Protein AF-0000000073402029 (afdb_homodimer)

Structure (mmCIF, N/CA/C/O backbone):
data_AF-0000000073402029-model_v1
#
loop_
_entity.id
_entity.type
_entity.pdbx_description
1 polymer 'Transcriptional regulator, TetR family'
#
loop_
_atom_site.group_PDB
_atom_site.id
_atom_site.type_symbol
_atom_site.label_atom_id
_atom_site.label_alt_id
_atom_site.label_comp_id
_atom_site.label_asym_id
_atom_site.label_entity_id
_atom_site.label_seq_id
_atom_site.pdbx_PDB_ins_code
_atom_site.Cartn_x
_atom_site.Cartn_y
_atom_site.Cartn_z
_atom_site.occupancy
_atom_site.B_iso_or_equiv
_atom_site.auth_seq_id
_atom_site.auth_comp_id
_atom_site.auth_asym_id
_atom_site.auth_atom_id
_atom_site.pdbx_PDB_model_num
ATOM 1 N N . MET A 1 1 ? 41.969 8.07 29.938 1 44.22 1 MET A N 1
ATOM 2 C CA . MET A 1 1 ? 42.219 8.125 28.5 1 44.22 1 MET A CA 1
ATOM 3 C C . MET A 1 1 ? 41.531 9.352 27.875 1 44.22 1 MET A C 1
ATOM 5 O O . MET A 1 1 ? 40.375 9.609 28.125 1 44.22 1 MET A O 1
ATOM 9 N N . LYS A 1 2 ? 42.25 10.234 27.406 1 53.41 2 LYS A N 1
ATOM 10 C CA . LYS A 1 2 ? 41.75 11.492 26.859 1 53.41 2 LYS A CA 1
ATOM 11 C C . LYS A 1 2 ? 40.781 11.227 25.703 1 53.41 2 LYS A C 1
ATOM 13 O O . LYS A 1 2 ? 41.062 10.367 24.859 1 53.41 2 LYS A O 1
ATOM 18 N N . PRO A 1 3 ? 39.469 11.594 25.812 1 59.75 3 PRO A N 1
ATOM 19 C CA . PRO A 1 3 ? 38.531 11.25 24.719 1 59.75 3 PRO A CA 1
ATOM 20 C C . PRO A 1 3 ? 39.125 11.531 23.344 1 59.75 3 PRO A C 1
ATOM 22 O O . PRO A 1 3 ? 39.844 12.523 23.156 1 59.75 3 PRO A O 1
ATOM 25 N N . THR A 1 4 ? 39.531 10.625 22.703 1 63.5 4 THR A N 1
ATOM 26 C CA . THR A 1 4 ? 40.031 10.781 21.344 1 63.5 4 THR A CA 1
ATOM 27 C C . THR A 1 4 ? 39.188 11.758 20.562 1 63.5 4 THR A C 1
ATOM 29 O O . THR A 1 4 ? 37.969 11.562 20.438 1 63.5 4 THR A O 1
ATOM 32 N N . ARG A 1 5 ? 39.656 12.992 20.359 1 74 5 ARG A N 1
ATOM 33 C CA . ARG A 1 5 ? 39 14.078 19.625 1 74 5 ARG A CA 1
ATOM 34 C C . ARG A 1 5 ? 38.594 13.633 18.234 1 74 5 ARG A C 1
ATOM 36 O O . ARG A 1 5 ? 39.406 13.086 17.484 1 74 5 ARG A O 1
ATOM 43 N N . LEU A 1 6 ? 37.344 13.531 17.922 1 72.75 6 LEU A N 1
ATOM 44 C CA . LEU A 1 6 ? 36.844 13.164 16.594 1 72.75 6 LEU A CA 1
ATOM 45 C C . LEU A 1 6 ? 37.375 14.125 15.531 1 72.75 6 LEU A C 1
ATOM 47 O O . LEU A 1 6 ? 37.531 15.32 15.789 1 72.75 6 LEU A O 1
ATOM 51 N N . THR A 1 7 ? 37.875 13.586 14.414 1 81.25 7 THR A N 1
ATOM 52 C CA . THR A 1 7 ? 38.188 14.43 13.273 1 81.25 7 THR A CA 1
ATOM 53 C C . THR A 1 7 ? 36.938 15.18 12.789 1 81.25 7 THR A C 1
ATOM 55 O O . THR A 1 7 ? 35.844 14.859 13.188 1 81.25 7 THR A O 1
ATOM 58 N N . ARG A 1 8 ? 37.125 16.312 12.008 1 79.44 8 ARG A N 1
ATOM 59 C CA . ARG A 1 8 ? 36.031 17.094 11.461 1 79.44 8 ARG A CA 1
ATOM 60 C C . ARG A 1 8 ? 35.062 16.203 10.664 1 79.44 8 ARG A C 1
ATOM 62 O O . ARG A 1 8 ? 33.844 16.375 10.758 1 79.44 8 ARG A O 1
ATOM 69 N N . GLU A 1 9 ? 35.719 15.344 9.906 1 80.81 9 GLU A N 1
ATOM 70 C CA . GLU A 1 9 ? 34.906 14.438 9.102 1 80.81 9 GLU A CA 1
ATOM 71 C C . GLU A 1 9 ? 34.094 13.477 9.977 1 80.81 9 GLU A C 1
ATOM 73 O O . GLU A 1 9 ? 32.906 13.211 9.711 1 80.81 9 GLU A O 1
ATOM 78 N N . GLN A 1 10 ? 34.656 12.969 10.969 1 82.12 10 GLN A N 1
ATOM 79 C CA . GLN A 1 10 ? 34 12.047 11.898 1 82.12 10 GLN A CA 1
ATOM 80 C C . GLN A 1 10 ? 32.875 12.758 12.656 1 82.12 10 GLN A C 1
ATOM 82 O O . GLN A 1 10 ? 31.828 12.172 12.898 1 82.12 10 GLN A O 1
ATOM 87 N N . SER A 1 11 ? 33.188 13.992 13.016 1 80.88 11 SER A N 1
ATOM 88 C CA . SER A 1 11 ? 32.188 14.781 13.719 1 80.88 11 SER A CA 1
ATOM 89 C C . SER A 1 11 ? 30.969 15.047 12.836 1 80.88 11 SER A C 1
ATOM 91 O O . SER A 1 11 ? 29.828 14.945 13.289 1 80.88 11 SER A O 1
ATOM 93 N N . LYS A 1 12 ? 31.234 15.344 11.602 1 85.12 12 LYS A N 1
ATOM 94 C CA . LYS A 1 12 ? 30.141 15.586 10.656 1 85.12 12 LYS A CA 1
ATOM 95 C C . LYS A 1 12 ? 29.312 14.328 10.453 1 85.12 12 LYS A C 1
ATOM 97 O O . LYS A 1 12 ? 28.078 14.398 10.375 1 85.12 12 LYS A O 1
ATOM 102 N N . ASP A 1 13 ? 30.031 13.273 10.391 1 88.75 13 ASP A N 1
ATOM 103 C CA . ASP A 1 13 ? 29.328 12.008 10.219 1 88.75 13 ASP A CA 1
ATOM 104 C C . ASP A 1 13 ? 28.438 11.695 11.422 1 88.75 13 ASP A C 1
ATOM 106 O O . ASP A 1 13 ? 27.328 11.195 11.266 1 88.75 13 ASP A O 1
ATOM 110 N N . LEU A 1 14 ? 28.969 11.961 12.516 1 89.88 14 LEU A N 1
ATOM 111 C CA . LEU A 1 14 ? 28.203 11.734 13.734 1 89.88 14 LEU A CA 1
ATOM 112 C C . LEU A 1 14 ? 26.969 12.641 13.766 1 89.88 14 LEU A C 1
ATOM 114 O O . LEU A 1 14 ? 25.875 12.195 14.148 1 89.88 14 LEU A O 1
ATOM 118 N N . THR A 1 15 ? 27.203 13.867 13.422 1 91.44 15 THR A N 1
ATOM 119 C CA . THR A 1 15 ? 26.094 14.812 13.359 1 91.44 15 THR A CA 1
ATOM 120 C C . THR A 1 15 ? 25.047 14.344 12.359 1 91.44 15 THR A C 1
ATOM 122 O O . THR A 1 15 ? 23.844 14.367 12.648 1 91.44 15 THR A O 1
ATOM 125 N N . ARG A 1 16 ? 25.516 13.969 11.25 1 94.19 16 ARG A N 1
ATOM 126 C CA . ARG A 1 16 ? 24.641 13.508 10.188 1 94.19 16 ARG A CA 1
ATOM 127 C C . ARG A 1 16 ? 23.797 12.32 10.656 1 94.19 16 ARG A C 1
ATOM 129 O O . ARG A 1 16 ? 22.594 12.273 10.43 1 94.19 16 ARG A O 1
ATOM 136 N N . GLU A 1 17 ? 24.406 11.375 11.352 1 95.06 17 GLU A N 1
ATOM 137 C CA . GLU A 1 17 ? 23.703 10.188 11.852 1 95.06 17 GLU A CA 1
ATOM 138 C C . GLU A 1 17 ? 22.672 10.555 12.914 1 95.06 17 GLU A C 1
ATOM 140 O O . GLU A 1 17 ? 21.594 9.984 12.945 1 95.06 17 GLU A O 1
ATOM 145 N N . ARG A 1 18 ? 23.031 11.445 13.711 1 95.38 18 ARG A N 1
ATOM 146 C CA . ARG A 1 18 ? 22.109 11.875 14.758 1 95.38 18 ARG A CA 1
ATOM 147 C C . ARG A 1 18 ? 20.906 12.586 14.164 1 95.38 18 ARG A C 1
ATOM 149 O O . ARG A 1 18 ? 19.781 12.422 14.641 1 95.38 18 ARG A O 1
ATOM 156 N N . LEU A 1 19 ? 21.156 13.352 13.156 1 96 19 LEU A N 1
ATOM 157 C CA . LEU A 1 19 ? 20.078 14.039 12.469 1 96 19 LEU A CA 1
ATOM 158 C C . LEU A 1 19 ? 19.141 13.031 11.789 1 96 19 LEU A C 1
ATOM 160 O O . LEU A 1 19 ? 17.922 13.18 11.852 1 96 19 LEU A O 1
ATOM 164 N N . LEU A 1 20 ? 19.734 12.055 11.188 1 95.56 20 LEU A N 1
ATOM 165 C CA . LEU A 1 20 ? 18.953 11.023 10.531 1 95.56 20 LEU A CA 1
ATOM 166 C C . LEU A 1 20 ? 18.094 10.258 11.539 1 95.56 20 LEU A C 1
ATOM 168 O O . LEU A 1 20 ? 16.906 10.031 11.312 1 95.56 20 LEU A O 1
ATOM 172 N N . SER A 1 21 ? 18.703 9.898 12.641 1 95.06 21 SER A N 1
ATOM 173 C CA . SER A 1 21 ? 17.984 9.18 13.688 1 95.06 21 SER A CA 1
ATOM 174 C C . SER A 1 21 ? 16.859 10.031 14.266 1 95.06 21 SER A C 1
ATOM 176 O O . SER A 1 21 ? 15.75 9.531 14.484 1 95.06 21 SER A O 1
ATOM 178 N N . ALA A 1 22 ? 17.141 11.266 14.477 1 96.06 22 ALA A N 1
ATOM 179 C CA . ALA A 1 22 ? 16.141 12.195 15 1 96.06 22 ALA A CA 1
ATOM 180 C C . ALA A 1 22 ? 15 12.375 14.008 1 96.06 22 ALA A C 1
ATOM 182 O O . ALA A 1 22 ? 13.836 12.43 14.398 1 96.06 22 ALA A O 1
ATOM 183 N N . ALA A 1 23 ? 15.359 12.523 12.773 1 95.12 23 ALA A N 1
ATOM 184 C CA . ALA A 1 23 ? 14.352 12.68 11.727 1 95.12 23 ALA A CA 1
ATOM 185 C C . ALA A 1 23 ? 13.453 11.453 11.648 1 95.12 23 ALA A C 1
ATOM 187 O O . ALA A 1 23 ? 12.227 11.578 11.562 1 95.12 23 ALA A O 1
ATOM 188 N N . HIS A 1 24 ? 14.086 10.305 11.688 1 93.69 24 HIS A N 1
ATOM 189 C CA . HIS A 1 24 ? 13.305 9.07 11.656 1 93.69 24 HIS A CA 1
ATOM 190 C C . HIS A 1 24 ? 12.289 9.023 12.789 1 93.69 24 HIS A C 1
ATOM 192 O O . HIS A 1 24 ? 11.109 8.758 12.562 1 93.69 24 HIS A O 1
ATOM 198 N N . ALA A 1 25 ? 12.75 9.289 13.93 1 93.12 25 ALA A N 1
ATOM 199 C CA . ALA A 1 25 ? 11.891 9.25 15.117 1 93.12 25 ALA A CA 1
ATOM 200 C C . ALA A 1 25 ? 10.789 10.305 15.023 1 93.12 25 ALA A C 1
ATOM 202 O O . ALA A 1 25 ? 9.633 10.023 15.328 1 93.12 25 ALA A O 1
ATOM 203 N N . THR A 1 26 ? 11.125 11.508 14.609 1 93.81 26 THR A N 1
ATOM 204 C CA . THR A 1 26 ? 10.18 12.617 14.57 1 93.81 26 THR A CA 1
ATOM 205 C C . THR A 1 26 ? 9.141 12.406 13.477 1 93.81 26 THR A C 1
ATOM 207 O O . THR A 1 26 ? 7.945 12.617 13.695 1 93.81 26 THR A O 1
ATOM 210 N N . PHE A 1 27 ? 9.617 11.961 12.281 1 91.44 27 PHE A N 1
ATOM 211 C CA . PHE A 1 27 ? 8.688 11.656 11.195 1 91.44 27 PHE A CA 1
ATOM 212 C C . PHE A 1 27 ? 7.719 10.555 11.609 1 91.44 27 PHE A C 1
ATOM 214 O O . PHE A 1 27 ? 6.535 10.602 11.258 1 91.44 27 PHE A O 1
ATOM 221 N N . THR A 1 28 ? 8.227 9.586 12.297 1 87.62 28 THR A N 1
ATOM 222 C CA . THR A 1 28 ? 7.414 8.453 12.719 1 87.62 28 THR A CA 1
ATOM 223 C C . THR A 1 28 ? 6.359 8.891 13.727 1 87.62 28 THR A C 1
ATOM 225 O O . THR A 1 28 ? 5.211 8.438 13.672 1 87.62 28 THR A O 1
ATOM 228 N N . LYS A 1 29 ? 6.695 9.766 14.547 1 86.81 29 LYS A N 1
ATOM 229 C CA . LYS A 1 29 ? 5.82 10.188 15.641 1 86.81 29 LYS A CA 1
ATOM 230 C C . LYS A 1 29 ? 4.777 11.188 15.156 1 86.81 29 LYS A C 1
ATOM 232 O O . LYS A 1 29 ? 3.588 11.039 15.445 1 86.81 29 LYS A O 1
ATOM 237 N N . LYS A 1 30 ? 5.129 12.148 14.352 1 86.31 30 LYS A N 1
ATOM 238 C CA . LYS A 1 30 ? 4.176 13.227 14.094 1 86.31 30 LYS A CA 1
ATOM 239 C C . LYS A 1 30 ? 3.898 13.359 12.602 1 86.31 30 LYS A C 1
ATOM 241 O O . LYS A 1 30 ? 2.965 14.062 12.195 1 86.31 30 LYS A O 1
ATOM 246 N N . GLY A 1 31 ? 4.727 12.68 11.812 1 87.06 31 GLY A N 1
ATOM 247 C CA . GLY A 1 31 ? 4.535 12.773 10.375 1 87.06 31 GLY A CA 1
ATOM 248 C C . GLY A 1 31 ? 5.492 13.75 9.711 1 87.06 31 GLY A C 1
ATOM 249 O O . GLY A 1 31 ? 6.051 14.625 10.367 1 87.06 31 GLY A O 1
ATOM 250 N N . TYR A 1 32 ? 5.582 13.625 8.43 1 89.88 32 TYR A N 1
ATOM 251 C CA . TYR A 1 32 ? 6.516 14.414 7.637 1 89.88 32 TYR A CA 1
ATOM 252 C C . TYR A 1 32 ? 6.062 15.867 7.551 1 89.88 32 TYR A C 1
ATOM 254 O O . TYR A 1 32 ? 6.855 16.781 7.766 1 89.88 32 TYR A O 1
ATOM 262 N N . VAL A 1 33 ? 4.844 16 7.246 1 83.38 33 VAL A N 1
ATOM 263 C CA . VAL A 1 33 ? 4.328 17.344 7 1 83.38 33 VAL A CA 1
ATOM 264 C C . VAL A 1 33 ? 4.359 18.156 8.297 1 83.38 33 VAL A C 1
ATOM 266 O O . VAL A 1 33 ? 4.766 19.328 8.289 1 83.38 33 VAL A O 1
ATOM 269 N N . ALA A 1 34 ? 4.094 17.578 9.375 1 86.44 34 ALA A N 1
ATOM 270 C CA . ALA A 1 34 ? 3.98 18.266 10.648 1 86.44 34 ALA A CA 1
ATOM 271 C C . ALA A 1 34 ? 5.355 18.5 11.273 1 86.44 34 ALA A C 1
ATOM 273 O O . ALA A 1 34 ? 5.477 19.203 12.281 1 86.44 34 ALA A O 1
ATOM 274 N N . THR A 1 35 ? 6.34 17.859 10.734 1 92.69 35 THR A N 1
ATOM 275 C CA . THR A 1 35 ? 7.688 17.969 11.289 1 92.69 35 THR A CA 1
ATOM 276 C C . THR A 1 35 ? 8.453 19.125 10.625 1 92.69 35 THR A C 1
ATOM 278 O O . THR A 1 35 ? 8.438 19.25 9.398 1 92.69 35 THR A O 1
ATOM 281 N N . SER A 1 36 ? 9.094 19.953 11.422 1 94.31 36 SER A N 1
ATOM 282 C CA . SER A 1 36 ? 9.93 21.031 10.898 1 94.31 36 SER A CA 1
ATOM 283 C C . SER A 1 36 ? 11.406 20.672 11.016 1 94.31 36 SER A C 1
ATOM 285 O O . SER A 1 36 ? 11.781 19.734 11.711 1 94.31 36 SER A O 1
ATOM 287 N N . VAL A 1 37 ? 12.203 21.453 10.266 1 95.62 37 VAL A N 1
ATOM 288 C CA . VAL A 1 37 ? 13.648 21.312 10.383 1 95.62 37 VAL A CA 1
ATOM 289 C C . VAL A 1 37 ? 14.086 21.609 11.812 1 95.62 37 VAL A C 1
ATOM 291 O O . VAL A 1 37 ? 14.977 20.953 12.352 1 95.62 37 VAL A O 1
ATOM 294 N N . GLU A 1 38 ? 13.406 22.516 12.414 1 95.94 38 GLU A N 1
ATOM 295 C CA . GLU A 1 38 ? 13.703 22.859 13.805 1 95.94 38 GLU A CA 1
ATOM 296 C C . GLU A 1 38 ? 13.398 21.703 14.742 1 95.94 38 GLU A C 1
ATOM 298 O O . GLU A 1 38 ? 14.156 21.438 15.68 1 95.94 38 GLU A O 1
ATOM 303 N N . ASP A 1 39 ? 12.352 21.047 14.539 1 96.5 39 ASP A N 1
ATOM 304 C CA . ASP A 1 39 ? 12 19.875 15.336 1 96.5 39 ASP A CA 1
ATOM 305 C C . ASP A 1 39 ? 13.094 18.812 15.281 1 96.5 39 ASP A C 1
ATOM 307 O O . ASP A 1 39 ? 13.477 18.266 16.312 1 96.5 39 ASP A O 1
ATOM 311 N N . ILE A 1 40 ? 13.594 18.562 14.07 1 97.19 40 ILE A N 1
ATOM 312 C CA . ILE A 1 40 ? 14.602 17.531 13.852 1 97.19 40 ILE A CA 1
ATOM 313 C C . ILE A 1 40 ? 15.922 17.953 14.5 1 97.19 40 ILE A C 1
ATOM 315 O O . ILE A 1 40 ? 16.531 17.172 15.227 1 97.19 40 ILE A O 1
ATOM 319 N N . ALA A 1 41 ? 16.312 19.188 14.203 1 97 41 ALA A N 1
ATOM 320 C CA . ALA A 1 41 ? 17.562 19.688 14.75 1 97 41 ALA A CA 1
ATOM 321 C C . ALA A 1 41 ? 17.547 19.672 16.281 1 97 41 ALA A C 1
ATOM 323 O O . ALA A 1 41 ? 18.5 19.188 16.906 1 97 41 ALA A O 1
ATOM 324 N N . SER A 1 42 ? 16.484 20.125 16.844 1 97.19 42 SER A N 1
ATOM 325 C CA . SER A 1 42 ? 16.359 20.172 18.297 1 97.19 42 SER A CA 1
ATOM 326 C C . SER A 1 42 ? 16.375 18.766 18.891 1 97.19 42 SER A C 1
ATOM 328 O O . SER A 1 42 ? 17.047 18.531 19.891 1 97.19 42 SER A O 1
ATOM 330 N N . ALA A 1 43 ? 15.711 17.891 18.344 1 96.5 43 ALA A N 1
ATOM 331 C CA . ALA A 1 43 ? 15.672 16.5 18.812 1 96.5 43 ALA A CA 1
ATOM 332 C C . ALA A 1 43 ? 17.047 15.859 18.75 1 96.5 43 ALA A C 1
ATOM 334 O O . ALA A 1 43 ? 17.391 15 19.562 1 96.5 43 ALA A O 1
ATOM 335 N N . ALA A 1 44 ? 17.812 16.266 17.781 1 96.38 44 ALA A N 1
ATOM 336 C CA . ALA A 1 44 ? 19.156 15.719 17.609 1 96.38 44 ALA A CA 1
ATOM 337 C C . ALA A 1 44 ? 20.156 16.422 18.5 1 96.38 44 ALA A C 1
ATOM 339 O O . ALA A 1 44 ? 21.312 15.984 18.625 1 96.38 44 ALA A O 1
ATOM 340 N N . GLY A 1 45 ? 19.719 17.516 19.094 1 96.25 45 GLY A N 1
ATOM 341 C CA . GLY A 1 45 ? 20.594 18.281 19.984 1 96.25 45 GLY A CA 1
ATOM 342 C C . GLY A 1 45 ? 21.469 19.266 19.25 1 96.25 45 GLY A C 1
ATOM 343 O O . GLY A 1 45 ? 22.578 19.594 19.703 1 96.25 45 GLY A O 1
ATOM 344 N N . TYR A 1 46 ? 21.016 19.641 18.109 1 95.88 46 TYR A N 1
ATOM 345 C CA . TYR A 1 46 ? 21.812 20.562 17.297 1 95.88 46 TYR A CA 1
ATOM 346 C C . TYR A 1 46 ? 21 21.797 16.906 1 95.88 46 TYR A C 1
ATOM 348 O O . TYR A 1 46 ? 19.812 21.891 17.219 1 95.88 46 TYR A O 1
ATOM 356 N N . THR A 1 47 ? 21.719 22.703 16.281 1 92.75 47 THR A N 1
ATOM 357 C CA . THR A 1 47 ? 21.062 23.922 15.789 1 92.75 47 THR A CA 1
ATOM 358 C C . THR A 1 47 ? 20.531 23.719 14.375 1 92.75 47 THR A C 1
ATOM 360 O O . THR A 1 47 ? 20.891 22.734 13.703 1 92.75 47 THR A O 1
ATOM 363 N N . ARG A 1 48 ? 19.672 24.625 13.969 1 94.25 48 ARG A N 1
ATOM 364 C CA . ARG A 1 48 ? 19.188 24.641 12.594 1 94.25 48 ARG A CA 1
ATOM 365 C C . ARG A 1 48 ? 20.344 24.766 11.602 1 94.25 48 ARG A C 1
ATOM 367 O O . ARG A 1 48 ? 20.297 24.172 10.523 1 94.25 48 ARG A O 1
ATOM 374 N N . GLY A 1 49 ? 21.344 25.484 12 1 93.12 49 GLY A N 1
ATOM 375 C CA . GLY A 1 49 ? 22.531 25.641 11.164 1 93.12 49 GLY A CA 1
ATOM 376 C C . GLY A 1 49 ? 23.25 24.328 10.914 1 93.12 49 GLY A C 1
ATOM 377 O O . GLY A 1 49 ? 23.672 24.047 9.789 1 93.12 49 GLY A O 1
ATOM 378 N N . ALA A 1 50 ? 23.391 23.641 11.969 1 92.94 50 ALA A N 1
ATOM 379 C CA . ALA A 1 50 ? 24.016 22.312 11.844 1 92.94 50 ALA A CA 1
ATOM 380 C C . ALA A 1 50 ? 23.219 21.438 10.883 1 92.94 50 ALA A C 1
ATOM 382 O O . ALA A 1 50 ? 23.812 20.625 10.148 1 92.94 50 ALA A O 1
ATOM 383 N N . PHE A 1 51 ? 21.891 21.5 10.922 1 96 51 PHE A N 1
ATOM 384 C CA . PHE A 1 51 ? 21.062 20.766 9.977 1 96 51 PHE A CA 1
ATOM 385 C C . PHE A 1 51 ? 21.453 21.094 8.539 1 96 51 PHE A C 1
ATOM 387 O O . PHE A 1 51 ? 21.719 20.203 7.738 1 96 51 PHE A O 1
ATOM 394 N N . TYR A 1 52 ? 21.562 22.344 8.25 1 94.94 52 TYR A N 1
ATOM 395 C CA . TYR A 1 52 ? 21.766 22.781 6.875 1 94.94 52 TYR A CA 1
ATOM 396 C C . TYR A 1 52 ? 23.219 22.594 6.445 1 94.94 52 TYR A C 1
ATOM 398 O O . TYR A 1 52 ? 23.531 22.641 5.254 1 94.94 52 TYR A O 1
ATOM 406 N N . SER A 1 53 ? 24.094 22.391 7.391 1 94.5 53 SER A N 1
ATOM 407 C CA . SER A 1 53 ? 25.453 22 7.055 1 94.5 53 SER A CA 1
ATOM 408 C C . SER A 1 53 ? 25.516 20.562 6.559 1 94.5 53 SER A C 1
ATOM 410 O O . SER A 1 53 ? 26.484 20.172 5.91 1 94.5 53 SER A O 1
ATOM 412 N N . ASN A 1 54 ? 24.453 19.844 6.844 1 95 54 ASN A N 1
ATOM 413 C CA . ASN A 1 54 ? 24.453 18.422 6.523 1 95 54 ASN A CA 1
ATOM 414 C C . ASN A 1 54 ? 23.422 18.078 5.457 1 95 54 ASN A C 1
ATOM 416 O O . ASN A 1 54 ? 23.641 17.172 4.648 1 95 54 ASN A O 1
ATOM 420 N N . PHE A 1 55 ? 22.297 18.766 5.504 1 96.06 55 PHE A N 1
ATOM 421 C CA . PHE A 1 55 ? 21.203 18.5 4.566 1 96.06 55 PHE A CA 1
ATOM 422 C C . PHE A 1 55 ? 20.656 19.797 3.988 1 96.06 55 PHE A C 1
ATOM 424 O O . PHE A 1 55 ? 20.516 20.797 4.703 1 96.06 55 PHE A O 1
ATOM 431 N N . ARG A 1 56 ? 20.281 19.734 2.723 1 93.56 56 ARG A N 1
ATOM 432 C CA . ARG A 1 56 ? 19.781 20.938 2.045 1 93.56 56 ARG A CA 1
ATOM 433 C C . ARG A 1 56 ? 18.312 21.172 2.381 1 93.56 56 ARG A C 1
ATOM 435 O O . ARG A 1 56 ? 17.828 22.312 2.277 1 93.56 56 ARG A O 1
ATOM 442 N N . SER A 1 57 ? 17.641 20.016 2.76 1 94.19 57 SER A N 1
ATOM 443 C CA . SER A 1 57 ? 16.219 20.156 3.021 1 94.19 57 SER A CA 1
ATOM 444 C C . SER A 1 57 ? 15.688 18.938 3.787 1 94.19 57 SER A C 1
ATOM 446 O O . SER A 1 57 ? 16.344 17.906 3.842 1 94.19 57 SER A O 1
ATOM 448 N N . LYS A 1 58 ? 14.57 19.109 4.285 1 94.06 58 LYS A N 1
ATOM 449 C CA . LYS A 1 58 ? 13.836 18.016 4.938 1 94.06 58 LYS A CA 1
ATOM 450 C C . LYS A 1 58 ? 13.547 16.891 3.959 1 94.06 58 LYS A C 1
ATOM 452 O O . LYS A 1 58 ? 13.602 15.711 4.324 1 94.06 58 LYS A O 1
ATOM 457 N N . ALA A 1 59 ? 13.336 17.281 2.748 1 93.44 59 ALA A N 1
ATOM 458 C CA . ALA A 1 59 ? 13.062 16.312 1.689 1 93.44 59 ALA A CA 1
ATOM 459 C C . ALA A 1 59 ? 14.289 15.438 1.412 1 93.44 59 ALA A C 1
ATOM 461 O O . ALA A 1 59 ? 14.172 14.219 1.27 1 93.44 59 ALA A O 1
ATOM 462 N N . GLU A 1 60 ? 15.336 16.078 1.334 1 93.88 60 GLU A N 1
ATOM 463 C CA . GLU A 1 60 ? 16.578 15.344 1.115 1 93.88 60 GLU A CA 1
ATOM 464 C C . GLU A 1 60 ? 16.844 14.367 2.256 1 93.88 60 GLU A C 1
ATOM 466 O O . GLU A 1 60 ? 17.312 13.242 2.023 1 93.88 60 GLU A O 1
ATOM 471 N N . LEU A 1 61 ? 16.594 14.852 3.412 1 95.56 61 LEU A N 1
ATOM 472 C CA . LEU A 1 61 ? 16.797 14.008 4.586 1 95.56 61 LEU A CA 1
ATOM 473 C C . LEU A 1 61 ? 15.883 12.789 4.547 1 95.56 61 LEU A C 1
ATOM 475 O O . LEU A 1 61 ? 16.312 11.672 4.84 1 95.56 61 LEU A O 1
ATOM 479 N N . LEU A 1 62 ? 14.648 12.945 4.207 1 94.94 62 LEU A N 1
ATOM 480 C CA . LEU A 1 62 ? 13.711 11.836 4.082 1 94.94 62 LEU A CA 1
ATOM 481 C C . LEU A 1 62 ? 14.188 10.836 3.037 1 94.94 62 LEU A C 1
ATOM 483 O O . LEU A 1 62 ? 14.188 9.625 3.285 1 94.94 62 LEU A O 1
ATOM 487 N N . LEU A 1 63 ? 14.617 11.312 1.9 1 94.06 63 LEU A N 1
ATOM 488 C CA . LEU A 1 63 ? 15.078 10.43 0.833 1 94.06 63 LEU A CA 1
ATOM 489 C C . LEU A 1 63 ? 16.297 9.641 1.271 1 94.06 63 LEU A C 1
ATOM 491 O O . LEU A 1 63 ? 16.469 8.477 0.897 1 94.06 63 LEU A O 1
ATOM 495 N N . GLU A 1 64 ? 17.125 10.281 2.051 1 93.94 64 GLU A N 1
ATOM 496 C CA . GLU A 1 64 ? 18.297 9.586 2.562 1 93.94 64 GLU A CA 1
ATOM 497 C C . GLU A 1 64 ? 17.891 8.453 3.508 1 93.94 64 GLU A C 1
ATOM 499 O O . GLU A 1 64 ? 18.5 7.379 3.49 1 93.94 64 GLU A O 1
ATOM 504 N N . LEU A 1 65 ? 16.938 8.664 4.336 1 93.31 65 LEU A N 1
ATOM 505 C CA . LEU A 1 65 ? 16.438 7.621 5.223 1 93.31 65 LEU A CA 1
ATOM 506 C C . LEU A 1 65 ? 15.883 6.445 4.422 1 93.31 65 LEU A C 1
ATOM 508 O O . LEU A 1 65 ? 16.141 5.285 4.758 1 93.31 65 LEU A O 1
ATOM 512 N N . LEU A 1 66 ? 15.203 6.719 3.354 1 91.94 66 LEU A N 1
ATOM 513 C CA . LEU A 1 66 ? 14.625 5.68 2.51 1 91.94 66 LEU A CA 1
ATOM 514 C C . LEU A 1 66 ? 15.711 4.922 1.754 1 91.94 66 LEU A C 1
ATOM 516 O O . LEU A 1 66 ? 15.609 3.707 1.568 1 91.94 66 LEU A O 1
ATOM 520 N N . ARG A 1 67 ? 16.688 5.648 1.316 1 91.06 67 ARG A N 1
ATOM 521 C CA . ARG A 1 67 ? 17.797 5.023 0.619 1 91.06 67 ARG A CA 1
ATOM 522 C C . ARG A 1 67 ? 18.5 4.008 1.512 1 91.06 67 ARG A C 1
ATOM 524 O O . ARG A 1 67 ? 18.844 2.908 1.067 1 91.06 67 ARG A O 1
ATOM 531 N N . ARG A 1 68 ? 18.688 4.352 2.713 1 87.88 68 ARG A N 1
ATOM 532 C CA . ARG A 1 68 ? 19.344 3.449 3.656 1 87.88 68 ARG A CA 1
ATOM 533 C C . ARG A 1 68 ? 18.5 2.199 3.893 1 87.88 68 ARG A C 1
ATOM 535 O O . ARG A 1 68 ? 19.031 1.096 4.008 1 87.88 68 ARG A O 1
ATOM 542 N N . ASP A 1 69 ? 17.266 2.402 4.004 1 83.69 69 ASP A N 1
ATOM 543 C CA . ASP A 1 69 ? 16.344 1.277 4.145 1 83.69 69 ASP A CA 1
ATOM 544 C C . ASP A 1 69 ? 16.438 0.336 2.945 1 83.69 69 ASP A C 1
ATOM 546 O O . ASP A 1 69 ? 16.422 -0.886 3.105 1 83.69 69 ASP A O 1
ATOM 550 N N . HIS A 1 70 ? 16.594 0.859 1.79 1 80.56 70 HIS A N 1
ATOM 551 C CA . HIS A 1 70 ? 16.719 0.107 0.546 1 80.56 70 HIS A CA 1
ATOM 552 C C . HIS A 1 70 ? 18.031 -0.648 0.489 1 80.56 70 HIS A C 1
ATOM 554 O O . HIS A 1 70 ? 18.078 -1.794 0.035 1 80.56 70 HIS A O 1
ATOM 560 N N . GLU A 1 71 ? 19.062 -0.025 0.881 1 83.5 71 GLU A N 1
ATOM 561 C CA . GLU A 1 71 ? 20.391 -0.634 0.842 1 83.5 71 GLU A CA 1
ATOM 562 C C . GLU A 1 71 ? 20.469 -1.861 1.747 1 83.5 71 GLU A C 1
ATOM 564 O O . GLU A 1 71 ? 21.125 -2.848 1.412 1 83.5 71 GLU A O 1
ATOM 569 N N . GLU A 1 72 ? 19.781 -1.811 2.773 1 81.44 72 GLU A N 1
ATOM 570 C CA . GLU A 1 72 ? 19.734 -2.959 3.674 1 81.44 72 GLU A CA 1
ATOM 571 C C . GLU A 1 72 ? 19.016 -4.141 3.018 1 81.44 72 GLU A C 1
ATOM 573 O O . GLU A 1 72 ? 19.453 -5.285 3.152 1 81.44 72 GLU A O 1
ATOM 578 N N . ALA A 1 73 ? 18.016 -3.879 2.301 1 79.75 73 ALA A N 1
ATOM 579 C CA . ALA A 1 73 ? 17.266 -4.926 1.601 1 79.75 73 ALA A CA 1
ATOM 580 C C . ALA A 1 73 ? 18.109 -5.547 0.493 1 79.75 73 ALA A C 1
ATOM 582 O O . ALA A 1 73 ? 18.078 -6.766 0.289 1 79.75 73 ALA A O 1
ATOM 583 N N . GLU A 1 74 ? 18.828 -4.762 -0.18 1 81.56 74 GLU A N 1
ATOM 584 C CA . GLU A 1 74 ? 19.703 -5.234 -1.252 1 81.56 74 GLU A CA 1
ATOM 585 C C . GLU A 1 74 ? 20.797 -6.148 -0.711 1 81.56 74 GLU A C 1
ATOM 587 O O . GLU A 1 74 ? 21.141 -7.16 -1.333 1 81.56 74 GLU A O 1
ATOM 592 N N . ALA A 1 75 ? 21.344 -5.727 0.398 1 83.06 75 ALA A N 1
ATOM 593 C CA . ALA A 1 75 ? 22.391 -6.539 1.016 1 83.06 75 ALA A CA 1
ATOM 594 C C . ALA A 1 75 ? 21.875 -7.922 1.391 1 83.06 75 ALA A C 1
ATOM 596 O O . ALA A 1 75 ? 22.562 -8.922 1.22 1 83.06 75 ALA A O 1
ATOM 597 N N . ASP A 1 76 ? 20.719 -7.984 1.825 1 80.62 76 ASP A N 1
ATOM 598 C CA . ASP A 1 76 ? 20.094 -9.25 2.209 1 80.62 76 ASP A CA 1
ATOM 599 C C . ASP A 1 76 ? 19.828 -10.125 0.986 1 80.62 76 ASP A C 1
ATOM 601 O O . ASP A 1 76 ? 20.016 -11.344 1.038 1 80.62 76 ASP A O 1
ATOM 605 N N . MET A 1 77 ? 19.422 -9.516 -0.09 1 81.94 77 MET A N 1
ATOM 606 C CA . MET A 1 77 ? 19.172 -10.25 -1.324 1 81.94 77 MET A CA 1
ATOM 607 C C . MET A 1 77 ? 20.469 -10.844 -1.875 1 81.94 77 MET A C 1
ATOM 609 O O . MET A 1 77 ? 20.469 -11.961 -2.391 1 81.94 77 MET A O 1
ATOM 613 N N . GLN A 1 78 ? 21.469 -10.055 -1.759 1 83.25 78 GLN A N 1
ATOM 614 C CA . GLN A 1 78 ? 22.781 -10.531 -2.229 1 83.25 78 GLN A CA 1
ATOM 615 C C . GLN A 1 78 ? 23.219 -11.758 -1.446 1 83.25 78 GLN A C 1
ATOM 617 O O . GLN A 1 78 ? 23.859 -12.656 -2.004 1 83.25 78 GLN A O 1
ATOM 622 N N . LYS A 1 79 ? 22.859 -11.812 -0.192 1 85.62 79 LYS A N 1
ATOM 623 C CA . LYS A 1 79 ? 23.219 -12.938 0.659 1 85.62 79 LYS A CA 1
ATOM 624 C C . LYS A 1 79 ? 22.562 -14.227 0.171 1 85.62 79 LYS A C 1
ATOM 626 O O . LYS A 1 79 ? 23.125 -15.312 0.342 1 85.62 79 LYS A O 1
ATOM 631 N N . ILE A 1 80 ? 21.453 -14.148 -0.401 1 83.5 80 ILE A N 1
ATOM 632 C CA . ILE A 1 80 ? 20.766 -15.312 -0.936 1 83.5 80 ILE A CA 1
ATOM 633 C C . ILE A 1 80 ? 21.609 -15.969 -2.02 1 83.5 80 ILE A C 1
ATOM 635 O O . ILE A 1 80 ? 21.734 -17.203 -2.059 1 83.5 80 ILE A O 1
ATOM 639 N N . PHE A 1 81 ? 22.234 -15.172 -2.842 1 83.88 81 PHE A N 1
ATOM 640 C CA . PHE A 1 81 ? 23.062 -15.68 -3.922 1 83.88 81 PHE A CA 1
ATOM 641 C C . PHE A 1 81 ? 24.359 -16.266 -3.373 1 83.88 81 PHE A C 1
ATOM 643 O O . PHE A 1 81 ? 24.859 -17.266 -3.891 1 83.88 81 PHE A O 1
ATOM 650 N N . GLU A 1 82 ? 24.844 -15.656 -2.383 1 85.44 82 GLU A N 1
ATOM 651 C CA . GLU A 1 82 ? 26.125 -16.062 -1.827 1 85.44 82 GLU A CA 1
ATOM 652 C C . GLU A 1 82 ? 26.031 -17.406 -1.116 1 85.44 82 GLU A C 1
ATOM 654 O O . GLU A 1 82 ? 27 -18.156 -1.023 1 85.44 82 GLU A O 1
ATOM 659 N N . SER A 1 83 ? 24.891 -17.688 -0.591 1 83.06 83 SER A N 1
ATOM 660 C CA . SER A 1 83 ? 24.703 -18.953 0.129 1 83.06 83 SER A CA 1
ATOM 661 C C . SER A 1 83 ? 24.828 -20.141 -0.805 1 83.06 83 SER A C 1
ATOM 663 O O . SER A 1 83 ? 25.25 -21.219 -0.387 1 83.06 83 SER A O 1
ATOM 665 N N . GLY A 1 84 ? 24.453 -19.953 -2.104 1 83 84 GLY A N 1
ATOM 666 C CA . GLY A 1 84 ? 24.484 -21.047 -3.066 1 83 84 GLY A CA 1
ATOM 667 C C . GLY A 1 84 ? 23.531 -22.172 -2.729 1 83 84 GLY A C 1
ATOM 668 O O . GLY A 1 84 ? 22.547 -21.969 -2.008 1 83 84 GLY A O 1
ATOM 669 N N . GLY A 1 85 ? 23.688 -23.391 -3.344 1 90.5 85 GLY A N 1
ATOM 670 C CA . GLY A 1 85 ? 22.844 -24.547 -3.105 1 90.5 85 GLY A CA 1
ATOM 671 C C . GLY A 1 85 ? 22.078 -25 -4.336 1 90.5 85 GLY A C 1
ATOM 672 O O . GLY A 1 85 ? 22.281 -24.469 -5.43 1 90.5 85 GLY A O 1
ATOM 673 N N . THR A 1 86 ? 21.328 -26.062 -4.07 1 94.06 86 THR A N 1
ATOM 674 C CA . THR A 1 86 ? 20.453 -26.547 -5.137 1 94.06 86 THR A CA 1
ATOM 675 C C . THR A 1 86 ? 19.359 -25.531 -5.457 1 94.06 86 THR A C 1
ATOM 677 O O . THR A 1 86 ? 19.172 -24.578 -4.707 1 94.06 86 THR A O 1
ATOM 680 N N . ARG A 1 87 ? 18.781 -25.719 -6.555 1 93.81 87 ARG A N 1
ATOM 681 C CA . ARG A 1 87 ? 17.656 -24.859 -6.922 1 93.81 87 ARG A CA 1
ATOM 682 C C . ARG A 1 87 ? 16.609 -24.812 -5.809 1 93.81 87 ARG A C 1
ATOM 684 O O . ARG A 1 87 ? 16.141 -23.734 -5.434 1 93.81 87 ARG A O 1
ATOM 691 N N . GLU A 1 88 ? 16.266 -26.031 -5.293 1 93.5 88 GLU A N 1
ATOM 692 C CA . GLU A 1 88 ? 15.273 -26.125 -4.238 1 93.5 88 GLU A CA 1
ATOM 693 C C . GLU A 1 88 ? 15.68 -25.328 -3.006 1 93.5 88 GLU A C 1
ATOM 695 O O . GLU A 1 88 ? 14.852 -24.656 -2.389 1 93.5 88 GLU A O 1
ATOM 700 N N . GLN A 1 89 ? 16.922 -25.391 -2.678 1 93.38 89 GLN A N 1
ATOM 701 C CA . GLN A 1 89 ? 17.438 -24.672 -1.512 1 93.38 89 GLN A CA 1
ATOM 702 C C . GLN A 1 89 ? 17.406 -23.172 -1.736 1 93.38 89 GLN A C 1
ATOM 704 O O . GLN A 1 89 ? 17 -22.406 -0.852 1 93.38 89 GLN A O 1
ATOM 709 N N . MET A 1 90 ? 17.828 -22.734 -2.926 1 92.94 90 MET A N 1
ATOM 710 C CA . MET A 1 90 ? 17.859 -21.312 -3.238 1 92.94 90 MET A CA 1
ATOM 711 C C . MET A 1 90 ? 16.453 -20.734 -3.326 1 92.94 90 MET A C 1
ATOM 713 O O . MET A 1 90 ? 16.203 -19.625 -2.863 1 92.94 90 MET A O 1
ATOM 717 N N . GLU A 1 91 ? 15.578 -21.5 -3.895 1 94.12 91 GLU A N 1
ATOM 718 C CA . GLU A 1 91 ? 14.18 -21.094 -3.943 1 94.12 91 GLU A CA 1
ATOM 719 C C . GLU A 1 91 ? 13.586 -20.984 -2.543 1 94.12 91 GLU A C 1
ATOM 721 O O . GLU A 1 91 ? 12.82 -20.062 -2.254 1 94.12 91 GLU A O 1
ATOM 726 N N . ALA A 1 92 ? 13.914 -21.922 -1.65 1 93.44 92 ALA A N 1
ATOM 727 C CA . ALA A 1 92 ? 13.445 -21.891 -0.268 1 93.44 92 ALA A CA 1
ATOM 728 C C . ALA A 1 92 ? 13.984 -20.672 0.475 1 93.44 92 ALA A C 1
ATOM 730 O O . ALA A 1 92 ? 13.273 -20.078 1.282 1 93.44 92 ALA A O 1
ATOM 731 N N . HIS A 1 93 ? 15.227 -20.297 0.205 1 92.31 93 HIS A N 1
ATOM 732 C CA . HIS A 1 93 ? 15.828 -19.125 0.824 1 92.31 93 HIS A CA 1
ATOM 733 C C . HIS A 1 93 ? 15.141 -17.844 0.355 1 92.31 93 HIS A C 1
ATOM 735 O O . HIS A 1 93 ? 14.898 -16.938 1.153 1 92.31 93 HIS A O 1
ATOM 741 N N . ALA A 1 94 ? 14.898 -17.781 -0.932 1 92.75 94 ALA A N 1
ATOM 742 C CA . ALA A 1 94 ? 14.227 -16.609 -1.483 1 92.75 94 ALA A CA 1
ATOM 743 C C . ALA A 1 94 ? 12.828 -16.453 -0.893 1 92.75 94 ALA A C 1
ATOM 745 O O . ALA A 1 94 ? 12.414 -15.344 -0.535 1 92.75 94 ALA A O 1
ATOM 746 N N . LEU A 1 95 ? 12.141 -17.562 -0.798 1 94.06 95 LEU A N 1
ATOM 747 C CA . LEU A 1 95 ? 10.805 -17.578 -0.21 1 94.06 95 LEU A CA 1
ATOM 748 C C . LEU A 1 95 ? 10.844 -17.125 1.246 1 94.06 95 LEU A C 1
ATOM 750 O O . LEU A 1 95 ? 10.031 -16.297 1.668 1 94.06 95 LEU A O 1
ATOM 754 N N . GLU A 1 96 ? 11.727 -17.641 1.983 1 92.38 96 GLU A N 1
ATOM 755 C CA . GLU A 1 96 ? 11.875 -17.281 3.395 1 92.38 96 GLU A CA 1
ATOM 756 C C . GLU A 1 96 ? 12.195 -15.805 3.57 1 92.38 96 GLU A C 1
ATOM 758 O O . GLU A 1 96 ? 11.617 -15.141 4.43 1 92.38 96 GLU A O 1
ATOM 763 N N . TYR A 1 97 ? 13.078 -15.352 2.775 1 90.62 97 TYR A N 1
ATOM 764 C CA . TYR A 1 97 ? 13.469 -13.945 2.846 1 90.62 97 TYR A CA 1
ATOM 765 C C . TYR A 1 97 ? 12.281 -13.039 2.527 1 90.62 97 TYR A C 1
ATOM 767 O O . TYR A 1 97 ? 11.969 -12.125 3.291 1 90.62 97 TYR A O 1
ATOM 775 N N . TYR A 1 98 ? 11.648 -13.273 1.441 1 92.81 98 TYR A N 1
ATOM 776 C CA . TYR A 1 98 ? 10.547 -12.422 0.999 1 92.81 98 TYR A CA 1
ATOM 777 C C . TYR A 1 98 ? 9.406 -12.445 2.002 1 92.81 98 TYR A C 1
ATOM 779 O O . TYR A 1 98 ? 8.805 -11.406 2.293 1 92.81 98 TYR A O 1
ATOM 787 N N . SER A 1 99 ? 9.109 -13.648 2.57 1 93.44 99 SER A N 1
ATOM 788 C CA . SER A 1 99 ? 7.953 -13.805 3.449 1 93.44 99 SER A CA 1
ATOM 789 C C . SER A 1 99 ? 8.164 -13.078 4.77 1 93.44 99 SER A C 1
ATOM 791 O O . SER A 1 99 ? 7.199 -12.773 5.48 1 93.44 99 SER A O 1
ATOM 793 N N . GLN A 1 100 ? 9.43 -12.688 5.082 1 89.06 100 GLN A N 1
ATOM 794 C CA . GLN A 1 100 ? 9.734 -12.031 6.348 1 89.06 100 GLN A CA 1
ATOM 795 C C . GLN A 1 100 ? 10.203 -10.594 6.125 1 89.06 100 GLN A C 1
ATOM 797 O O . GLN A 1 100 ? 10.578 -9.906 7.074 1 89.06 100 GLN A O 1
ATOM 802 N N . PHE A 1 101 ? 10.156 -10.195 4.926 1 83 101 PHE A N 1
ATOM 803 C CA . PHE A 1 101 ? 10.719 -8.914 4.539 1 83 101 PHE A CA 1
ATOM 804 C C . PHE A 1 101 ? 10.031 -7.773 5.281 1 83 101 PHE A C 1
ATOM 806 O O . PHE A 1 101 ? 10.672 -6.785 5.641 1 83 101 PHE A O 1
ATOM 813 N N . PHE A 1 102 ? 8.781 -7.887 5.59 1 78.62 102 PHE A N 1
ATOM 814 C CA . PHE A 1 102 ? 7.996 -6.832 6.211 1 78.62 102 PHE A CA 1
ATOM 815 C C . PHE A 1 102 ? 8.453 -6.586 7.641 1 78.62 102 PHE A C 1
ATOM 817 O O . PHE A 1 102 ? 8.203 -5.516 8.203 1 78.62 102 PHE A O 1
ATOM 824 N N . ARG A 1 103 ? 9.117 -7.477 8.242 1 77 103 ARG A N 1
ATOM 825 C CA . ARG A 1 103 ? 9.57 -7.355 9.625 1 77 103 ARG A CA 1
ATOM 826 C C . ARG A 1 103 ? 10.781 -6.434 9.727 1 77 103 ARG A C 1
ATOM 828 O O . ARG A 1 103 ? 11.062 -5.891 10.797 1 77 103 ARG A O 1
ATOM 835 N N . ASN A 1 104 ? 11.391 -6.184 8.68 1 65.69 104 ASN A N 1
ATOM 836 C CA . ASN A 1 104 ? 12.664 -5.48 8.688 1 65.69 104 ASN A CA 1
ATOM 837 C C . ASN A 1 104 ? 12.547 -4.09 8.07 1 65.69 104 ASN A C 1
ATOM 839 O O . ASN A 1 104 ? 13.469 -3.617 7.402 1 65.69 104 ASN A O 1
ATOM 843 N N . SER A 1 105 ? 11.414 -3.529 8.289 1 71.25 105 SER A N 1
ATOM 844 C CA . SER A 1 105 ? 11.305 -2.23 7.633 1 71.25 105 SER A CA 1
ATOM 845 C C . SER A 1 105 ? 10.891 -1.146 8.625 1 71.25 105 SER A C 1
ATOM 847 O O . SER A 1 105 ? 9.75 -0.69 8.617 1 71.25 105 SER A O 1
ATOM 849 N N . PRO A 1 106 ? 11.898 -0.635 9.273 1 67.88 106 PRO A N 1
ATOM 850 C CA . PRO A 1 106 ? 11.578 0.422 10.234 1 67.88 106 PRO A CA 1
ATOM 851 C C . PRO A 1 106 ? 11.062 1.693 9.562 1 67.88 106 PRO A C 1
ATOM 853 O O . PRO A 1 106 ? 10.391 2.508 10.203 1 67.88 106 PRO A O 1
ATOM 856 N N . ALA A 1 107 ? 11.406 1.753 8.312 1 78.94 107 ALA A N 1
ATOM 857 C CA . ALA A 1 107 ? 11.055 3 7.637 1 78.94 107 ALA A CA 1
ATOM 858 C C . ALA A 1 107 ? 9.742 2.855 6.871 1 78.94 107 ALA A C 1
ATOM 860 O O . ALA A 1 107 ? 9.453 3.648 5.973 1 78.94 107 ALA A O 1
ATOM 861 N N . PHE A 1 108 ? 8.977 1.914 7.215 1 82.69 108 PHE A N 1
ATOM 862 C CA . PHE A 1 108 ? 7.754 1.662 6.457 1 82.69 108 PHE A CA 1
ATOM 863 C C . PHE A 1 108 ? 6.844 2.885 6.477 1 82.69 108 PHE A C 1
ATOM 865 O O . PHE A 1 108 ? 6.348 3.309 5.43 1 82.69 108 PHE A O 1
ATOM 872 N N . LEU A 1 109 ? 6.688 3.479 7.621 1 83.44 109 LEU A N 1
ATOM 873 C CA . LEU A 1 109 ? 5.812 4.637 7.754 1 83.44 109 LEU A CA 1
ATOM 874 C C . LEU A 1 109 ? 6.34 5.812 6.934 1 83.44 109 LEU A C 1
ATOM 876 O O . LEU A 1 109 ? 5.559 6.578 6.367 1 83.44 109 LEU A O 1
ATOM 880 N N . LEU A 1 110 ? 7.656 5.816 6.848 1 89.94 110 LEU A N 1
ATOM 881 C CA . LEU A 1 110 ? 8.273 6.902 6.094 1 89.94 110 LEU A CA 1
ATOM 882 C C . LEU A 1 110 ? 8.008 6.75 4.602 1 89.94 110 LEU A C 1
ATOM 884 O O . LEU A 1 110 ? 7.871 7.746 3.885 1 89.94 110 LEU A O 1
ATOM 888 N N . TRP A 1 111 ? 7.898 5.527 4.129 1 88.38 111 TRP A N 1
ATOM 889 C CA . TRP A 1 111 ? 7.539 5.281 2.734 1 88.38 111 TRP A CA 1
ATOM 890 C C . TRP A 1 111 ? 6.129 5.777 2.439 1 88.38 111 TRP A C 1
ATOM 892 O O . TRP A 1 111 ? 5.879 6.371 1.386 1 88.38 111 TRP A O 1
ATOM 902 N N . GLY A 1 112 ? 5.27 5.496 3.391 1 86.06 112 GLY A N 1
ATOM 903 C CA . GLY A 1 112 ? 3.916 6.012 3.246 1 86.06 112 GLY A CA 1
ATOM 904 C C . GLY A 1 112 ? 3.859 7.523 3.166 1 86.06 112 GLY A C 1
ATOM 905 O O . GLY A 1 112 ? 3.158 8.078 2.32 1 86.06 112 GLY A O 1
ATOM 906 N N . GLU A 1 113 ? 4.621 8.164 4.039 1 87.56 113 GLU A N 1
ATOM 907 C CA . GLU A 1 113 ? 4.699 9.617 4.035 1 87.56 113 GLU A CA 1
ATOM 908 C C . GLU A 1 113 ? 5.258 10.141 2.711 1 87.56 113 GLU A C 1
ATOM 910 O O . GLU A 1 113 ? 4.746 11.109 2.152 1 87.56 113 GLU A O 1
ATOM 915 N N . ALA A 1 114 ? 6.281 9.484 2.25 1 91.25 114 ALA A N 1
ATOM 916 C CA . ALA A 1 114 ? 6.945 9.906 1.019 1 91.25 114 ALA A CA 1
ATOM 917 C C . ALA A 1 114 ? 6.016 9.773 -0.182 1 91.25 114 ALA A C 1
ATOM 919 O O . ALA A 1 114 ? 5.973 10.648 -1.047 1 91.25 114 ALA A O 1
ATOM 920 N N . LYS A 1 115 ? 5.266 8.734 -0.23 1 87.06 115 LYS A N 1
ATOM 921 C CA . LYS A 1 115 ? 4.336 8.516 -1.335 1 87.06 115 LYS A CA 1
ATOM 922 C C . LYS A 1 115 ? 3.234 9.57 -1.348 1 87.06 115 LYS A C 1
ATOM 924 O O . LYS A 1 115 ? 2.881 10.094 -2.406 1 87.06 115 LYS A O 1
ATOM 929 N N . LEU A 1 116 ? 2.719 9.844 -0.2 1 83.56 116 LEU A N 1
ATOM 930 C CA . LEU A 1 116 ? 1.694 10.875 -0.107 1 83.56 116 LEU A CA 1
ATOM 931 C C . LEU A 1 116 ? 2.26 12.242 -0.496 1 83.56 116 LEU A C 1
ATOM 933 O O . LEU A 1 116 ? 1.612 13 -1.218 1 83.56 1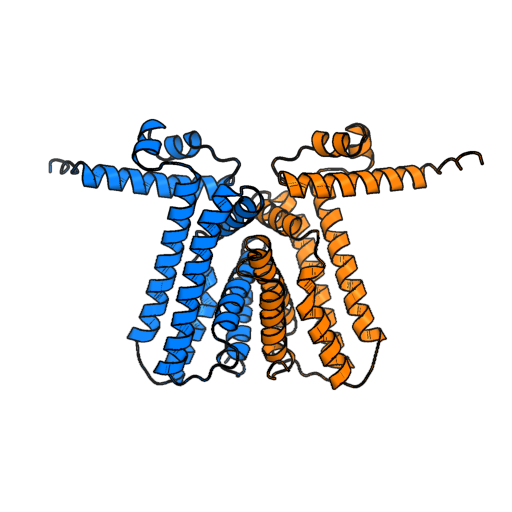16 LEU A O 1
ATOM 937 N N . GLN A 1 117 ? 3.449 12.5 -0.03 1 86.38 117 GLN A N 1
ATOM 938 C CA . GLN A 1 117 ? 4.109 13.758 -0.361 1 86.38 117 GLN A CA 1
ATOM 939 C C . GLN A 1 117 ? 4.352 13.875 -1.863 1 86.38 117 GLN A C 1
ATOM 941 O O . GLN A 1 117 ? 4.262 14.969 -2.428 1 86.38 117 GLN A O 1
ATOM 946 N N . ALA A 1 118 ? 4.68 12.789 -2.488 1 88.81 118 ALA A N 1
ATOM 947 C CA . ALA A 1 118 ? 4.953 12.766 -3.922 1 88.81 118 ALA A CA 1
ATOM 948 C C . ALA A 1 118 ? 3.703 13.117 -4.723 1 88.81 118 ALA A C 1
ATOM 950 O O . ALA A 1 118 ? 3.793 13.68 -5.816 1 88.81 118 ALA A O 1
ATOM 951 N N . THR A 1 119 ? 2.547 12.82 -4.195 1 82.75 119 THR A N 1
ATOM 952 C CA . THR A 1 119 ? 1.306 13.133 -4.895 1 82.75 119 THR A CA 1
ATOM 953 C C . THR A 1 119 ? 1.008 14.625 -4.816 1 82.75 119 THR A C 1
ATOM 955 O O . THR A 1 119 ? 0.228 15.156 -5.613 1 82.75 119 THR A O 1
ATOM 958 N N . ARG A 1 120 ? 1.698 15.367 -3.912 1 82.38 120 ARG A N 1
ATOM 959 C CA . ARG A 1 120 ? 1.312 16.734 -3.611 1 82.38 120 ARG A CA 1
ATOM 960 C C . ARG A 1 120 ? 2.41 17.719 -4.016 1 82.38 120 ARG A C 1
ATOM 962 O O . ARG A 1 120 ? 2.145 18.906 -4.227 1 82.38 120 ARG A O 1
ATOM 969 N N . ASP A 1 121 ? 3.602 17.328 -4.008 1 88.62 121 ASP A N 1
ATOM 970 C CA . ASP A 1 121 ? 4.773 18.156 -4.266 1 88.62 121 ASP A CA 1
ATOM 971 C C . ASP A 1 121 ? 5.535 17.656 -5.492 1 88.62 121 ASP A C 1
ATOM 973 O O . ASP A 1 121 ? 6.273 16.672 -5.418 1 88.62 121 ASP A O 1
ATOM 977 N N . ALA A 1 122 ? 5.441 18.438 -6.512 1 89.69 122 ALA A N 1
ATOM 978 C CA . ALA A 1 122 ? 5.98 18.016 -7.805 1 89.69 122 ALA A CA 1
ATOM 979 C C . ALA A 1 122 ? 7.496 17.859 -7.734 1 89.69 122 ALA A C 1
ATOM 981 O O . ALA A 1 122 ? 8.047 16.938 -8.344 1 89.69 122 ALA A O 1
ATOM 982 N N . LYS A 1 123 ? 8.094 18.781 -7.031 1 91.19 123 LYS A N 1
ATOM 983 C CA . LYS A 1 123 ? 9.547 18.703 -6.918 1 91.19 123 LYS A CA 1
ATOM 984 C C . LYS A 1 123 ? 9.969 17.453 -6.145 1 91.19 123 LYS A C 1
ATOM 986 O O . LYS A 1 123 ? 10.906 16.766 -6.543 1 91.19 123 LYS A O 1
ATOM 991 N N . PHE A 1 124 ? 9.344 17.234 -5.098 1 92.25 124 PHE A N 1
ATOM 992 C CA . PHE A 1 124 ? 9.602 16.016 -4.332 1 92.25 124 PHE A CA 1
ATOM 993 C C . PHE A 1 124 ? 9.281 14.773 -5.152 1 92.25 124 PHE A C 1
ATOM 995 O O . PHE A 1 124 ? 10.047 13.805 -5.145 1 92.25 124 PHE A O 1
ATOM 1002 N N . ARG A 1 125 ? 8.188 14.805 -5.875 1 92.81 125 ARG A N 1
ATOM 1003 C CA . ARG A 1 125 ? 7.723 13.695 -6.699 1 92.81 125 ARG A CA 1
ATOM 1004 C C . ARG A 1 125 ? 8.797 13.266 -7.695 1 92.81 125 ARG A C 1
ATOM 1006 O O . ARG A 1 125 ? 9.039 12.07 -7.871 1 92.81 125 ARG A O 1
ATOM 1013 N N . ALA A 1 126 ? 9.375 14.148 -8.297 1 93.38 126 ALA A N 1
ATOM 1014 C CA . ALA A 1 126 ? 10.375 13.844 -9.312 1 93.38 126 ALA A CA 1
ATOM 1015 C C . ALA A 1 126 ? 11.547 13.07 -8.727 1 93.38 126 ALA A C 1
ATOM 1017 O O . ALA A 1 126 ? 11.953 12.039 -9.266 1 93.38 126 ALA A O 1
ATOM 1018 N N . ARG A 1 127 ? 12.031 13.562 -7.598 1 92.38 127 ARG A N 1
ATOM 1019 C CA . ARG A 1 127 ? 13.172 12.922 -6.957 1 92.38 127 ARG A CA 1
ATOM 1020 C C . ARG A 1 127 ? 12.773 11.57 -6.367 1 92.38 127 ARG A C 1
ATOM 1022 O O . ARG A 1 127 ? 13.508 10.586 -6.496 1 92.38 127 ARG A O 1
ATOM 1029 N N . PHE A 1 128 ? 11.711 11.523 -5.789 1 93.94 128 PHE A N 1
ATOM 1030 C CA . PHE A 1 128 ? 11.211 10.305 -5.164 1 93.94 128 PHE A CA 1
ATOM 1031 C C . PHE A 1 128 ? 10.945 9.227 -6.211 1 93.94 128 PHE A C 1
ATOM 1033 O O . PHE A 1 128 ? 11.336 8.07 -6.031 1 93.94 128 PHE A O 1
ATOM 1040 N N . ASN A 1 129 ? 10.344 9.633 -7.305 1 93.38 129 ASN A N 1
ATOM 1041 C CA . ASN A 1 129 ? 9.992 8.672 -8.344 1 93.38 129 ASN A CA 1
ATOM 1042 C C . ASN A 1 129 ? 11.234 8.125 -9.047 1 93.38 129 ASN A C 1
ATOM 1044 O O . ASN A 1 129 ? 11.25 6.965 -9.461 1 93.38 129 ASN A O 1
ATOM 1048 N N . GLU A 1 130 ? 12.203 8.922 -9.148 1 92.56 130 GLU A N 1
ATOM 1049 C CA . GLU A 1 130 ? 13.469 8.438 -9.688 1 92.56 130 GLU A CA 1
ATOM 1050 C C . GLU A 1 130 ? 14.094 7.395 -8.766 1 92.56 130 GLU A C 1
ATOM 1052 O O . GLU A 1 130 ? 14.617 6.379 -9.234 1 92.56 130 GLU A O 1
ATOM 1057 N N . PHE A 1 131 ? 14.039 7.699 -7.562 1 92.5 131 PHE A N 1
ATOM 1058 C CA . PHE A 1 131 ? 14.562 6.781 -6.559 1 92.5 131 PHE A CA 1
ATOM 1059 C C . PHE A 1 131 ? 13.789 5.469 -6.574 1 92.5 131 PHE A C 1
ATOM 1061 O O . PHE A 1 131 ? 14.383 4.391 -6.559 1 92.5 131 PHE A O 1
ATOM 1068 N N . VAL A 1 132 ? 12.531 5.512 -6.617 1 92.88 132 VAL A N 1
ATOM 1069 C CA . VAL A 1 132 ? 11.68 4.328 -6.613 1 92.88 132 VAL A CA 1
ATOM 1070 C C . VAL A 1 132 ? 11.898 3.525 -7.895 1 92.88 132 VAL A C 1
ATOM 1072 O O . VAL A 1 132 ? 11.93 2.293 -7.863 1 92.88 132 VAL A O 1
ATOM 1075 N N . LYS A 1 133 ? 12.008 4.215 -8.969 1 93.88 133 LYS A N 1
ATOM 1076 C CA . LYS A 1 133 ? 12.281 3.547 -10.234 1 93.88 133 LYS A CA 1
ATOM 1077 C C . LYS A 1 133 ? 13.602 2.781 -10.18 1 93.88 133 LYS A C 1
ATOM 1079 O O . LYS A 1 133 ? 13.688 1.647 -10.656 1 93.88 133 LYS A O 1
ATOM 1084 N N . GLU A 1 134 ? 14.586 3.406 -9.664 1 92.31 134 GLU A N 1
ATOM 1085 C CA . GLU A 1 134 ? 15.875 2.742 -9.508 1 92.31 134 GLU A CA 1
ATOM 1086 C C . GLU A 1 134 ? 15.75 1.484 -8.656 1 92.31 134 GLU A C 1
ATOM 1088 O O . GLU A 1 134 ? 16.359 0.455 -8.969 1 92.31 134 GLU A O 1
ATOM 1093 N N . LYS A 1 135 ? 15.055 1.593 -7.625 1 90.44 135 LYS A N 1
ATOM 1094 C CA . LYS A 1 135 ? 14.82 0.448 -6.746 1 90.44 135 LYS A CA 1
ATOM 1095 C C . LYS A 1 135 ? 14.109 -0.679 -7.492 1 90.44 135 LYS A C 1
ATOM 1097 O O . LYS A 1 135 ? 14.492 -1.846 -7.375 1 90.44 135 LYS A O 1
ATOM 1102 N N . ARG A 1 136 ? 13.172 -0.342 -8.211 1 93.56 136 ARG A N 1
ATOM 1103 C CA . ARG A 1 136 ? 12.422 -1.336 -8.977 1 93.56 136 ARG A CA 1
ATOM 1104 C C . ARG A 1 136 ? 13.297 -1.987 -10.039 1 93.56 136 ARG A C 1
ATOM 1106 O O . ARG A 1 136 ? 13.227 -3.201 -10.25 1 93.56 136 ARG A O 1
ATOM 1113 N N . ASP A 1 137 ? 14.055 -1.166 -10.711 1 94.38 137 ASP A N 1
ATOM 1114 C CA . ASP A 1 137 ? 14.977 -1.694 -11.719 1 94.38 137 ASP A CA 1
ATOM 1115 C C . ASP A 1 137 ? 15.969 -2.676 -11.094 1 94.38 137 ASP A C 1
ATOM 1117 O O . ASP A 1 137 ? 16.281 -3.709 -11.695 1 94.38 137 ASP A O 1
ATOM 1121 N N . ARG A 1 138 ? 16.422 -2.326 -9.977 1 91.94 138 ARG A N 1
ATOM 1122 C CA . ARG A 1 138 ? 17.344 -3.209 -9.273 1 91.94 138 ARG A CA 1
ATOM 1123 C C . ARG A 1 138 ? 16.672 -4.516 -8.883 1 91.94 138 ARG A C 1
ATOM 1125 O O . ARG A 1 138 ? 17.25 -5.594 -9.023 1 91.94 138 ARG A O 1
ATOM 1132 N N . PHE A 1 139 ? 15.5 -4.445 -8.359 1 92.81 139 PHE A N 1
ATOM 1133 C CA . PHE A 1 139 ? 14.742 -5.641 -7.996 1 92.81 139 PHE A CA 1
ATOM 1134 C C . PHE A 1 139 ? 14.477 -6.504 -9.219 1 92.81 139 PHE A C 1
ATOM 1136 O O . PHE A 1 139 ? 14.562 -7.734 -9.148 1 92.81 139 PHE A O 1
ATOM 1143 N N . THR A 1 140 ? 14.133 -5.848 -10.289 1 95.75 140 THR A N 1
ATOM 1144 C CA . THR A 1 140 ? 13.93 -6.551 -11.555 1 95.75 140 THR A CA 1
ATOM 1145 C C . THR A 1 140 ? 15.188 -7.309 -11.961 1 95.75 140 THR A C 1
ATOM 1147 O O . THR A 1 140 ? 15.117 -8.469 -12.367 1 95.75 140 THR A O 1
ATOM 1150 N N . HIS A 1 141 ? 16.281 -6.617 -11.852 1 94.38 141 HIS A N 1
ATOM 1151 C CA . HIS A 1 141 ? 17.547 -7.238 -12.18 1 94.38 141 HIS A CA 1
ATOM 1152 C C . HIS A 1 141 ? 17.828 -8.438 -11.281 1 94.38 141 HIS A C 1
ATOM 1154 O O . HIS A 1 141 ? 18.328 -9.469 -11.75 1 94.38 141 HIS A O 1
ATOM 1160 N N . TYR A 1 142 ? 17.5 -8.359 -10.047 1 92.44 142 TYR A N 1
ATOM 1161 C CA . TYR A 1 142 ? 17.688 -9.469 -9.125 1 92.44 142 TYR A CA 1
ATOM 1162 C C . TYR A 1 142 ? 16.828 -10.664 -9.523 1 92.44 142 TYR A C 1
ATOM 1164 O O . TYR A 1 142 ? 17.281 -11.812 -9.461 1 92.44 142 TYR A O 1
ATOM 1172 N N . ILE A 1 143 ? 15.648 -10.406 -9.867 1 95.12 143 ILE A N 1
ATOM 1173 C C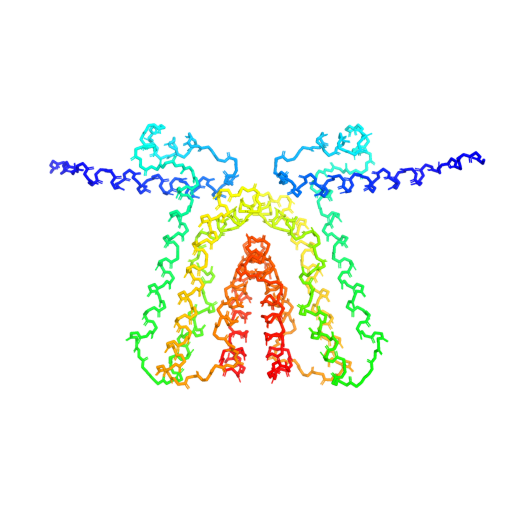A . ILE A 1 143 ? 14.727 -11.461 -10.273 1 95.12 143 ILE A CA 1
ATOM 1174 C C . ILE A 1 143 ? 15.266 -12.18 -11.508 1 95.12 143 ILE A C 1
ATOM 1176 O O . ILE A 1 143 ? 15.297 -13.406 -11.562 1 95.12 143 ILE A O 1
ATOM 1180 N N . LEU A 1 144 ? 15.742 -11.43 -12.484 1 96 144 LEU A N 1
ATOM 1181 C CA . LEU A 1 144 ? 16.312 -11.992 -13.711 1 96 144 LEU A CA 1
ATOM 1182 C C . LEU A 1 144 ? 17.547 -12.82 -13.398 1 96 144 LEU A C 1
ATOM 1184 O O . LEU A 1 144 ? 17.688 -13.938 -13.906 1 96 144 LEU A O 1
ATOM 1188 N N . THR A 1 145 ? 18.391 -12.25 -12.602 1 93.75 145 THR A N 1
ATOM 1189 C CA . THR A 1 145 ? 19.625 -12.938 -12.227 1 93.75 145 THR A CA 1
ATOM 1190 C C . THR A 1 145 ? 19.312 -14.234 -11.477 1 93.75 145 THR A C 1
ATOM 1192 O O . THR A 1 145 ? 19.953 -15.258 -11.719 1 93.75 145 THR A O 1
ATOM 1195 N N . PHE A 1 146 ? 18.359 -14.203 -10.594 1 93.38 146 PHE A N 1
ATOM 1196 C CA . PHE A 1 146 ? 17.953 -15.391 -9.844 1 93.38 146 PHE A CA 1
ATOM 1197 C C . PHE A 1 146 ? 17.422 -16.469 -10.789 1 93.38 146 PHE A C 1
ATOM 1199 O O . PHE A 1 146 ? 17.797 -17.641 -10.68 1 93.38 146 PHE A O 1
ATOM 1206 N N . ALA A 1 147 ? 16.547 -16.047 -11.633 1 94.69 147 ALA A N 1
ATOM 1207 C CA . ALA A 1 147 ? 15.969 -16.984 -12.609 1 94.69 147 ALA A CA 1
ATOM 1208 C C . ALA A 1 147 ? 17.062 -17.656 -13.43 1 94.69 147 ALA A C 1
ATOM 1210 O O . ALA A 1 147 ? 17.031 -18.859 -13.641 1 94.69 147 ALA A O 1
ATOM 1211 N N . GLU A 1 148 ? 17.984 -16.875 -13.867 1 93.44 148 GLU A N 1
ATOM 1212 C CA . GLU A 1 148 ? 19.062 -17.375 -14.719 1 93.44 148 GLU A CA 1
ATOM 1213 C C . GLU A 1 148 ? 20.016 -18.266 -13.945 1 93.44 148 GLU A C 1
ATOM 1215 O O . GLU A 1 148 ? 20.359 -19.359 -14.398 1 93.44 148 GLU A O 1
ATOM 1220 N N . ARG A 1 149 ? 20.422 -17.859 -12.805 1 91.31 149 ARG A N 1
ATOM 1221 C CA . ARG A 1 149 ? 21.438 -18.562 -12.031 1 91.31 149 ARG A CA 1
ATOM 1222 C C . ARG A 1 149 ? 20.875 -19.828 -11.398 1 91.31 149 ARG A C 1
ATOM 1224 O O . ARG A 1 149 ? 21.562 -20.844 -11.297 1 91.31 149 ARG A O 1
ATOM 1231 N N . VAL A 1 150 ? 19.734 -19.766 -10.922 1 91.88 150 VAL A N 1
ATOM 1232 C CA . VAL A 1 150 ? 19.125 -20.859 -10.164 1 91.88 150 VAL A CA 1
ATOM 1233 C C . VAL A 1 150 ? 18.375 -21.797 -11.117 1 91.88 150 VAL A C 1
ATOM 1235 O O . VAL A 1 150 ? 18.25 -23 -10.844 1 91.88 150 VAL A O 1
ATOM 1238 N N . GLY A 1 151 ? 17.906 -21.266 -12.234 1 92.81 151 GLY A N 1
ATOM 1239 C CA . GLY A 1 151 ? 17.156 -22.047 -13.188 1 92.81 151 GLY A CA 1
ATOM 1240 C C . GLY A 1 151 ? 15.664 -22.062 -12.898 1 92.81 151 GLY A C 1
ATOM 1241 O O . GLY A 1 151 ? 14.961 -23 -13.289 1 92.81 151 GLY A O 1
ATOM 1242 N N . THR A 1 152 ? 15.18 -21.156 -12.125 1 92.5 152 THR A N 1
ATOM 1243 C CA . THR A 1 152 ? 13.75 -21.016 -11.852 1 92.5 152 THR A CA 1
ATOM 1244 C C . THR A 1 152 ? 13.055 -20.281 -12.984 1 92.5 152 THR A C 1
ATOM 1246 O O . THR A 1 152 ? 13.367 -19.109 -13.258 1 92.5 152 THR A O 1
ATOM 1249 N N . PRO A 1 153 ? 12.195 -20.906 -13.664 1 93.31 153 PRO A N 1
ATOM 1250 C CA . PRO A 1 153 ? 11.539 -20.219 -14.781 1 93.31 153 PRO A CA 1
ATOM 1251 C C . PRO A 1 153 ? 10.688 -19.047 -14.328 1 93.31 153 PRO A C 1
ATOM 1253 O O . PRO A 1 153 ? 10.047 -19.109 -13.273 1 93.31 153 PRO A O 1
ATOM 1256 N N . LEU A 1 154 ? 10.695 -18.016 -15.07 1 94.62 154 LEU A N 1
ATOM 1257 C CA . LEU A 1 154 ? 9.82 -16.891 -14.805 1 94.62 154 LEU A CA 1
ATOM 1258 C C . LEU A 1 154 ? 8.398 -17.156 -15.297 1 94.62 154 LEU A C 1
ATOM 1260 O O . LEU A 1 154 ? 8.195 -17.406 -16.484 1 94.62 154 LEU A O 1
ATOM 1264 N N . LEU A 1 155 ? 7.484 -17.031 -14.438 1 94.12 155 LEU A N 1
ATOM 1265 C CA . LEU A 1 155 ? 6.094 -17.312 -14.781 1 94.12 155 LEU A CA 1
ATOM 1266 C C . LEU A 1 155 ? 5.383 -16.031 -15.242 1 94.12 155 LEU A C 1
ATOM 1268 O O . LEU A 1 155 ? 4.289 -16.109 -15.805 1 94.12 155 LEU A O 1
ATOM 1272 N N . LEU A 1 156 ? 5.961 -14.898 -14.977 1 95.62 156 LEU A N 1
ATOM 1273 C CA . LEU A 1 156 ? 5.578 -13.562 -15.422 1 95.62 156 LEU A CA 1
ATOM 1274 C C . LEU A 1 156 ? 6.812 -12.742 -15.797 1 95.62 156 LEU A C 1
ATOM 1276 O O . LEU A 1 156 ? 7.922 -13.055 -15.367 1 95.62 156 LEU A O 1
ATOM 1280 N N . PRO A 1 157 ? 6.605 -11.688 -16.641 1 96.31 157 PRO A N 1
ATOM 1281 C CA . PRO A 1 157 ? 7.754 -10.82 -16.906 1 96.31 157 PRO A CA 1
ATOM 1282 C C . PRO A 1 157 ? 8.391 -10.273 -15.625 1 96.31 157 PRO A C 1
ATOM 1284 O O . PRO A 1 157 ? 7.684 -9.961 -14.664 1 96.31 157 PRO A O 1
ATOM 1287 N N . ALA A 1 158 ? 9.727 -10.141 -15.633 1 96.94 158 ALA A N 1
ATOM 1288 C CA . ALA A 1 158 ? 10.484 -9.781 -14.438 1 96.94 158 ALA A CA 1
ATOM 1289 C C . ALA A 1 158 ? 10.031 -8.438 -13.875 1 96.94 158 ALA A C 1
ATOM 1291 O O . ALA A 1 158 ? 10 -8.242 -12.664 1 96.94 158 ALA A O 1
ATOM 1292 N N . ASP A 1 159 ? 9.727 -7.52 -14.734 1 96.56 159 ASP A N 1
ATOM 1293 C CA . ASP A 1 159 ? 9.297 -6.199 -14.281 1 96.56 159 ASP A CA 1
ATOM 1294 C C . ASP A 1 159 ? 7.91 -6.262 -13.641 1 96.56 159 ASP A C 1
ATOM 1296 O O . ASP A 1 159 ? 7.625 -5.52 -12.703 1 96.56 159 ASP A O 1
ATOM 1300 N N . VAL A 1 160 ? 7.059 -7.164 -14.133 1 96.69 160 VAL A N 1
ATOM 1301 C CA . VAL A 1 160 ? 5.742 -7.391 -13.539 1 96.69 160 VAL A CA 1
ATOM 1302 C C . VAL A 1 160 ? 5.898 -8.031 -12.164 1 96.69 160 VAL A C 1
ATOM 1304 O O . VAL A 1 160 ? 5.25 -7.617 -11.203 1 96.69 160 VAL A O 1
ATOM 1307 N N . LEU A 1 161 ? 6.805 -8.984 -12.094 1 97.25 161 LEU A N 1
ATOM 1308 C CA . LEU A 1 161 ? 7.078 -9.633 -10.812 1 97.25 161 LEU A CA 1
ATOM 1309 C C . LEU A 1 161 ? 7.637 -8.633 -9.805 1 97.25 161 LEU A C 1
ATOM 1311 O O . LEU A 1 161 ? 7.223 -8.625 -8.641 1 97.25 161 LEU A O 1
ATOM 1315 N N . ALA A 1 162 ? 8.547 -7.809 -10.211 1 96.69 162 ALA A N 1
ATOM 1316 C CA . ALA A 1 162 ? 9.172 -6.836 -9.32 1 96.69 162 ALA A CA 1
ATOM 1317 C C . ALA A 1 162 ? 8.141 -5.867 -8.75 1 96.69 162 ALA A C 1
ATOM 1319 O O . ALA A 1 162 ? 8.031 -5.711 -7.535 1 96.69 162 ALA A O 1
ATOM 1320 N N . LEU A 1 163 ? 7.363 -5.289 -9.617 1 96.81 163 LEU A N 1
ATOM 1321 C CA . LEU A 1 163 ? 6.34 -4.34 -9.195 1 96.81 163 LEU A CA 1
ATOM 1322 C C . LEU A 1 163 ? 5.293 -5.02 -8.32 1 96.81 163 LEU A C 1
ATOM 1324 O O . LEU A 1 163 ? 4.891 -4.477 -7.293 1 96.81 163 LEU A O 1
ATOM 1328 N N . GLY A 1 164 ? 4.871 -6.199 -8.734 1 97.69 164 GLY A N 1
ATOM 1329 C CA . GLY A 1 164 ? 3.857 -6.922 -7.984 1 97.69 164 GLY A CA 1
ATOM 1330 C C . GLY A 1 164 ? 4.32 -7.34 -6.602 1 97.69 164 GLY A C 1
ATOM 1331 O O . GLY A 1 164 ? 3.598 -7.168 -5.621 1 97.69 164 GLY A O 1
ATOM 1332 N N . LEU A 1 165 ? 5.5 -7.863 -6.52 1 96.81 165 LEU A N 1
ATOM 1333 C CA . LEU A 1 165 ? 6.023 -8.312 -5.234 1 96.81 165 LEU A CA 1
ATOM 1334 C C . LEU A 1 165 ? 6.293 -7.129 -4.312 1 96.81 165 LEU A C 1
ATOM 1336 O O . LEU A 1 165 ? 6.047 -7.207 -3.105 1 96.81 165 LEU A O 1
ATOM 1340 N N . MET A 1 166 ? 6.812 -6.055 -4.82 1 93.81 166 MET A N 1
ATOM 1341 C CA . MET A 1 166 ? 6.996 -4.848 -4.023 1 93.81 166 MET A CA 1
ATOM 1342 C C . MET A 1 166 ? 5.652 -4.312 -3.531 1 93.81 166 MET A C 1
ATOM 1344 O O . MET A 1 166 ? 5.508 -3.965 -2.357 1 93.81 166 MET A O 1
ATOM 1348 N N . SER A 1 167 ? 4.691 -4.273 -4.422 1 95.06 167 SER A N 1
ATOM 1349 C CA . SER A 1 167 ? 3.357 -3.783 -4.086 1 95.06 167 SER A CA 1
ATOM 1350 C C . SER A 1 167 ? 2.711 -4.637 -3.002 1 95.06 167 SER A C 1
ATOM 1352 O O . SER A 1 167 ? 2.115 -4.109 -2.061 1 95.06 167 SER A O 1
ATOM 1354 N N . LEU A 1 168 ? 2.807 -5.902 -3.182 1 96.81 168 LEU A N 1
ATOM 1355 C CA . LEU A 1 168 ? 2.221 -6.832 -2.219 1 96.81 168 LEU A CA 1
ATOM 1356 C C . LEU A 1 168 ? 2.84 -6.645 -0.838 1 96.81 168 LEU A C 1
ATOM 1358 O O . LEU A 1 168 ? 2.125 -6.594 0.166 1 96.81 168 LEU A O 1
ATOM 1362 N N . CYS A 1 169 ? 4.113 -6.547 -0.794 1 93.69 169 CYS A N 1
ATOM 1363 C CA . CYS A 1 169 ? 4.805 -6.352 0.475 1 93.69 169 CYS A CA 1
ATOM 1364 C C . CYS A 1 169 ? 4.375 -5.047 1.136 1 93.69 169 CYS A C 1
ATOM 1366 O O . CYS A 1 169 ? 4.07 -5.023 2.328 1 93.69 169 CYS A O 1
ATOM 1368 N N . ASP A 1 170 ? 4.34 -4 0.382 1 91.19 170 ASP A N 1
ATOM 1369 C CA . ASP A 1 170 ? 3.912 -2.705 0.903 1 91.19 170 ASP A CA 1
ATOM 1370 C C . ASP A 1 170 ? 2.48 -2.77 1.428 1 91.19 170 ASP A C 1
ATOM 1372 O O . ASP A 1 170 ? 2.182 -2.238 2.5 1 91.19 170 ASP A O 1
ATOM 1376 N N . GLY A 1 171 ? 1.647 -3.357 0.638 1 92.62 171 GLY A N 1
ATOM 1377 C CA . GLY A 1 171 ? 0.252 -3.455 1.032 1 92.62 171 GLY A CA 1
ATOM 1378 C C . GLY A 1 171 ? 0.046 -4.258 2.303 1 92.62 171 GLY A C 1
ATOM 1379 O O . GLY A 1 171 ? -0.674 -3.828 3.207 1 92.62 171 GLY A O 1
ATOM 1380 N N . VAL A 1 172 ? 0.662 -5.422 2.406 1 94.44 172 VAL A N 1
ATOM 1381 C CA . VAL A 1 172 ? 0.531 -6.281 3.58 1 94.44 172 VAL A CA 1
ATOM 1382 C C . VAL A 1 172 ? 1.091 -5.566 4.809 1 94.44 172 VAL A C 1
ATOM 1384 O O . VAL A 1 172 ? 0.493 -5.609 5.887 1 94.44 172 VAL A O 1
ATOM 1387 N N . GLN A 1 173 ? 2.18 -4.941 4.641 1 90.31 173 GLN A N 1
ATOM 1388 C CA . GLN A 1 173 ? 2.781 -4.199 5.742 1 90.31 173 GLN A CA 1
ATOM 1389 C C . GLN A 1 173 ? 1.873 -3.061 6.199 1 90.31 173 GLN A C 1
ATOM 1391 O O . GLN A 1 173 ? 1.789 -2.77 7.395 1 90.31 173 GLN A O 1
ATOM 1396 N N . SER A 1 174 ? 1.311 -2.41 5.266 1 89.44 174 SER A N 1
ATOM 1397 C CA . SER A 1 174 ? 0.397 -1.319 5.594 1 89.44 174 SER A CA 1
ATOM 1398 C C . SER A 1 174 ? -0.761 -1.809 6.457 1 89.44 174 SER A C 1
ATOM 1400 O O . SER A 1 174 ? -1.104 -1.18 7.461 1 89.44 174 SER A O 1
ATOM 1402 N N . TYR A 1 175 ? -1.356 -2.904 6.082 1 91.06 175 TYR A N 1
ATOM 1403 C CA . TYR A 1 175 ? -2.449 -3.465 6.867 1 91.06 175 TYR A CA 1
ATOM 1404 C C . TYR A 1 175 ? -1.953 -3.939 8.227 1 91.06 175 TYR A C 1
ATOM 1406 O O . TYR A 1 175 ? -2.621 -3.732 9.25 1 91.06 175 TYR A O 1
ATOM 1414 N N . HIS A 1 176 ? -0.79 -4.547 8.266 1 91.38 176 HIS A N 1
ATOM 1415 C CA . HIS A 1 176 ? -0.234 -5.047 9.523 1 91.38 176 HIS A CA 1
ATOM 1416 C C . HIS A 1 176 ? 0.093 -3.902 10.477 1 91.38 176 HIS A C 1
ATOM 1418 O O . HIS A 1 176 ? -0.198 -3.982 11.672 1 91.38 176 HIS A O 1
ATOM 1424 N N . ALA A 1 177 ? 0.71 -2.848 9.969 1 85.81 177 ALA A N 1
ATOM 1425 C CA . ALA A 1 177 ? 1.1 -1.699 10.781 1 85.81 177 ALA A CA 1
ATOM 1426 C C . ALA A 1 177 ? -0.124 -1.006 11.367 1 85.81 177 ALA A C 1
ATOM 1428 O O . ALA A 1 177 ? -0.102 -0.57 12.523 1 85.81 177 ALA A O 1
ATOM 1429 N N . ALA A 1 178 ? -1.141 -0.927 10.602 1 84.44 178 ALA A N 1
ATOM 1430 C CA . ALA A 1 178 ? -2.357 -0.251 11.039 1 84.44 178 ALA A CA 1
ATOM 1431 C C . ALA A 1 178 ? -3.139 -1.115 12.023 1 84.44 178 ALA A C 1
ATOM 1433 O O . ALA A 1 178 ? -3.779 -0.597 12.945 1 84.44 178 ALA A O 1
ATOM 1434 N N . ASP A 1 179 ? -3.057 -2.441 11.852 1 89 179 ASP A N 1
ATOM 1435 C CA . ASP A 1 179 ? -3.875 -3.342 12.656 1 89 179 ASP A CA 1
ATOM 1436 C C . ASP A 1 179 ? -3.131 -4.645 12.953 1 89 179 ASP A C 1
ATOM 1438 O O . ASP A 1 179 ? -3.527 -5.711 12.477 1 89 179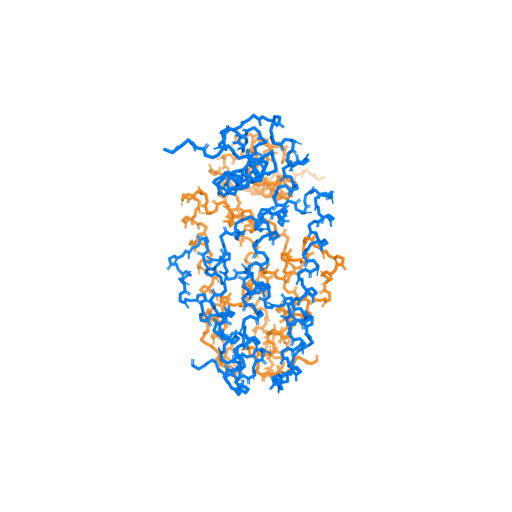 ASP A O 1
ATOM 1442 N N . PRO A 1 180 ? -2.221 -4.602 13.844 1 87.56 180 PRO A N 1
ATOM 1443 C CA . PRO A 1 180 ? -1.425 -5.793 14.133 1 87.56 180 PRO A CA 1
ATOM 1444 C C . PRO A 1 180 ? -2.221 -6.867 14.875 1 87.56 180 PRO A C 1
ATOM 1446 O O . PRO A 1 180 ? -1.784 -8.016 14.953 1 87.56 180 PRO A O 1
ATOM 1449 N N . ARG A 1 181 ? -3.369 -6.516 15.391 1 88.69 181 ARG A N 1
ATOM 1450 C CA . ARG A 1 181 ? -4.188 -7.48 16.109 1 88.69 181 ARG A CA 1
ATOM 1451 C C . ARG A 1 181 ? -4.891 -8.438 15.148 1 88.69 181 ARG A C 1
ATOM 1453 O O . ARG A 1 181 ? -4.906 -9.648 15.367 1 88.69 181 ARG A O 1
ATOM 1460 N N . HIS A 1 182 ? -5.395 -7.871 14.094 1 90.25 182 HIS A N 1
ATOM 1461 C CA . HIS A 1 182 ? -6.145 -8.703 13.164 1 90.25 182 HIS A CA 1
ATOM 1462 C C . HIS A 1 182 ? -5.262 -9.188 12.016 1 90.25 182 HIS A C 1
ATOM 1464 O O . HIS A 1 182 ? -5.516 -10.242 11.438 1 90.25 182 HIS A O 1
ATOM 1470 N N . VAL A 1 183 ? -4.301 -8.336 11.633 1 93.69 183 VAL A N 1
ATOM 1471 C CA . VAL A 1 183 ? -3.293 -8.734 10.656 1 93.69 183 VAL A CA 1
ATOM 1472 C C . VAL A 1 183 ? -1.962 -8.984 11.359 1 93.69 183 VAL A C 1
ATOM 1474 O O . VAL A 1 183 ? -1.063 -8.141 11.328 1 93.69 183 VAL A O 1
ATOM 1477 N N . THR A 1 184 ? -1.88 -10.172 11.883 1 93.94 184 THR A N 1
ATOM 1478 C CA . THR A 1 184 ? -0.714 -10.539 12.68 1 93.94 184 THR A CA 1
ATOM 1479 C C . THR A 1 184 ? 0.508 -10.742 11.781 1 93.94 184 THR A C 1
ATOM 1481 O O . THR A 1 184 ? 0.385 -10.805 10.562 1 93.94 184 THR A O 1
ATOM 1484 N N . GLY A 1 185 ? 1.669 -10.805 12.453 1 93.44 185 GLY A N 1
ATOM 1485 C CA . GLY A 1 185 ? 2.877 -11.141 11.719 1 93.44 185 GLY A CA 1
ATOM 1486 C C . GLY A 1 185 ? 2.775 -12.453 10.977 1 93.44 185 GLY A C 1
ATOM 1487 O O . GLY A 1 185 ? 3.264 -12.578 9.844 1 93.44 185 GLY A O 1
ATOM 1488 N N . ASP A 1 186 ? 2.135 -13.367 11.555 1 94.38 186 ASP A N 1
ATOM 1489 C CA . ASP A 1 186 ? 1.955 -14.68 10.93 1 94.38 186 ASP A CA 1
ATOM 1490 C C . ASP A 1 186 ? 1.057 -14.578 9.703 1 94.38 186 ASP A C 1
ATOM 1492 O O . ASP A 1 186 ? 1.319 -15.227 8.688 1 94.38 186 ASP A O 1
ATOM 1496 N N . ALA A 1 187 ? -0.001 -13.836 9.812 1 94.5 187 ALA A N 1
ATOM 1497 C CA . ALA A 1 187 ? -0.896 -13.648 8.672 1 94.5 187 ALA A CA 1
ATOM 1498 C C . ALA A 1 187 ? -0.169 -12.984 7.508 1 94.5 187 ALA A C 1
ATOM 1500 O O . ALA A 1 187 ? -0.333 -13.391 6.355 1 94.5 187 ALA A O 1
ATOM 1501 N N . ALA A 1 188 ? 0.579 -11.984 7.875 1 95.5 188 ALA A N 1
ATOM 1502 C CA . ALA A 1 188 ? 1.365 -11.289 6.859 1 95.5 188 ALA A CA 1
ATOM 1503 C C . ALA A 1 188 ? 2.336 -12.242 6.168 1 95.5 188 ALA A C 1
ATOM 1505 O O . ALA A 1 188 ? 2.447 -12.242 4.941 1 95.5 188 ALA A O 1
ATOM 1506 N N . GLN A 1 189 ? 2.984 -13.023 6.996 1 95.5 189 GLN A N 1
ATOM 1507 C CA . GLN A 1 189 ? 3.945 -13.984 6.461 1 95.5 189 GLN A CA 1
ATOM 1508 C C . GLN A 1 189 ? 3.258 -15.008 5.562 1 95.5 189 GLN A C 1
ATOM 1510 O O . GLN A 1 189 ? 3.801 -15.398 4.527 1 95.5 189 GLN A O 1
ATOM 1515 N N . GLN A 1 190 ? 2.15 -15.453 5.934 1 95.69 190 GLN A N 1
ATOM 1516 C CA . GLN A 1 190 ? 1.404 -16.438 5.152 1 95.69 190 GLN A CA 1
ATOM 1517 C C . GLN A 1 190 ? 1.012 -15.875 3.789 1 95.69 190 GLN A C 1
ATOM 1519 O O . GLN A 1 190 ? 1.08 -16.578 2.777 1 95.69 190 GLN A O 1
ATOM 1524 N N . VAL A 1 191 ? 0.596 -14.664 3.768 1 97.31 191 VAL A N 1
ATOM 1525 C CA . VAL A 1 191 ? 0.204 -14.023 2.52 1 97.31 191 VAL A CA 1
ATOM 1526 C C . VAL A 1 191 ? 1.415 -13.906 1.596 1 97.31 191 VAL A C 1
ATOM 1528 O O . VAL A 1 191 ? 1.359 -14.312 0.434 1 97.31 191 VAL A O 1
ATOM 1531 N N . LEU A 1 192 ? 2.477 -13.344 2.104 1 97.12 192 LEU A N 1
ATOM 1532 C CA . LEU A 1 192 ? 3.666 -13.133 1.285 1 97.12 192 LEU A CA 1
ATOM 1533 C C . LEU A 1 192 ? 4.227 -14.461 0.782 1 97.12 192 LEU A C 1
ATOM 1535 O O . LEU A 1 192 ? 4.582 -14.578 -0.393 1 97.12 192 LEU A O 1
ATOM 1539 N N . ALA A 1 193 ? 4.238 -15.438 1.661 1 96.5 193 ALA A N 1
ATOM 1540 C CA . ALA A 1 193 ? 4.738 -16.75 1.28 1 96.5 193 ALA A CA 1
ATOM 1541 C C . ALA A 1 193 ? 3.838 -17.391 0.23 1 96.5 193 ALA A C 1
ATOM 1543 O O . ALA A 1 193 ? 4.324 -17.938 -0.764 1 96.5 193 ALA A O 1
ATOM 1544 N N . GLY A 1 194 ? 2.551 -17.391 0.459 1 96.31 194 GLY A N 1
ATOM 1545 C CA . GLY A 1 194 ? 1.604 -18.016 -0.451 1 96.31 194 GLY A CA 1
ATOM 1546 C C . GLY A 1 194 ? 1.627 -17.422 -1.843 1 96.31 194 GLY A C 1
ATOM 1547 O O . GLY A 1 194 ? 1.658 -18.141 -2.84 1 96.31 194 GLY A O 1
ATOM 1548 N N . PHE A 1 195 ? 1.61 -16.125 -1.898 1 97.06 195 PHE A N 1
ATOM 1549 C CA . PHE A 1 195 ? 1.624 -15.445 -3.191 1 97.06 195 PHE A CA 1
ATOM 1550 C C . PHE A 1 195 ? 2.949 -15.672 -3.906 1 97.06 195 PHE A C 1
ATOM 1552 O O . PHE A 1 195 ? 2.975 -15.938 -5.109 1 97.06 195 PHE A O 1
ATOM 1559 N N . PHE A 1 196 ? 4.043 -15.547 -3.164 1 96.38 196 PHE A N 1
ATOM 1560 C CA . PHE A 1 196 ? 5.359 -15.781 -3.75 1 96.38 196 PHE A CA 1
ATOM 1561 C C . PHE A 1 196 ? 5.449 -17.188 -4.34 1 96.38 196 PHE A C 1
ATOM 1563 O O . PHE A 1 196 ? 5.906 -17.359 -5.469 1 96.38 196 PHE A O 1
ATOM 1570 N N . ALA A 1 197 ? 5.039 -18.172 -3.586 1 94.75 197 ALA A N 1
ATOM 1571 C CA . ALA A 1 197 ? 5.102 -19.562 -4.027 1 94.75 197 ALA A CA 1
ATOM 1572 C C . ALA A 1 197 ? 4.293 -19.766 -5.305 1 94.75 197 ALA A C 1
ATOM 1574 O O . ALA A 1 197 ? 4.734 -20.453 -6.219 1 94.75 197 ALA A O 1
ATOM 1575 N N . ARG A 1 198 ? 3.193 -19.094 -5.402 1 93.31 198 ARG A N 1
ATOM 1576 C CA . ARG A 1 198 ? 2.312 -19.281 -6.547 1 93.31 198 ARG A CA 1
ATOM 1577 C C . ARG A 1 198 ? 2.811 -18.5 -7.758 1 93.31 198 ARG A C 1
ATOM 1579 O O . ARG A 1 198 ? 2.818 -19.031 -8.875 1 93.31 198 ARG A O 1
ATOM 1586 N N . VAL A 1 199 ? 3.275 -17.312 -7.547 1 94.5 199 VAL A N 1
ATOM 1587 C CA . VAL A 1 199 ? 3.535 -16.406 -8.664 1 94.5 199 VAL A CA 1
ATOM 1588 C C . VAL A 1 199 ? 4.969 -16.594 -9.156 1 94.5 199 VAL A C 1
ATOM 1590 O O . VAL A 1 199 ? 5.254 -16.422 -10.344 1 94.5 199 VAL A O 1
ATOM 1593 N N . VAL A 1 200 ? 5.863 -16.922 -8.234 1 91.94 200 VAL A N 1
ATOM 1594 C CA . VAL A 1 200 ? 7.277 -17.016 -8.594 1 91.94 200 VAL A CA 1
ATOM 1595 C C . VAL A 1 200 ? 7.656 -18.484 -8.805 1 91.94 200 VAL A C 1
ATOM 1597 O O . VAL A 1 200 ? 8.305 -18.828 -9.789 1 91.94 200 VAL A O 1
ATOM 1600 N N . LEU A 1 201 ? 7.168 -19.328 -7.918 1 90.88 201 LEU A N 1
ATOM 1601 C CA . LEU A 1 201 ? 7.652 -20.703 -7.941 1 90.88 201 LEU A CA 1
ATOM 1602 C C . LEU A 1 201 ? 6.66 -21.609 -8.656 1 90.88 201 LEU A C 1
ATOM 1604 O O . LEU A 1 201 ? 7.02 -22.719 -9.07 1 90.88 201 LEU A O 1
ATOM 1608 N N . GLY A 1 202 ? 5.363 -21.172 -8.789 1 88.25 202 GLY A N 1
ATOM 1609 C CA . GLY A 1 202 ? 4.352 -21.969 -9.477 1 88.25 202 GLY A CA 1
ATOM 1610 C C . GLY A 1 202 ? 3.879 -23.156 -8.672 1 88.25 202 GLY A C 1
ATOM 1611 O O . GLY A 1 202 ? 3.461 -24.172 -9.234 1 88.25 202 GLY A O 1
ATOM 1612 N N . ARG A 1 203 ? 4.059 -23.078 -7.402 1 80.56 203 ARG A N 1
ATOM 1613 C CA . ARG A 1 203 ? 3.635 -24.188 -6.547 1 80.56 203 ARG A CA 1
ATOM 1614 C C . ARG A 1 203 ? 2.98 -23.672 -5.27 1 80.56 203 ARG A C 1
ATOM 1616 O O . ARG A 1 203 ? 2.951 -22.453 -5.027 1 80.56 203 ARG A O 1
ATOM 1623 N N . ALA A 1 204 ? 2.307 -24.609 -4.531 1 73.25 204 ALA A N 1
ATOM 1624 C CA . ALA A 1 204 ? 1.719 -24.266 -3.238 1 73.25 204 ALA A CA 1
ATOM 1625 C C . ALA A 1 204 ? 2.801 -24 -2.195 1 73.25 204 ALA A C 1
ATOM 1627 O O . ALA A 1 204 ? 3.896 -24.562 -2.273 1 73.25 204 ALA A O 1
ATOM 1628 N N . PRO A 1 205 ? 2.49 -23.031 -1.31 1 63.03 205 PRO A N 1
ATOM 1629 C CA . PRO A 1 205 ? 3.463 -22.844 -0.229 1 63.03 205 PRO A CA 1
ATOM 1630 C C . PRO A 1 205 ? 3.645 -24.109 0.616 1 63.03 205 PRO A C 1
ATOM 1632 O O . PRO A 1 205 ? 2.729 -24.922 0.713 1 63.03 205 PRO A O 1
ATOM 1635 N N . ASP A 1 206 ? 4.82 -24.516 0.98 1 60.44 206 ASP A N 1
ATOM 1636 C CA . ASP A 1 206 ? 5.055 -25.688 1.812 1 60.44 206 ASP A CA 1
ATOM 1637 C C . ASP A 1 206 ? 4.312 -25.578 3.143 1 60.44 206 ASP A C 1
ATOM 1639 O O . ASP A 1 206 ? 4.105 -24.484 3.652 1 60.44 206 ASP A O 1
ATOM 1643 N N . MET B 1 1 ? -41.719 27.609 -13.047 1 44.28 1 MET B N 1
ATOM 1644 C CA . MET B 1 1 ? -41.969 26.547 -12.086 1 44.28 1 MET B CA 1
ATOM 1645 C C . MET B 1 1 ? -41.344 26.844 -10.734 1 44.28 1 MET B C 1
ATOM 1647 O O . MET B 1 1 ? -40.188 27.219 -10.664 1 44.28 1 MET B O 1
ATOM 1651 N N . LYS B 1 2 ? -42.094 27.031 -9.773 1 53.22 2 LYS B N 1
ATOM 1652 C CA . LYS B 1 2 ? -41.625 27.422 -8.453 1 53.22 2 LYS B CA 1
ATOM 1653 C C . LYS B 1 2 ? -40.656 26.359 -7.902 1 53.22 2 LYS B C 1
ATOM 1655 O O . LYS B 1 2 ? -40.906 25.172 -8.023 1 53.22 2 LYS B O 1
ATOM 1660 N N . PRO B 1 3 ? -39.344 26.688 -7.668 1 60 3 PRO B N 1
ATOM 1661 C CA . PRO B 1 3 ? -38.406 25.641 -7.223 1 60 3 PRO B CA 1
ATOM 1662 C C . PRO B 1 3 ? -39 24.75 -6.137 1 60 3 PRO B C 1
ATOM 1664 O O . PRO B 1 3 ? -39.719 25.234 -5.258 1 60 3 PRO B O 1
ATOM 1667 N N . THR B 1 4 ? -39.438 23.688 -6.453 1 62.78 4 THR B N 1
ATOM 1668 C CA . THR B 1 4 ? -39.938 22.734 -5.477 1 62.78 4 THR B CA 1
ATOM 1669 C C . THR B 1 4 ? -39.094 22.75 -4.211 1 62.78 4 THR B C 1
ATOM 1671 O O . THR B 1 4 ? -37.875 22.531 -4.273 1 62.78 4 THR B O 1
ATOM 1674 N N . ARG B 1 5 ? -39.594 23.359 -3.133 1 73.69 5 ARG B N 1
ATOM 1675 C CA . ARG B 1 5 ? -38.938 23.484 -1.829 1 73.69 5 ARG B CA 1
ATOM 1676 C C . ARG B 1 5 ? -38.5 22.125 -1.289 1 73.69 5 ARG B C 1
ATOM 1678 O O . ARG B 1 5 ? -39.312 21.188 -1.255 1 73.69 5 ARG B O 1
ATOM 1685 N N . LEU B 1 6 ? -37.25 21.812 -1.16 1 72.56 6 LEU B N 1
ATOM 1686 C CA . LEU B 1 6 ? -36.75 20.562 -0.605 1 72.56 6 LEU B CA 1
ATOM 1687 C C . LEU B 1 6 ? -37.281 20.344 0.805 1 72.56 6 LEU B C 1
ATOM 1689 O O . LEU B 1 6 ? -37.438 21.297 1.569 1 72.56 6 LEU B O 1
ATOM 1693 N N . THR B 1 7 ? -37.75 19.125 1.079 1 80.88 7 THR B N 1
ATOM 1694 C CA . THR B 1 7 ? -38.094 18.781 2.455 1 80.88 7 THR B CA 1
ATOM 1695 C C . THR B 1 7 ? -36.875 18.891 3.352 1 80.88 7 THR B C 1
ATOM 1697 O O . THR B 1 7 ? -35.75 19.016 2.861 1 80.88 7 THR B O 1
ATOM 1700 N N . ARG B 1 8 ? -37.031 19 4.715 1 79.19 8 ARG B N 1
ATOM 1701 C CA . ARG B 1 8 ? -35.938 19.094 5.672 1 79.19 8 ARG B CA 1
ATOM 1702 C C . ARG B 1 8 ? -34.969 17.938 5.496 1 79.19 8 ARG B C 1
ATOM 1704 O O . ARG B 1 8 ? -33.75 18.125 5.574 1 79.19 8 ARG B O 1
ATOM 1711 N N . GLU B 1 9 ? -35.594 16.781 5.301 1 80.56 9 GLU B N 1
ATOM 1712 C CA . GLU B 1 9 ? -34.75 15.602 5.117 1 80.56 9 GLU B CA 1
ATOM 1713 C C . GLU B 1 9 ? -33.938 15.695 3.822 1 80.56 9 GLU B C 1
ATOM 1715 O O . GLU B 1 9 ? -32.75 15.336 3.795 1 80.56 9 GLU B O 1
ATOM 1720 N N . GLN B 1 10 ? -34.531 16.125 2.789 1 82.12 10 GLN B N 1
ATOM 1721 C CA . GLN B 1 10 ? -33.844 16.281 1.501 1 82.12 10 GLN B CA 1
ATOM 1722 C C . GLN B 1 10 ? -32.75 17.328 1.569 1 82.12 10 GLN B C 1
ATOM 1724 O O . GLN B 1 10 ? -31.688 17.172 0.975 1 82.12 10 GLN B O 1
ATOM 1729 N N . SER B 1 11 ? -33.094 18.391 2.305 1 80.75 11 SER B N 1
ATOM 1730 C CA . SER B 1 11 ? -32.094 19.453 2.48 1 80.75 11 SER B CA 1
ATOM 1731 C C . SER B 1 11 ? -30.875 18.953 3.252 1 80.75 11 SER B C 1
ATOM 1733 O O . SER B 1 11 ? -29.75 19.266 2.893 1 80.75 11 SER B O 1
ATOM 1735 N N . LYS B 1 12 ? -31.141 18.188 4.266 1 85 12 LYS B N 1
ATOM 1736 C CA . LYS B 1 12 ? -30.047 17.625 5.055 1 85 12 LYS B CA 1
ATOM 1737 C C . LYS B 1 12 ? -29.188 16.688 4.215 1 85 12 LYS B C 1
ATOM 1739 O O . LYS B 1 12 ? -27.953 16.703 4.328 1 85 12 LYS B O 1
ATOM 1744 N N . ASP B 1 13 ? -29.875 15.961 3.436 1 88.69 13 ASP B N 1
ATOM 1745 C CA . ASP B 1 13 ? -29.156 15.031 2.566 1 88.69 13 ASP B CA 1
ATOM 1746 C C . ASP B 1 13 ? -28.281 15.789 1.571 1 88.69 13 ASP B C 1
ATOM 1748 O O . ASP B 1 13 ? -27.156 15.375 1.297 1 88.69 13 ASP B O 1
ATOM 1752 N N . LEU B 1 14 ? -28.812 16.797 1.081 1 89.75 14 LEU B N 1
ATOM 1753 C CA . LEU B 1 14 ? -28.047 17.609 0.144 1 89.75 14 LEU B CA 1
ATOM 1754 C C . LEU B 1 14 ? -26.844 18.234 0.827 1 89.75 14 LEU B C 1
ATOM 1756 O O . LEU B 1 14 ? -25.75 18.266 0.254 1 89.75 14 LEU B O 1
ATOM 1760 N N . THR B 1 15 ? -27.109 18.734 2.008 1 91.44 15 THR B N 1
ATOM 1761 C CA . THR B 1 15 ? -26.016 19.297 2.783 1 91.44 15 THR B CA 1
ATOM 1762 C C . THR B 1 15 ? -24.938 18.25 3.066 1 91.44 15 THR B C 1
ATOM 1764 O O . THR B 1 15 ? -23.75 18.5 2.91 1 91.44 15 THR B O 1
ATOM 1767 N N . ARG B 1 16 ? -25.391 17.141 3.469 1 94.19 16 ARG B N 1
ATOM 1768 C CA . ARG B 1 16 ? -24.5 16.047 3.783 1 94.19 16 ARG B CA 1
ATOM 1769 C C . ARG B 1 16 ? -23.641 15.672 2.574 1 94.19 16 ARG B C 1
ATOM 1771 O O . ARG B 1 16 ? -22.438 15.492 2.695 1 94.19 16 ARG B O 1
ATOM 1778 N N . GLU B 1 17 ? -24.234 15.602 1.4 1 95.06 17 GLU B N 1
ATOM 1779 C CA . GLU B 1 17 ? -23.531 15.25 0.173 1 95.06 17 GLU B CA 1
ATOM 1780 C C . GLU B 1 17 ? -22.516 16.328 -0.206 1 95.06 17 GLU B C 1
ATOM 1782 O O . GLU B 1 17 ? -21.406 16.016 -0.665 1 95.06 17 GLU B O 1
ATOM 1787 N N . ARG B 1 18 ? -22.891 17.484 -0.025 1 95.31 18 ARG B N 1
ATOM 1788 C CA . ARG B 1 18 ? -21.984 18.594 -0.342 1 95.31 18 ARG B CA 1
ATOM 1789 C C . ARG B 1 18 ? -20.781 18.594 0.598 1 95.31 18 ARG B C 1
ATOM 1791 O O . ARG B 1 18 ? -19.656 18.875 0.176 1 95.31 18 ARG B O 1
ATOM 1798 N N . LEU B 1 19 ? -21.047 18.312 1.821 1 96.06 19 LEU B N 1
ATOM 1799 C CA . LEU B 1 19 ? -19.953 18.234 2.795 1 96.06 19 LEU B CA 1
ATOM 1800 C C . LEU B 1 19 ? -19 17.078 2.455 1 96.06 19 LEU B C 1
ATOM 1802 O O . LEU B 1 19 ? -17.781 17.234 2.537 1 96.06 19 LEU B O 1
ATOM 1806 N N . LEU B 1 20 ? -19.578 15.984 2.072 1 95.62 20 LEU B N 1
ATOM 1807 C CA . LEU B 1 20 ? -18.766 14.836 1.693 1 95.62 20 LEU B CA 1
ATOM 1808 C C . LEU B 1 20 ? -17.906 15.148 0.469 1 95.62 20 LEU B C 1
ATOM 1810 O O . LEU B 1 20 ? -16.719 14.852 0.446 1 95.62 20 LEU B O 1
ATOM 1814 N N . SER B 1 21 ? -18.516 15.773 -0.51 1 95.06 21 SER B N 1
ATOM 1815 C CA . SER B 1 21 ? -17.797 16.141 -1.723 1 95.06 21 SER B CA 1
ATOM 1816 C C . SER B 1 21 ? -16.688 17.141 -1.421 1 95.06 21 SER B C 1
ATOM 1818 O O . SER B 1 21 ? -15.578 17.016 -1.938 1 95.06 21 SER B O 1
ATOM 1820 N N . ALA B 1 22 ? -17 18.094 -0.599 1 96.06 22 ALA B N 1
ATOM 1821 C CA . ALA B 1 22 ? -16.016 19.094 -0.201 1 96.06 22 ALA B CA 1
ATOM 1822 C C . ALA B 1 22 ? -14.867 18.453 0.575 1 96.06 22 ALA B C 1
ATOM 1824 O O . ALA B 1 22 ? -13.703 18.812 0.377 1 96.06 22 ALA B O 1
ATOM 1825 N N . ALA B 1 23 ? -15.219 17.594 1.469 1 95.19 23 ALA B N 1
ATOM 1826 C CA . ALA B 1 23 ? -14.195 16.891 2.256 1 95.19 23 ALA B CA 1
ATOM 1827 C C . ALA B 1 23 ? -13.281 16.078 1.357 1 95.19 23 ALA B C 1
ATOM 1829 O O . ALA B 1 23 ? -12.055 16.109 1.52 1 95.19 23 ALA B O 1
ATOM 1830 N N . HIS B 1 24 ? -13.898 15.367 0.429 1 93.69 24 HIS B N 1
ATOM 1831 C CA . HIS B 1 24 ? -13.109 14.57 -0.503 1 93.69 24 HIS B CA 1
ATOM 1832 C C . HIS B 1 24 ? -12.094 15.445 -1.245 1 93.69 24 HIS B C 1
ATOM 1834 O O . HIS B 1 24 ? -10.906 15.117 -1.301 1 93.69 24 HIS B O 1
ATOM 1840 N N . ALA B 1 25 ? -12.57 16.484 -1.757 1 93.19 25 ALA B N 1
ATOM 1841 C CA . ALA B 1 25 ? -11.719 17.391 -2.523 1 93.19 25 ALA B CA 1
ATOM 1842 C C . ALA B 1 25 ? -10.633 18 -1.642 1 93.19 25 ALA B C 1
ATOM 1844 O O . ALA B 1 25 ? -9.469 18.094 -2.043 1 93.19 25 ALA B O 1
ATOM 1845 N N . THR B 1 26 ? -10.984 18.438 -0.448 1 93.81 26 THR B N 1
ATOM 1846 C CA . THR B 1 26 ? -10.055 19.125 0.442 1 93.81 26 THR B CA 1
ATOM 1847 C C . THR B 1 26 ? -9 18.156 0.979 1 93.81 26 THR B C 1
ATOM 1849 O O . THR B 1 26 ? -7.812 18.484 1.014 1 93.81 26 THR B O 1
ATOM 1852 N N . PHE B 1 27 ? -9.461 16.953 1.386 1 91.44 27 PHE B N 1
ATOM 1853 C CA . PHE B 1 27 ? -8.523 15.922 1.837 1 91.44 27 PHE B CA 1
ATOM 1854 C C .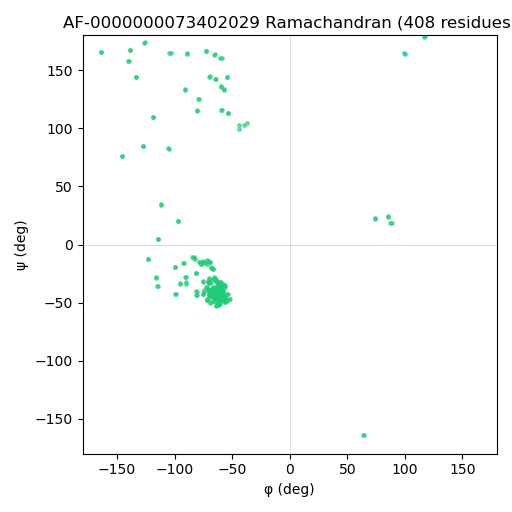 PHE B 1 27 ? -7.535 15.562 0.731 1 91.44 27 PHE B C 1
ATOM 1856 O O . PHE B 1 27 ? -6.352 15.344 0.996 1 91.44 27 PHE B O 1
ATOM 1863 N N . THR B 1 28 ? -8.047 15.477 -0.46 1 87.62 28 THR B N 1
ATOM 1864 C CA . THR B 1 28 ? -7.219 15.109 -1.603 1 87.62 28 THR B CA 1
ATOM 1865 C C . THR B 1 28 ? -6.172 16.188 -1.889 1 87.62 28 THR B C 1
ATOM 1867 O O . THR B 1 28 ? -5.02 15.867 -2.191 1 87.62 28 THR B O 1
ATOM 1870 N N . LYS B 1 29 ? -6.52 17.359 -1.725 1 86.81 29 LYS B N 1
ATOM 1871 C CA . LYS B 1 29 ? -5.66 18.484 -2.078 1 86.81 29 LYS B CA 1
ATOM 1872 C C . LYS B 1 29 ? -4.629 18.75 -0.986 1 86.81 29 LYS B C 1
ATOM 1874 O O . LYS B 1 29 ? -3.439 18.906 -1.272 1 86.81 29 LYS B O 1
ATOM 1879 N N . LYS B 1 30 ? -4.996 18.734 0.257 1 86.31 30 LYS B N 1
ATOM 1880 C CA . LYS B 1 30 ? -4.062 19.234 1.265 1 86.31 30 LYS B CA 1
ATOM 1881 C C . LYS B 1 30 ? -3.775 18.156 2.314 1 86.31 30 LYS B C 1
ATOM 1883 O O . LYS B 1 30 ? -2.854 18.297 3.119 1 86.31 30 LYS B O 1
ATOM 1888 N N . GLY B 1 31 ? -4.59 17.109 2.273 1 87.06 31 GLY B N 1
ATOM 1889 C CA . GLY B 1 31 ? -4.395 16.047 3.254 1 87.06 31 GLY B CA 1
ATOM 1890 C C . GLY B 1 31 ? -5.359 16.141 4.422 1 87.06 31 GLY B C 1
ATOM 1891 O O . GLY B 1 31 ? -5.941 17.203 4.676 1 87.06 31 GLY B O 1
ATOM 1892 N N . TYR B 1 32 ? -5.441 15.07 5.141 1 89.81 32 TYR B N 1
ATOM 1893 C CA . TYR B 1 32 ? -6.379 14.938 6.25 1 89.81 32 TYR B CA 1
ATOM 1894 C C . TYR B 1 32 ? -5.945 15.797 7.434 1 89.81 32 TYR B C 1
ATOM 1896 O O . TYR B 1 32 ? -6.754 16.531 8 1 89.81 32 TYR B O 1
ATOM 1904 N N . VAL B 1 33 ? -4.727 15.672 7.742 1 83.31 33 VAL B N 1
ATOM 1905 C CA . VAL B 1 33 ? -4.23 16.328 8.945 1 83.31 33 VAL B CA 1
ATOM 1906 C C . VAL B 1 33 ? -4.281 17.844 8.758 1 83.31 33 VAL B C 1
ATOM 1908 O O . VAL B 1 33 ? -4.703 18.578 9.664 1 83.31 33 VAL B O 1
ATOM 1911 N N . ALA B 1 34 ? -4.02 18.312 7.625 1 86.44 34 ALA B N 1
ATOM 1912 C CA . ALA B 1 34 ? -3.924 19.75 7.359 1 86.44 34 ALA B CA 1
ATOM 1913 C C . ALA B 1 34 ? -5.305 20.359 7.129 1 86.44 34 ALA B C 1
ATOM 1915 O O . ALA B 1 34 ? -5.445 21.578 7.043 1 86.44 34 ALA B O 1
ATOM 1916 N N . THR B 1 35 ? -6.277 19.516 6.973 1 92.88 35 THR B N 1
ATOM 1917 C CA . THR B 1 35 ? -7.629 20 6.699 1 92.88 35 THR B CA 1
ATOM 1918 C C . THR B 1 35 ? -8.406 20.203 7.996 1 92.88 35 THR B C 1
ATOM 1920 O O . THR B 1 35 ? -8.383 19.344 8.875 1 92.88 35 THR B O 1
ATOM 1923 N N . SER B 1 36 ? -9.078 21.328 8.133 1 94.31 36 SER B N 1
ATOM 1924 C CA . SER B 1 36 ? -9.93 21.578 9.297 1 94.31 36 SER B CA 1
ATOM 1925 C C . SER B 1 36 ? -11.398 21.438 8.938 1 94.31 36 SER B C 1
ATOM 1927 O O . SER B 1 36 ? -11.758 21.375 7.762 1 94.31 36 SER B O 1
ATOM 1929 N N . VAL B 1 37 ? -12.203 21.328 10 1 95.62 37 VAL B N 1
ATOM 1930 C CA . VAL B 1 37 ? -13.656 21.312 9.805 1 95.62 37 VAL B CA 1
ATOM 1931 C C . VAL B 1 37 ? -14.102 22.594 9.133 1 95.62 37 VAL B C 1
ATOM 1933 O O . VAL B 1 37 ? -14.984 22.578 8.266 1 95.62 37 VAL B O 1
ATOM 1936 N N . GLU B 1 38 ? -13.445 23.641 9.445 1 95.94 38 GLU B N 1
ATOM 1937 C CA . GLU B 1 38 ? -13.75 24.938 8.844 1 95.94 38 GLU B CA 1
ATOM 1938 C C . GLU B 1 38 ? -13.438 24.938 7.352 1 95.94 38 GLU B C 1
ATOM 1940 O O . GLU B 1 38 ? -14.203 25.469 6.551 1 95.94 38 GLU B O 1
ATOM 1945 N N . ASP B 1 39 ? -12.383 24.375 6.984 1 96.5 39 ASP B N 1
ATOM 1946 C CA . ASP B 1 39 ? -12.008 24.266 5.574 1 96.5 39 ASP B CA 1
ATOM 1947 C C . ASP B 1 39 ? -13.094 23.531 4.781 1 96.5 39 ASP B C 1
ATOM 1949 O O . ASP B 1 39 ? -13.477 23.969 3.695 1 96.5 39 ASP B O 1
ATOM 1953 N N . ILE B 1 40 ? -13.578 22.438 5.352 1 97.19 40 ILE B N 1
ATOM 1954 C CA . ILE B 1 40 ? -14.562 21.594 4.68 1 97.19 40 ILE B CA 1
ATOM 1955 C C . ILE B 1 40 ? -15.891 22.344 4.582 1 97.19 40 ILE B C 1
ATOM 1957 O O . ILE B 1 40 ? -16.5 22.406 3.51 1 97.19 40 ILE B O 1
ATOM 1961 N N . ALA B 1 41 ? -16.312 22.875 5.715 1 97 41 ALA B N 1
ATOM 1962 C CA . ALA B 1 41 ? -17.578 23.594 5.754 1 97 41 ALA B CA 1
ATOM 1963 C C . ALA B 1 41 ? -17.578 24.766 4.77 1 97 41 ALA B C 1
ATOM 1965 O O . ALA B 1 41 ? -18.516 24.938 3.99 1 97 41 ALA B O 1
ATOM 1966 N N . SER B 1 42 ? -16.516 25.531 4.785 1 97.19 42 SER B N 1
ATOM 1967 C CA . SER B 1 42 ? -16.391 26.688 3.898 1 97.19 42 SER B CA 1
ATOM 1968 C C . SER B 1 42 ? -16.406 26.25 2.434 1 97.19 42 SER B C 1
ATOM 1970 O O . SER B 1 42 ? -17.078 26.875 1.606 1 97.19 42 SER B O 1
ATOM 1972 N N . ALA B 1 43 ? -15.727 25.266 2.102 1 96.44 43 ALA B N 1
ATOM 1973 C CA . ALA B 1 43 ? -15.664 24.766 0.73 1 96.44 43 ALA B CA 1
ATOM 1974 C C . ALA B 1 43 ? -17.031 24.281 0.264 1 96.44 43 ALA B C 1
ATOM 1976 O O . ALA B 1 43 ? -17.359 24.359 -0.923 1 96.44 43 ALA B O 1
ATOM 1977 N N . ALA B 1 44 ? -17.797 23.797 1.186 1 96.38 44 ALA B N 1
ATOM 1978 C CA . ALA B 1 44 ? -19.125 23.281 0.87 1 96.38 44 ALA B CA 1
ATOM 1979 C C . ALA B 1 44 ? -20.156 24.406 0.837 1 96.38 44 ALA B C 1
ATOM 1981 O O . ALA B 1 44 ? -21.297 24.203 0.413 1 96.38 44 ALA B O 1
ATOM 1982 N N . GLY B 1 45 ? -19.734 25.562 1.311 1 96.19 45 GLY B N 1
ATOM 1983 C CA . GLY B 1 45 ? -20.625 26.703 1.33 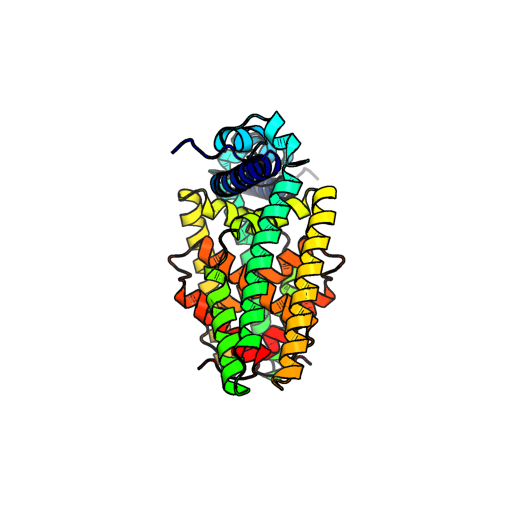1 96.19 45 GLY B CA 1
ATOM 1984 C C . GLY B 1 45 ? -21.516 26.75 2.557 1 96.19 45 GLY B C 1
ATOM 1985 O O . GLY B 1 45 ? -22.625 27.297 2.508 1 96.19 45 GLY B O 1
ATOM 1986 N N . TYR B 1 46 ? -21.047 26.125 3.58 1 95.88 46 TYR B N 1
ATOM 1987 C CA . TYR B 1 46 ? -21.859 26.047 4.793 1 95.88 46 TYR B CA 1
ATOM 1988 C C . TYR B 1 46 ? -21.078 26.547 6 1 95.88 46 TYR B C 1
ATOM 1990 O O . TYR B 1 46 ? -19.891 26.859 5.891 1 95.88 46 TYR B O 1
ATOM 1998 N N . THR B 1 47 ? -21.797 26.625 7.105 1 92.69 47 THR B N 1
ATOM 1999 C CA . THR B 1 47 ? -21.172 27.016 8.359 1 92.69 47 THR B CA 1
ATOM 2000 C C . THR B 1 47 ? -20.625 25.797 9.102 1 92.69 47 THR B C 1
ATOM 2002 O O . THR B 1 47 ? -20.953 24.656 8.758 1 92.69 47 THR B O 1
ATOM 2005 N N . ARG B 1 48 ? -19.766 26.078 10.062 1 94.31 48 ARG B N 1
ATOM 2006 C CA . ARG B 1 48 ? -19.266 25.047 10.953 1 94.31 48 ARG B CA 1
ATOM 2007 C C . ARG B 1 48 ? -20.406 24.328 11.664 1 94.31 48 ARG B C 1
ATOM 2009 O O . ARG B 1 48 ? -20.344 23.109 11.891 1 94.31 48 ARG B O 1
ATOM 2016 N N . GLY B 1 49 ? -21.453 25.078 11.969 1 93.19 49 GLY B N 1
ATOM 2017 C CA . GLY B 1 49 ? -22.625 24.5 12.602 1 93.19 49 GLY B CA 1
ATOM 2018 C C . GLY B 1 49 ? -23.312 23.469 11.734 1 93.19 49 GLY B C 1
ATOM 2019 O O . GLY B 1 49 ? -23.719 22.406 12.227 1 93.19 49 GLY B O 1
ATOM 2020 N N . ALA B 1 50 ? -23.453 23.844 10.539 1 92.88 50 ALA B N 1
ATOM 2021 C CA . ALA B 1 50 ? -24.047 22.906 9.586 1 92.88 50 ALA B CA 1
ATOM 2022 C C . ALA B 1 50 ? -23.234 21.609 9.516 1 92.88 50 ALA B C 1
ATOM 2024 O O . ALA B 1 50 ? -23.797 20.531 9.352 1 92.88 50 ALA B O 1
ATOM 2025 N N . PHE B 1 51 ? -21.906 21.719 9.555 1 96 51 PHE B N 1
ATOM 2026 C CA . PHE B 1 51 ? -21.047 20.531 9.578 1 96 51 PHE B CA 1
ATOM 2027 C C . PHE B 1 51 ? -21.422 19.609 10.742 1 96 51 PHE B C 1
ATOM 2029 O O . PHE B 1 51 ? -21.672 18.422 10.539 1 96 51 PHE B O 1
ATOM 2036 N N . TYR B 1 52 ? -21.562 20.172 11.883 1 94.88 52 TYR B N 1
ATOM 2037 C CA . TYR B 1 52 ? -21.75 19.391 13.094 1 94.88 52 TYR B CA 1
ATOM 2038 C C . TYR B 1 52 ? -23.203 18.906 13.211 1 94.88 52 TYR B C 1
ATOM 2040 O O . TYR B 1 52 ? -23.5 18 14 1 94.88 52 TYR B O 1
ATOM 2048 N N . SER B 1 53 ? -24.078 19.484 12.438 1 94.44 53 SER B N 1
ATOM 2049 C CA . SER B 1 53 ? -25.438 18.953 12.344 1 94.44 53 SER B CA 1
ATOM 2050 C C . SER B 1 53 ? -25.469 17.672 11.539 1 94.44 53 SER B C 1
ATOM 2052 O O . SER B 1 53 ? -26.422 16.891 11.633 1 94.44 53 SER B O 1
ATOM 2054 N N . ASN B 1 54 ? -24.391 17.453 10.812 1 95 54 ASN B N 1
ATOM 2055 C CA . ASN B 1 54 ? -24.375 16.312 9.906 1 95 54 ASN B CA 1
ATOM 2056 C C . ASN B 1 54 ? -23.312 15.289 10.328 1 95 54 ASN B C 1
ATOM 2058 O O . ASN B 1 54 ? -23.5 14.086 10.141 1 95 54 ASN B O 1
ATOM 2062 N N . PHE B 1 55 ? -22.203 15.781 10.836 1 96.06 55 PHE B N 1
ATOM 2063 C CA . PHE B 1 55 ? -21.109 14.898 11.227 1 96.06 55 PHE B CA 1
ATOM 2064 C C . PHE B 1 55 ? -20.578 15.281 12.609 1 96.06 55 PHE B C 1
ATOM 2066 O O . PHE B 1 55 ? -20.469 16.469 12.922 1 96.06 55 PHE B O 1
ATOM 2073 N N . ARG B 1 56 ? -20.188 14.266 13.359 1 93.62 56 ARG B N 1
ATOM 2074 C CA . ARG B 1 56 ? -19.703 14.508 14.711 1 93.62 56 ARG B CA 1
ATOM 2075 C C . ARG B 1 56 ? -18.25 14.945 14.703 1 93.62 56 ARG B C 1
ATOM 2077 O O . ARG B 1 56 ? -17.781 15.594 15.648 1 93.62 56 ARG B O 1
ATOM 2084 N N . SER B 1 57 ? -17.562 14.516 13.586 1 94.12 57 SER B N 1
ATOM 2085 C CA . SER B 1 57 ? -16.141 14.828 13.531 1 94.12 57 SER B CA 1
ATOM 2086 C C . SER B 1 57 ? -15.594 14.672 12.117 1 94.12 57 SER B C 1
ATOM 2088 O O . SER B 1 57 ? -16.219 14.047 11.266 1 94.12 57 SER B O 1
ATOM 2090 N N . LYS B 1 58 ? -14.484 15.172 11.938 1 94.06 58 LYS B N 1
ATOM 2091 C CA . LYS B 1 58 ? -13.742 15.016 10.695 1 94.06 58 LYS B CA 1
ATOM 2092 C C . LYS B 1 58 ? -13.422 13.547 10.43 1 94.06 58 LYS B C 1
ATOM 2094 O O . LYS B 1 58 ? -13.461 13.086 9.289 1 94.06 58 LYS B O 1
ATOM 2099 N N . ALA B 1 59 ? -13.195 12.859 11.492 1 93.44 59 ALA B N 1
ATOM 2100 C CA . ALA B 1 59 ? -12.898 11.43 11.414 1 93.44 59 ALA B CA 1
ATOM 2101 C C . ALA B 1 59 ? -14.109 10.648 10.906 1 93.44 59 ALA B C 1
ATOM 2103 O O . ALA B 1 59 ? -13.969 9.773 10.047 1 93.44 59 ALA B O 1
ATOM 2104 N N . GLU B 1 60 ? -15.172 10.977 11.445 1 93.88 60 GLU B N 1
ATOM 2105 C CA . GLU B 1 60 ? -16.391 10.312 11 1 93.88 60 GLU B CA 1
ATOM 2106 C C . GLU B 1 60 ? -16.656 10.578 9.523 1 93.88 60 GLU B C 1
ATOM 2108 O O . GLU B 1 60 ? -17.094 9.688 8.797 1 93.88 60 GLU B O 1
ATOM 2113 N N . LEU B 1 61 ? -16.438 11.789 9.18 1 95.56 61 LEU B N 1
ATOM 2114 C CA . LEU B 1 61 ? -16.625 12.156 7.781 1 95.56 61 LEU B CA 1
ATOM 2115 C C . LEU B 1 61 ? -15.688 11.375 6.871 1 95.56 61 LEU B C 1
ATOM 2117 O O . LEU B 1 61 ? -16.094 10.891 5.816 1 95.56 61 LEU B O 1
ATOM 2121 N N . LEU B 1 62 ? -14.453 11.227 7.203 1 94.94 62 LEU B N 1
ATOM 2122 C CA . LEU B 1 62 ? -13.492 10.445 6.43 1 94.94 62 LEU B CA 1
ATOM 2123 C C . LEU B 1 62 ? -13.945 9 6.309 1 94.94 62 LEU B C 1
ATOM 2125 O O . LEU B 1 62 ? -13.922 8.422 5.215 1 94.94 62 LEU B O 1
ATOM 2129 N N . LEU B 1 63 ? -14.375 8.406 7.387 1 94.12 63 LEU B N 1
ATOM 2130 C CA . LEU B 1 63 ? -14.812 7.02 7.379 1 94.12 63 LEU B CA 1
ATOM 2131 C C . LEU B 1 63 ? -16.031 6.836 6.48 1 94.12 63 LEU B C 1
ATOM 2133 O O . LEU B 1 63 ? -16.172 5.809 5.812 1 94.12 63 LEU B O 1
ATOM 2137 N N . GLU B 1 64 ? -16.859 7.828 6.48 1 93.94 64 GLU B N 1
ATOM 2138 C CA . GLU B 1 64 ? -18.031 7.762 5.605 1 93.94 64 GLU B CA 1
ATOM 2139 C C . GLU B 1 64 ? -17.609 7.789 4.137 1 93.94 64 GLU B C 1
ATOM 2141 O O . GLU B 1 64 ? -18.203 7.086 3.311 1 93.94 64 GLU B O 1
ATOM 2146 N N . LEU B 1 65 ? -16.672 8.586 3.783 1 93.38 65 LEU B N 1
ATOM 2147 C CA . LEU B 1 65 ? -16.156 8.625 2.42 1 93.38 65 LEU B CA 1
ATOM 2148 C C . LEU B 1 65 ? -15.578 7.273 2.018 1 93.38 65 LEU B C 1
ATOM 2150 O O . LEU B 1 65 ? -15.82 6.797 0.905 1 93.38 65 LEU B O 1
ATOM 2154 N N . LEU B 1 66 ? -14.898 6.625 2.912 1 92 66 LEU B N 1
ATOM 2155 C CA . LEU B 1 66 ? -14.297 5.324 2.645 1 92 66 LEU B CA 1
ATOM 2156 C C . LEU B 1 66 ? -15.367 4.242 2.523 1 92 66 LEU B C 1
ATOM 2158 O O . LEU B 1 66 ? -15.242 3.336 1.699 1 92 66 LEU B O 1
ATOM 2162 N N . ARG B 1 67 ? -16.344 4.348 3.357 1 91.06 67 ARG B N 1
ATOM 2163 C CA . ARG B 1 67 ? -17.438 3.393 3.305 1 91.06 67 ARG B CA 1
ATOM 2164 C C . ARG B 1 67 ? -18.141 3.432 1.946 1 91.06 67 ARG B C 1
ATOM 2166 O O . ARG B 1 67 ? -18.453 2.385 1.371 1 91.06 67 ARG B O 1
ATOM 2173 N N . ARG B 1 68 ? -18.344 4.566 1.452 1 87.88 68 ARG B N 1
ATOM 2174 C CA . ARG B 1 68 ? -18.984 4.719 0.152 1 87.88 68 ARG B CA 1
ATOM 2175 C C . ARG B 1 68 ? -18.125 4.129 -0.959 1 87.88 68 ARG B C 1
ATOM 2177 O O . ARG B 1 68 ? -18.641 3.51 -1.892 1 87.88 68 ARG B O 1
ATOM 2184 N N . ASP B 1 69 ? -16.8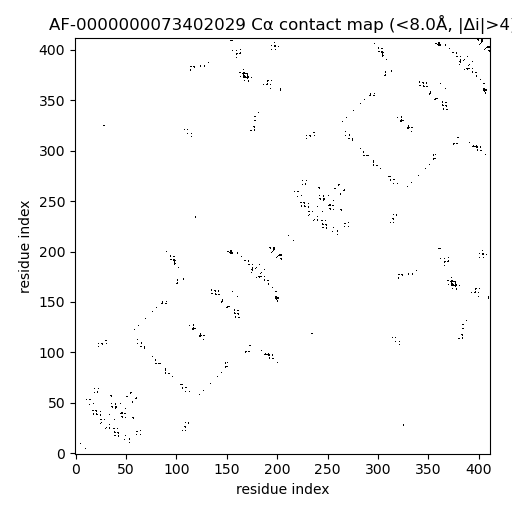91 4.363 -0.863 1 83.62 69 ASP B N 1
ATOM 2185 C CA . ASP B 1 69 ? -15.945 3.781 -1.817 1 83.62 69 ASP B CA 1
ATOM 2186 C C . ASP B 1 69 ? -16.016 2.256 -1.795 1 83.62 69 ASP B C 1
ATOM 2188 O O . ASP B 1 69 ? -15.984 1.613 -2.846 1 83.62 69 ASP B O 1
ATOM 2192 N N . HIS B 1 70 ? -16.156 1.688 -0.666 1 80.75 70 HIS B N 1
ATOM 2193 C CA . HIS B 1 70 ? -16.25 0.246 -0.467 1 80.75 70 HIS B CA 1
ATOM 2194 C C . HIS B 1 70 ? -17.562 -0.301 -1.021 1 80.75 70 HIS B C 1
ATOM 2196 O O . HIS B 1 70 ? -17.594 -1.379 -1.618 1 80.75 70 HIS B O 1
ATOM 2202 N N . GLU B 1 71 ? -18.625 0.383 -0.788 1 83.5 71 GLU B N 1
ATOM 2203 C CA . GLU B 1 71 ? -19.938 -0.056 -1.244 1 83.5 71 GLU B CA 1
ATOM 2204 C C . GLU B 1 71 ? -20 -0.129 -2.768 1 83.5 71 GLU B C 1
ATOM 2206 O O . GLU B 1 71 ? -20.625 -1.023 -3.326 1 83.5 71 GLU B O 1
ATOM 2211 N N . GLU B 1 72 ? -19.328 0.711 -3.373 1 81.38 72 GLU B N 1
ATOM 2212 C CA . GLU B 1 72 ? -19.266 0.687 -4.832 1 81.38 72 GLU B CA 1
ATOM 2213 C C . GLU B 1 72 ? -18.516 -0.552 -5.332 1 81.38 72 GLU B C 1
ATOM 2215 O O . GLU B 1 72 ? -18.938 -1.179 -6.305 1 81.38 72 GLU B O 1
ATOM 2220 N N . ALA B 1 73 ? -17.5 -0.918 -4.676 1 79.69 73 ALA B N 1
ATOM 2221 C CA . ALA B 1 73 ? -16.734 -2.107 -5.043 1 79.69 73 ALA B CA 1
ATOM 2222 C C . ALA B 1 73 ? -17.562 -3.375 -4.832 1 79.69 73 ALA B C 1
ATOM 2224 O O . ALA B 1 73 ? -17.516 -4.297 -5.648 1 79.69 73 ALA B O 1
ATOM 2225 N N . GLU B 1 74 ? -18.297 -3.412 -3.801 1 81.56 74 GLU B N 1
ATOM 2226 C CA . GLU B 1 74 ? -19.141 -4.562 -3.494 1 81.56 74 GLU B CA 1
ATOM 2227 C C . GLU B 1 74 ? -20.234 -4.742 -4.547 1 81.56 74 GLU B C 1
ATOM 2229 O O . GLU B 1 74 ? -20.547 -5.867 -4.938 1 81.56 74 GLU B O 1
ATOM 2234 N N . ALA B 1 75 ? -20.797 -3.623 -4.926 1 83.06 75 ALA B N 1
ATOM 2235 C CA . ALA B 1 75 ? -21.844 -3.676 -5.945 1 83.06 75 ALA B CA 1
ATOM 2236 C C . ALA B 1 75 ? -21.297 -4.246 -7.254 1 83.06 75 ALA B C 1
ATOM 2238 O O . ALA B 1 75 ? -21.984 -5.023 -7.926 1 83.06 75 ALA B O 1
ATOM 2239 N N . ASP B 1 76 ? -20.141 -3.93 -7.562 1 80.75 76 ASP B N 1
ATOM 2240 C CA . ASP B 1 76 ? -19.516 -4.418 -8.789 1 80.75 76 ASP B CA 1
ATOM 2241 C C . ASP B 1 76 ? -19.219 -5.914 -8.695 1 80.75 76 ASP B C 1
ATOM 2243 O O . ASP B 1 76 ? -19.391 -6.645 -9.672 1 80.75 76 ASP B O 1
ATOM 2247 N N . MET B 1 77 ? -18.812 -6.363 -7.543 1 81.94 77 MET B N 1
ATOM 2248 C CA . MET B 1 77 ? -18.547 -7.781 -7.336 1 81.94 77 MET B CA 1
ATOM 2249 C C . MET B 1 77 ? -19.828 -8.602 -7.453 1 81.94 77 MET B C 1
ATOM 2251 O O . MET B 1 77 ? -19.812 -9.711 -7.996 1 81.94 77 MET B O 1
ATOM 2255 N N . GLN B 1 78 ? -20.844 -8.031 -6.914 1 83.31 78 GLN B N 1
ATOM 2256 C CA . GLN B 1 78 ? -22.125 -8.719 -6.992 1 83.31 78 GLN B CA 1
ATOM 2257 C C . GLN B 1 78 ? -22.562 -8.891 -8.445 1 83.31 78 GLN B C 1
ATOM 2259 O O . GLN B 1 78 ? -23.188 -9.898 -8.789 1 83.31 78 GLN B O 1
ATOM 2264 N N . LYS B 1 79 ? -22.219 -7.949 -9.273 1 85.69 79 LYS B N 1
ATOM 2265 C CA . LYS B 1 79 ? -22.578 -8.008 -10.688 1 85.69 79 LYS B CA 1
ATOM 2266 C C . LYS B 1 79 ? -21.891 -9.188 -11.375 1 85.69 79 LYS B C 1
ATOM 2268 O O . LYS B 1 79 ? -22.438 -9.75 -12.328 1 85.69 79 LYS B O 1
ATOM 2273 N N . ILE B 1 80 ? -20.766 -9.562 -10.938 1 83.5 80 ILE B N 1
ATOM 2274 C CA . ILE B 1 80 ? -20.047 -10.703 -11.5 1 83.5 80 ILE B CA 1
ATOM 2275 C C . ILE B 1 80 ? -20.891 -11.969 -11.328 1 83.5 80 ILE B C 1
ATOM 2277 O O . ILE B 1 80 ? -21 -12.773 -12.258 1 83.5 80 ILE B O 1
ATOM 2281 N N . PHE B 1 81 ? -21.516 -12.109 -10.203 1 83.94 81 PHE B N 1
ATOM 2282 C CA . PHE B 1 81 ? -22.328 -13.281 -9.922 1 83.94 81 PHE B CA 1
ATOM 2283 C C . PHE B 1 81 ? -23.609 -13.25 -10.742 1 83.94 81 PHE B C 1
ATOM 2285 O O . PHE B 1 81 ? -24.094 -14.289 -11.188 1 83.94 81 PHE B O 1
ATOM 2292 N N . GLU B 1 82 ? -24.109 -12.102 -10.891 1 85.44 82 GLU B N 1
ATOM 2293 C CA . GLU B 1 82 ? -25.406 -11.953 -11.57 1 85.44 82 GLU B CA 1
ATOM 2294 C C . GLU B 1 82 ? -25.281 -12.25 -13.062 1 85.44 82 GLU B C 1
ATOM 2296 O O . GLU B 1 82 ? -26.25 -12.656 -13.695 1 85.44 82 GLU B O 1
ATOM 2301 N N . SER B 1 83 ? -24.125 -12.016 -13.594 1 83 83 SER B N 1
ATOM 2302 C CA . SER B 1 83 ? -23.938 -12.25 -15.016 1 83 83 SER B CA 1
ATOM 2303 C C . SER B 1 83 ? -24.031 -13.734 -15.352 1 83 83 SER B C 1
ATOM 2305 O O . SER B 1 83 ? -24.453 -14.102 -16.453 1 83 83 SER B O 1
ATOM 2307 N N . GLY B 1 84 ? -23.641 -14.609 -14.383 1 82.88 84 GLY B N 1
ATOM 2308 C CA . GLY B 1 84 ? -23.656 -16.047 -14.609 1 82.88 84 GLY B CA 1
ATOM 2309 C C . GLY B 1 84 ? -22.672 -16.484 -15.695 1 82.88 84 GLY B C 1
ATOM 2310 O O . GLY B 1 84 ? -21.703 -15.773 -15.984 1 82.88 84 GLY B O 1
ATOM 2311 N N . GLY B 1 85 ? -22.812 -17.734 -16.25 1 90.56 85 GLY B N 1
ATOM 2312 C CA . GLY B 1 85 ? -21.938 -18.266 -17.297 1 90.56 85 GLY B CA 1
ATOM 2313 C C . GLY B 1 85 ? -21.156 -19.484 -16.859 1 90.56 85 GLY B C 1
ATOM 2314 O O . GLY B 1 85 ? -21.375 -20 -15.75 1 90.56 85 GLY B O 1
ATOM 2315 N N . THR B 1 86 ? -20.406 -19.938 -17.859 1 94.12 86 THR B N 1
ATOM 2316 C CA . THR B 1 86 ? -19.516 -21.047 -17.547 1 94.12 86 THR B CA 1
ATOM 2317 C C . THR B 1 86 ? -18.438 -20.641 -16.547 1 94.12 86 THR B C 1
ATOM 2319 O O . THR B 1 86 ? -18.266 -19.453 -16.266 1 94.12 86 THR B O 1
ATOM 2322 N N . ARG B 1 87 ? -17.844 -21.594 -15.992 1 93.81 87 ARG B N 1
ATOM 2323 C CA . ARG B 1 87 ? -16.734 -21.312 -15.078 1 93.81 87 ARG B CA 1
ATOM 2324 C C . ARG B 1 87 ? -15.703 -20.406 -15.742 1 93.81 87 ARG B C 1
ATOM 2326 O O . ARG B 1 87 ? -15.258 -19.438 -15.141 1 93.81 87 ARG B O 1
ATOM 2333 N N . GLU B 1 88 ? -15.344 -20.766 -17 1 93.56 88 GLU B N 1
ATOM 2334 C CA . GLU B 1 88 ? -14.352 -20 -17.75 1 93.56 88 GLU B CA 1
ATOM 2335 C C . GLU B 1 88 ? -14.789 -18.547 -17.906 1 93.56 88 GLU B C 1
ATOM 2337 O O . GLU B 1 88 ? -13.969 -17.625 -17.766 1 93.56 88 GLU B O 1
ATOM 2342 N N . GLN B 1 89 ? -16.031 -18.344 -18.172 1 93.38 89 GLN B N 1
ATOM 2343 C CA . GLN B 1 89 ? -16.562 -17 -18.344 1 93.38 89 GLN B CA 1
ATOM 2344 C C . GLN B 1 89 ? -16.562 -16.219 -17.047 1 93.38 89 GLN B C 1
ATOM 2346 O O . GLN B 1 89 ? -16.172 -15.055 -17.016 1 93.38 89 GLN B O 1
ATOM 2351 N N . MET B 1 90 ? -16.953 -16.891 -15.961 1 92.94 90 MET B N 1
ATOM 2352 C CA . MET B 1 90 ? -17.016 -16.234 -14.664 1 92.94 90 MET B CA 1
ATOM 2353 C C . MET B 1 90 ? -15.617 -15.914 -14.148 1 92.94 90 MET B C 1
ATOM 2355 O O . MET B 1 90 ? -15.391 -14.852 -13.578 1 92.94 90 MET B O 1
ATOM 2359 N N . GLU B 1 91 ? -14.734 -16.812 -14.375 1 94.19 91 GLU B N 1
ATOM 2360 C CA . GLU B 1 91 ? -13.344 -16.578 -14.016 1 94.19 91 GLU B CA 1
ATOM 2361 C C . GLU B 1 91 ? -12.758 -15.414 -14.812 1 94.19 91 GLU B C 1
ATOM 2363 O O . GLU B 1 91 ? -12.016 -14.594 -14.273 1 94.19 91 GLU B O 1
ATOM 2368 N N . ALA B 1 92 ? -13.086 -15.312 -16.109 1 93.44 92 ALA B N 1
ATOM 2369 C CA . ALA B 1 92 ? -12.633 -14.219 -16.953 1 93.44 92 ALA B CA 1
ATOM 2370 C C . ALA B 1 92 ? -13.195 -12.883 -16.484 1 93.44 92 ALA B C 1
ATOM 2372 O O . ALA B 1 92 ? -12.5 -11.867 -16.531 1 93.44 92 ALA B O 1
ATOM 2373 N N . HIS B 1 93 ? -14.438 -12.883 -16.031 1 92.31 93 HIS B N 1
ATOM 2374 C CA . HIS B 1 93 ? -15.055 -11.664 -15.523 1 92.31 93 HIS B CA 1
ATOM 2375 C C . HIS B 1 93 ? -14.391 -11.211 -14.227 1 92.31 93 HIS B C 1
ATOM 2377 O O . HIS B 1 93 ? -14.172 -10.016 -14.031 1 92.31 93 HIS B O 1
ATOM 2383 N N . ALA B 1 94 ? -14.133 -12.156 -13.367 1 92.75 94 ALA B N 1
ATOM 2384 C CA . ALA B 1 94 ? -13.477 -11.828 -12.102 1 92.75 94 ALA B CA 1
ATOM 2385 C C . ALA B 1 94 ? -12.078 -11.258 -12.344 1 92.75 94 ALA B C 1
ATOM 2387 O O . ALA B 1 94 ? -11.688 -10.273 -11.711 1 92.75 94 ALA B O 1
ATOM 2388 N N . LEU B 1 95 ? -11.383 -11.883 -13.258 1 94.12 95 LEU B N 1
ATOM 2389 C CA . LEU B 1 95 ? -10.055 -11.414 -13.633 1 94.12 95 LEU B CA 1
ATOM 2390 C C . LEU B 1 95 ? -10.117 -10 -14.203 1 94.12 95 LEU B C 1
ATOM 2392 O O . LEU B 1 95 ? -9.32 -9.141 -13.82 1 94.12 95 LEU B O 1
ATOM 2396 N N . GLU B 1 96 ? -10.992 -9.758 -15.07 1 92.44 96 GLU B N 1
ATOM 2397 C CA . GLU B 1 96 ? -11.156 -8.445 -15.695 1 92.44 96 GLU B CA 1
ATOM 2398 C C . GLU B 1 96 ? -11.5 -7.383 -14.664 1 92.44 96 GLU B C 1
ATOM 2400 O O . GLU B 1 96 ? -10.938 -6.285 -14.68 1 92.44 96 GLU B O 1
ATOM 2405 N N . TYR B 1 97 ? -12.391 -7.73 -13.812 1 90.62 97 TYR B N 1
ATOM 2406 C CA . TYR B 1 97 ? -12.797 -6.797 -12.773 1 90.62 97 TYR B CA 1
ATOM 2407 C C . TYR B 1 97 ? -11.625 -6.449 -11.859 1 90.62 97 TYR B C 1
ATOM 2409 O O . TYR B 1 97 ? -11.336 -5.273 -11.625 1 90.62 97 TYR B O 1
ATOM 2417 N N . TYR B 1 98 ? -10.984 -7.434 -11.352 1 92.81 98 TYR B N 1
ATOM 2418 C CA . TYR B 1 98 ? -9.898 -7.219 -10.398 1 92.81 98 TYR B CA 1
ATOM 2419 C C . TYR B 1 98 ? -8.766 -6.438 -11.039 1 92.81 98 TYR B C 1
ATOM 2421 O O . TYR B 1 98 ? -8.18 -5.547 -10.414 1 92.81 98 TYR B O 1
ATOM 2429 N N . SER B 1 99 ? -8.445 -6.754 -12.328 1 93.38 99 SER B N 1
ATOM 2430 C CA . SER B 1 99 ? -7.293 -6.152 -12.992 1 93.38 99 SER B CA 1
ATOM 2431 C C . SER B 1 99 ? -7.523 -4.668 -13.266 1 93.38 99 SER B C 1
ATOM 2433 O O . SER B 1 99 ? -6.57 -3.916 -13.477 1 93.38 99 SER B O 1
ATOM 2435 N N . GLN B 1 100 ? -8.797 -4.199 -13.172 1 88.88 100 GLN B N 1
ATOM 2436 C CA . GLN B 1 100 ? -9.125 -2.807 -13.461 1 88.88 100 GLN B CA 1
ATOM 2437 C C . GLN B 1 100 ? -9.617 -2.082 -12.211 1 88.88 100 GLN B C 1
ATOM 2439 O O . GLN B 1 100 ? -10 -0.913 -12.281 1 88.88 100 GLN B O 1
ATOM 2444 N N . PHE B 1 101 ? -9.562 -2.766 -11.148 1 83 101 PHE B N 1
ATOM 2445 C CA . PHE B 1 101 ? -10.141 -2.262 -9.906 1 83 101 PHE B CA 1
ATOM 2446 C C . PHE B 1 101 ? -9.484 -0.955 -9.492 1 83 101 PHE B C 1
ATOM 2448 O O . PHE B 1 101 ? -10.141 -0.058 -8.969 1 83 101 PHE B O 1
ATOM 2455 N N . PHE B 1 102 ? -8.234 -0.761 -9.773 1 78.56 102 PHE B N 1
ATOM 2456 C CA . PHE B 1 102 ? -7.465 0.402 -9.352 1 78.56 102 PHE B CA 1
ATOM 2457 C C . PHE B 1 102 ? -7.941 1.659 -10.062 1 78.56 102 PHE B C 1
ATOM 2459 O O . PHE B 1 102 ? -7.715 2.773 -9.586 1 78.56 102 PHE B O 1
ATOM 2466 N N . ARG B 1 103 ? -8.602 1.552 -11.141 1 77.12 103 ARG B N 1
ATOM 2467 C CA . ARG B 1 103 ? -9.062 2.691 -11.922 1 77.12 103 ARG B CA 1
ATOM 2468 C C . ARG B 1 103 ? -10.289 3.336 -11.273 1 77.12 103 ARG B C 1
ATOM 2470 O O . ARG B 1 103 ? -10.578 4.508 -11.516 1 77.12 103 ARG B O 1
ATOM 2477 N N . ASN B 1 104 ? -10.891 2.672 -10.43 1 65.56 104 ASN B N 1
ATOM 2478 C CA . ASN B 1 104 ? -12.172 3.102 -9.898 1 65.56 104 ASN B CA 1
ATOM 2479 C C . ASN B 1 104 ? -12.062 3.498 -8.43 1 65.56 104 ASN B C 1
ATOM 2481 O O . ASN B 1 104 ? -12.984 3.254 -7.645 1 65.56 104 ASN B O 1
ATOM 2485 N N . SER B 1 105 ? -10.953 4.051 -8.125 1 71.44 105 SER B N 1
ATOM 2486 C CA . SER B 1 105 ? -10.852 4.363 -6.703 1 71.44 105 SER B CA 1
ATOM 2487 C C . SER B 1 105 ? -10.469 5.824 -6.484 1 71.44 105 SER B C 1
ATOM 2489 O O . SER B 1 105 ? -9.336 6.125 -6.117 1 71.44 105 SER B O 1
ATOM 2491 N N . PRO B 1 106 ? -11.492 6.625 -6.508 1 68.12 106 PRO B N 1
ATOM 2492 C CA . PRO B 1 106 ? -11.203 8.047 -6.289 1 68.12 106 PRO B CA 1
ATOM 2493 C C . PRO B 1 106 ? -10.711 8.336 -4.871 1 68.12 106 PRO B C 1
ATOM 2495 O O . PRO B 1 106 ? -10.062 9.359 -4.637 1 68.12 106 PRO B O 1
ATOM 2498 N N . ALA B 1 107 ? -11.047 7.395 -4.043 1 79.06 107 ALA B N 1
ATOM 2499 C CA . ALA B 1 107 ? -10.711 7.664 -2.646 1 79.06 107 ALA B CA 1
ATOM 2500 C C . ALA B 1 107 ? -9.391 7 -2.264 1 79.06 107 ALA B C 1
ATOM 2502 O O . ALA B 1 107 ? -9.109 6.809 -1.079 1 79.06 107 ALA B O 1
ATOM 2503 N N . PHE B 1 108 ? -8.617 6.688 -3.207 1 82.5 108 PHE B N 1
ATOM 2504 C CA . PHE B 1 108 ? -7.383 5.965 -2.916 1 82.5 108 PHE B CA 1
ATOM 2505 C C . PHE B 1 108 ? -6.496 6.766 -1.97 1 82.5 108 PHE B C 1
ATOM 2507 O O . PHE B 1 108 ? -5.996 6.234 -0.977 1 82.5 108 PHE B O 1
ATOM 2514 N N . LEU B 1 109 ? -6.363 8.039 -2.232 1 83.31 109 LEU B N 1
ATOM 2515 C CA . LEU B 1 109 ? -5.508 8.891 -1.408 1 83.31 109 LEU B CA 1
ATOM 2516 C C . LEU B 1 109 ? -6.051 8.984 0.014 1 83.31 109 LEU B C 1
ATOM 2518 O O . LEU B 1 109 ? -5.281 9.047 0.975 1 83.31 109 LEU B O 1
ATOM 2522 N N . LEU B 1 110 ? -7.367 8.891 0.056 1 89.94 110 LEU B N 1
ATOM 2523 C CA . LEU B 1 110 ? -8 8.977 1.367 1 89.94 110 LEU B CA 1
ATOM 2524 C C . LEU B 1 110 ? -7.715 7.727 2.193 1 89.94 110 LEU B C 1
ATOM 2526 O O . LEU B 1 110 ? -7.59 7.805 3.418 1 89.94 110 LEU B O 1
ATOM 2530 N N . TRP B 1 111 ? -7.578 6.602 1.557 1 88.31 111 TRP B N 1
ATOM 2531 C CA . TRP B 1 111 ? -7.207 5.371 2.246 1 88.31 111 TRP B CA 1
ATOM 2532 C C . TRP B 1 111 ? -5.801 5.477 2.83 1 88.31 111 TRP B C 1
ATOM 2534 O O . TRP B 1 111 ? -5.555 5.039 3.955 1 88.31 111 TRP B O 1
ATOM 2544 N N . GLY B 1 112 ? -4.941 6.047 2.016 1 86 112 GLY B N 1
ATOM 2545 C CA . GLY B 1 112 ? -3.598 6.285 2.516 1 86 112 GLY B CA 1
ATOM 2546 C C . GLY B 1 112 ? -3.566 7.18 3.74 1 86 112 GLY B C 1
ATOM 2547 O O . GLY B 1 112 ? -2.865 6.887 4.711 1 86 112 GLY B O 1
ATOM 2548 N N . GLU B 1 113 ? -4.348 8.242 3.686 1 87.56 113 GLU B N 1
ATOM 2549 C CA . GLU B 1 113 ? -4.453 9.156 4.816 1 87.56 113 GLU B CA 1
ATOM 2550 C C . GLU B 1 113 ? -5.008 8.445 6.051 1 87.56 113 GLU B C 1
ATOM 2552 O O . GLU B 1 113 ? -4.508 8.641 7.16 1 87.56 113 GLU B O 1
ATOM 2557 N N . ALA B 1 114 ? -6.012 7.66 5.824 1 91.25 114 ALA B N 1
ATOM 2558 C CA . ALA B 1 114 ? -6.672 6.965 6.922 1 91.25 114 ALA B CA 1
ATOM 2559 C C . ALA B 1 114 ? -5.73 5.961 7.582 1 91.25 114 ALA B C 1
ATOM 2561 O O . ALA B 1 114 ? -5.703 5.844 8.812 1 91.25 114 ALA B O 1
ATOM 2562 N N . LYS B 1 115 ? -4.969 5.285 6.828 1 86.94 115 LYS B N 1
ATOM 2563 C CA . LYS B 1 115 ? -4.027 4.309 7.359 1 86.94 115 LYS B CA 1
ATOM 2564 C C . LYS B 1 115 ? -2.943 4.984 8.195 1 86.94 115 LYS B C 1
ATOM 2566 O O . LYS B 1 115 ? -2.59 4.5 9.273 1 86.94 115 LYS B O 1
ATOM 2571 N N . LEU B 1 116 ? -2.43 6.055 7.68 1 83.44 116 LEU B N 1
ATOM 2572 C CA . LEU B 1 116 ? -1.424 6.797 8.43 1 83.44 116 LEU B CA 1
ATOM 2573 C C . LEU B 1 116 ? -2.01 7.348 9.727 1 83.44 116 LEU B C 1
ATOM 2575 O O . LEU B 1 116 ? -1.37 7.285 10.781 1 83.44 116 LEU B O 1
ATOM 2579 N N . GLN B 1 117 ? -3.232 7.848 9.625 1 86.44 117 GLN B N 1
ATOM 2580 C CA . GLN B 1 117 ? -3.908 8.375 10.805 1 86.44 117 GLN B CA 1
ATOM 2581 C C . GLN B 1 117 ? -4.141 7.277 11.844 1 86.44 117 GLN B C 1
ATOM 2583 O O . GLN B 1 117 ? -4.062 7.531 13.047 1 86.44 117 GLN B O 1
ATOM 2588 N N . ALA B 1 118 ? -4.438 6.098 11.383 1 88.88 118 ALA B N 1
ATOM 2589 C CA . ALA B 1 118 ? -4.699 4.969 12.273 1 88.88 118 ALA B CA 1
ATOM 2590 C C . ALA B 1 118 ? -3.447 4.586 13.055 1 88.88 118 ALA B C 1
ATOM 2592 O O . ALA B 1 118 ? -3.539 4.086 14.18 1 88.88 118 ALA B O 1
ATOM 2593 N N . THR B 1 119 ? -2.289 4.828 12.508 1 82.69 119 THR B N 1
ATOM 2594 C CA . THR B 1 119 ? -1.049 4.504 13.203 1 82.69 119 THR B CA 1
ATOM 2595 C C . THR B 1 119 ? -0.774 5.512 14.32 1 82.69 119 THR B C 1
ATOM 2597 O O . THR B 1 119 ? 0.007 5.238 15.234 1 82.69 119 THR B O 1
ATOM 2600 N N . ARG B 1 120 ? -1.488 6.676 14.312 1 82.25 120 ARG B N 1
ATOM 2601 C CA . ARG B 1 120 ? -1.129 7.781 15.195 1 82.25 120 ARG B CA 1
ATOM 2602 C C . ARG B 1 120 ? -2.24 8.07 16.203 1 82.25 120 ARG B C 1
ATOM 2604 O O . ARG B 1 120 ? -1.998 8.656 17.25 1 82.25 120 ARG B O 1
ATOM 2611 N N . ASP B 1 121 ? -3.42 7.797 15.875 1 88.5 121 ASP B N 1
ATOM 2612 C CA . ASP B 1 121 ? -4.605 8.102 16.672 1 88.5 121 ASP B CA 1
ATOM 2613 C C . ASP B 1 121 ? -5.348 6.824 17.062 1 88.5 121 ASP B C 1
ATOM 2615 O O . ASP B 1 121 ? -6.066 6.246 16.234 1 88.5 121 ASP B O 1
ATOM 2619 N N . ALA B 1 122 ? -5.266 6.539 18.312 1 89.56 122 ALA B N 1
ATOM 2620 C CA . ALA B 1 122 ? -5.789 5.266 18.797 1 89.56 122 ALA B CA 1
ATOM 2621 C C . ALA B 1 122 ? -7.301 5.184 18.609 1 89.56 122 ALA B C 1
ATOM 2623 O O . ALA B 1 122 ? -7.836 4.121 18.281 1 89.56 122 ALA B O 1
ATOM 2624 N N . LYS B 1 123 ? -7.922 6.305 18.891 1 91.19 123 LYS B N 1
ATOM 2625 C CA . LYS B 1 123 ? -9.375 6.316 18.734 1 91.19 123 LYS B CA 1
ATOM 2626 C C . LYS B 1 123 ? -9.781 6.125 17.281 1 91.19 123 LYS B C 1
ATOM 2628 O O . LYS B 1 123 ? -10.703 5.363 16.984 1 91.19 123 LYS B O 1
ATOM 2633 N N . PHE B 1 124 ? -9.148 6.797 16.438 1 92.38 124 PHE B N 1
ATOM 2634 C CA . PHE B 1 124 ? -9.391 6.625 15.008 1 92.38 124 PHE B CA 1
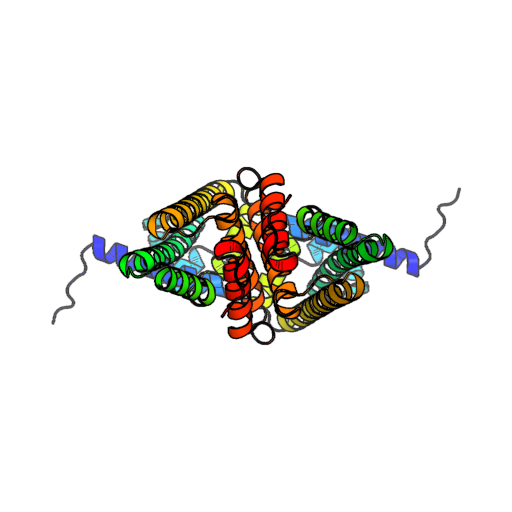ATOM 2635 C C . PHE B 1 124 ? -9.047 5.207 14.57 1 92.38 124 PHE B C 1
ATOM 2637 O O . PHE B 1 124 ? -9.789 4.59 13.805 1 92.38 124 PHE B O 1
ATOM 2644 N N . ARG B 1 125 ? -7.953 4.68 15.07 1 92.75 125 ARG B N 1
ATOM 2645 C CA . ARG B 1 125 ? -7.457 3.35 14.734 1 92.75 125 ARG B CA 1
ATOM 2646 C C . ARG B 1 125 ? -8.516 2.285 15.016 1 92.75 125 ARG B C 1
ATOM 2648 O O . ARG B 1 125 ? -8.734 1.392 14.195 1 92.75 125 ARG B O 1
ATOM 2655 N N . ALA B 1 126 ? -9.109 2.381 16.062 1 93.38 126 ALA B N 1
ATOM 2656 C CA . ALA B 1 126 ? -10.086 1.377 16.469 1 93.38 126 ALA B CA 1
ATOM 2657 C C . ALA B 1 126 ? -11.258 1.33 15.484 1 93.38 126 ALA B C 1
ATOM 2659 O O . ALA B 1 126 ? -11.633 0.255 15.016 1 93.38 126 ALA B O 1
ATOM 2660 N N . ARG B 1 127 ? -11.758 2.502 15.156 1 92.38 127 ARG B N 1
ATOM 2661 C CA . ARG B 1 127 ? -12.891 2.572 14.242 1 92.38 127 ARG B CA 1
ATOM 2662 C C . ARG B 1 127 ? -12.477 2.188 12.828 1 92.38 127 ARG B C 1
ATOM 2664 O O . ARG B 1 127 ? -13.188 1.458 12.141 1 92.38 127 ARG B O 1
ATOM 2671 N N . PHE B 1 128 ? -11.406 2.623 12.43 1 93.88 128 PHE B N 1
ATOM 2672 C CA . PHE B 1 128 ? -10.891 2.35 11.094 1 93.88 128 PHE B CA 1
ATOM 2673 C C . PHE B 1 128 ? -10.602 0.863 10.922 1 93.88 128 PHE B C 1
ATOM 2675 O O . PHE B 1 128 ? -10.969 0.268 9.906 1 93.88 128 PHE B O 1
ATOM 2682 N N . ASN B 1 129 ? -10 0.284 11.938 1 93.31 129 ASN B N 1
ATOM 2683 C CA . ASN B 1 129 ? -9.617 -1.122 11.852 1 93.31 129 ASN B CA 1
ATOM 2684 C C . ASN B 1 129 ? -10.844 -2.033 11.859 1 93.31 129 ASN B C 1
ATOM 2686 O O . ASN B 1 129 ? -10.844 -3.09 11.227 1 93.31 129 ASN B O 1
ATOM 2690 N N . GLU B 1 130 ? -11.82 -1.624 12.539 1 92.5 130 GLU B N 1
ATOM 2691 C CA . GLU B 1 130 ? -13.078 -2.371 12.492 1 92.5 130 GLU B CA 1
ATOM 2692 C C . GLU B 1 130 ? -13.688 -2.328 11.094 1 92.5 130 GLU B C 1
ATOM 2694 O O . GLU B 1 130 ? -14.188 -3.342 10.602 1 92.5 130 GLU B O 1
ATOM 2699 N N . PHE B 1 131 ? -13.656 -1.201 10.578 1 92.5 131 PHE B N 1
ATOM 2700 C CA . PHE B 1 131 ? -14.164 -1.013 9.227 1 92.5 131 PHE B CA 1
ATOM 2701 C C . PHE B 1 131 ? -13.367 -1.841 8.227 1 92.5 131 PHE B C 1
ATOM 2703 O O . PHE B 1 131 ? -13.945 -2.521 7.379 1 92.5 131 PHE B O 1
ATOM 2710 N N . VAL B 1 132 ? -12.117 -1.824 8.297 1 92.75 132 VAL B N 1
ATOM 2711 C CA . VAL B 1 132 ? -11.242 -2.553 7.383 1 92.75 132 VAL B CA 1
ATOM 2712 C C . VAL B 1 132 ? -11.438 -4.055 7.566 1 92.75 132 VAL B C 1
ATOM 2714 O O . VAL B 1 132 ? -11.453 -4.809 6.594 1 92.75 132 VAL B O 1
ATOM 2717 N N . LYS B 1 133 ? -11.562 -4.457 8.773 1 93.81 133 LYS B N 1
ATOM 2718 C CA . LYS B 1 133 ? -11.812 -5.867 9.055 1 93.81 133 LYS B CA 1
ATOM 2719 C C . LYS B 1 133 ? -13.117 -6.332 8.422 1 93.81 133 LYS B C 1
ATOM 2721 O O . LYS B 1 133 ? -13.18 -7.418 7.836 1 93.81 133 LYS B O 1
ATOM 2726 N N . GLU B 1 134 ? -14.109 -5.555 8.57 1 92.31 134 GLU B N 1
ATOM 2727 C CA . GLU B 1 134 ? -15.391 -5.879 7.953 1 92.31 134 GLU B CA 1
ATOM 2728 C C . GLU B 1 134 ? -15.258 -6.008 6.438 1 92.31 134 GLU B C 1
ATOM 2730 O O . GLU B 1 134 ? -15.836 -6.91 5.836 1 92.31 134 GLU B O 1
ATOM 2735 N N . LYS B 1 135 ? -14.57 -5.125 5.867 1 90.38 135 LYS B N 1
ATOM 2736 C CA . LYS B 1 135 ? -14.32 -5.168 4.426 1 90.38 135 LYS B CA 1
ATOM 2737 C C . LYS B 1 135 ? -13.586 -6.445 4.031 1 90.38 135 LYS B C 1
ATOM 2739 O O . LYS B 1 135 ? -13.945 -7.094 3.047 1 90.38 135 LYS B O 1
ATOM 2744 N N . ARG B 1 136 ? -12.648 -6.77 4.762 1 93.56 136 ARG B N 1
ATOM 2745 C CA . ARG B 1 136 ? -11.875 -7.977 4.477 1 93.56 136 ARG B CA 1
ATOM 2746 C C . ARG B 1 136 ? -12.727 -9.227 4.637 1 93.56 136 ARG B C 1
ATOM 2748 O O . ARG B 1 136 ? -12.641 -10.156 3.832 1 93.56 136 ARG B O 1
ATOM 2755 N N . ASP B 1 137 ? -13.516 -9.25 5.691 1 94.31 137 ASP B N 1
ATOM 2756 C CA . ASP B 1 137 ? -14.414 -10.375 5.914 1 94.31 137 ASP B CA 1
ATOM 2757 C C . ASP B 1 137 ? -15.391 -10.531 4.75 1 94.31 137 ASP B C 1
ATOM 2759 O O . ASP B 1 137 ? -15.688 -11.648 4.324 1 94.31 137 ASP B O 1
ATOM 2763 N N . ARG B 1 138 ? -15.852 -9.438 4.316 1 91.88 138 ARG B N 1
ATOM 2764 C CA . ARG B 1 138 ? -16.766 -9.477 3.188 1 91.88 138 ARG B CA 1
ATOM 2765 C C . ARG B 1 138 ? -16.078 -9.984 1.93 1 91.88 138 ARG B C 1
ATOM 2767 O O . ARG B 1 138 ? -16.641 -10.781 1.181 1 91.88 138 ARG B O 1
ATOM 2774 N N . PHE B 1 139 ? -14.914 -9.523 1.659 1 92.81 139 PHE B N 1
ATOM 2775 C CA . PHE B 1 139 ? -14.141 -9.984 0.508 1 92.81 139 PHE B CA 1
ATOM 2776 C C . PHE B 1 139 ? -13.844 -11.477 0.615 1 92.81 139 PHE B C 1
ATOM 2778 O O . PHE B 1 139 ? -13.906 -12.195 -0.381 1 92.81 139 PHE B O 1
ATOM 2785 N N . THR B 1 140 ? -13.516 -11.883 1.803 1 95.75 140 THR B N 1
ATOM 2786 C CA . THR B 1 140 ? -13.281 -13.305 2.057 1 95.75 140 THR B CA 1
ATOM 2787 C C . THR B 1 140 ? -14.523 -14.117 1.717 1 95.75 140 THR B C 1
ATOM 2789 O O . THR B 1 140 ? -14.43 -15.164 1.071 1 95.75 140 THR B O 1
ATOM 2792 N N . HIS B 1 141 ? -15.625 -13.617 2.17 1 94.44 141 HIS B N 1
ATOM 2793 C CA . HIS B 1 141 ? -16.891 -14.281 1.885 1 94.44 141 HIS B CA 1
ATOM 2794 C C . HIS B 1 141 ? -17.156 -14.344 0.384 1 94.44 141 HIS B C 1
ATOM 2796 O O . HIS B 1 141 ? -17.625 -15.367 -0.124 1 94.44 141 HIS B O 1
ATOM 2802 N N . TYR B 1 142 ? -16.828 -13.336 -0.328 1 92.44 142 TYR B N 1
ATOM 2803 C CA . TYR B 1 142 ? -17 -13.32 -1.776 1 92.44 142 TYR B CA 1
ATOM 2804 C C . TYR B 1 142 ? -16.125 -14.375 -2.439 1 92.44 142 TYR B C 1
ATOM 2806 O O . TYR B 1 142 ? -16.562 -15.062 -3.367 1 92.44 142 TYR B O 1
ATOM 2814 N N . ILE B 1 143 ? -14.945 -14.453 -2.018 1 95.12 143 ILE B N 1
ATOM 2815 C CA . ILE B 1 143 ? -14.008 -15.422 -2.574 1 95.12 143 ILE B CA 1
ATOM 2816 C C . ILE B 1 143 ? -14.523 -16.844 -2.352 1 95.12 143 ILE B C 1
ATOM 2818 O O . ILE B 1 143 ? -14.531 -17.656 -3.275 1 95.12 143 ILE B O 1
ATOM 2822 N N . LEU B 1 144 ? -15.016 -17.125 -1.152 1 96 144 LEU B N 1
ATOM 2823 C CA . LEU B 1 144 ? -15.562 -18.438 -0.823 1 96 144 LEU B CA 1
ATOM 2824 C C . LEU B 1 144 ? -16.781 -18.75 -1.676 1 96 144 LEU B C 1
ATOM 2826 O O . LEU B 1 144 ? -16.906 -19.844 -2.221 1 96 144 LEU B O 1
ATOM 2830 N N . THR B 1 145 ? -17.641 -17.781 -1.743 1 93.81 145 THR B N 1
ATOM 2831 C CA . THR B 1 145 ? -18.859 -17.938 -2.525 1 93.81 145 THR B CA 1
ATOM 2832 C C . THR B 1 145 ? -18.531 -18.172 -3.996 1 93.81 145 THR B C 1
ATOM 2834 O O . THR B 1 145 ? -19.156 -19.016 -4.648 1 93.81 145 THR B O 1
ATOM 2837 N N . PHE B 1 146 ? -17.578 -17.453 -4.523 1 93.44 146 PHE B N 1
ATOM 2838 C CA . PHE B 1 146 ? -17.156 -17.625 -5.91 1 93.44 146 PHE B CA 1
ATOM 2839 C C . PHE B 1 146 ? -16.609 -19.016 -6.145 1 93.44 146 PHE B C 1
ATOM 2841 O O . PHE B 1 146 ? -16.969 -19.688 -7.121 1 93.44 146 PHE B O 1
ATOM 2848 N N . ALA B 1 147 ? -15.734 -19.391 -5.281 1 94.69 147 ALA B N 1
ATOM 2849 C CA . ALA B 1 147 ? -15.141 -20.719 -5.387 1 94.69 147 ALA B CA 1
ATOM 2850 C C . ALA B 1 147 ? -16.219 -21.812 -5.395 1 94.69 147 ALA B C 1
ATOM 2852 O O . ALA B 1 147 ? -16.156 -22.734 -6.203 1 94.69 147 ALA B O 1
ATOM 2853 N N . GLU B 1 148 ? -17.156 -21.656 -4.547 1 93.56 148 GLU B N 1
ATOM 2854 C CA . GLU B 1 148 ? -18.219 -22.656 -4.395 1 93.56 148 GLU B CA 1
ATOM 2855 C C . GLU B 1 148 ? -19.172 -22.641 -5.59 1 93.56 148 GLU B C 1
ATOM 2857 O O . GLU B 1 148 ? -19.484 -23.688 -6.156 1 93.56 148 GLU B O 1
ATOM 2862 N N . ARG B 1 149 ? -19.578 -21.5 -5.977 1 91.44 149 ARG B N 1
ATOM 2863 C CA . ARG B 1 149 ? -20.594 -21.359 -7.016 1 91.44 149 ARG B CA 1
ATOM 2864 C C . ARG B 1 149 ? -20.016 -21.656 -8.391 1 91.44 149 ARG B C 1
ATOM 2866 O O . ARG B 1 149 ? -20.688 -22.219 -9.25 1 91.44 149 ARG B O 1
ATOM 2873 N N . VAL B 1 150 ? -18.875 -21.25 -8.633 1 91.94 150 VAL B N 1
ATOM 2874 C CA . VAL B 1 150 ? -18.25 -21.328 -9.953 1 91.94 150 VAL B CA 1
ATOM 2875 C C . VAL B 1 150 ? -17.484 -22.656 -10.07 1 91.94 150 VAL B C 1
ATOM 2877 O O . VAL B 1 150 ? -17.328 -23.188 -11.172 1 91.94 150 VAL B O 1
ATOM 2880 N N . GLY B 1 151 ? -17.031 -23.172 -8.938 1 92.81 151 GLY B N 1
ATOM 2881 C CA . GLY B 1 151 ? -16.234 -24.406 -8.93 1 92.81 151 GLY B CA 1
ATOM 2882 C C . GLY B 1 151 ? -14.758 -24.156 -9.125 1 92.81 151 GLY B C 1
ATOM 2883 O O . GLY B 1 151 ? -14.039 -25.031 -9.617 1 92.81 151 GLY B O 1
ATOM 2884 N N . THR B 1 152 ? -14.289 -22.969 -8.914 1 92.62 152 THR B N 1
ATOM 2885 C CA . THR B 1 152 ? -12.867 -22.656 -8.969 1 92.62 152 THR B CA 1
ATOM 2886 C C . THR B 1 152 ? -12.172 -23.047 -7.668 1 92.62 152 THR B C 1
ATOM 2888 O O . THR B 1 152 ? -12.492 -22.516 -6.602 1 92.62 152 THR B O 1
ATOM 2891 N N . PRO B 1 153 ? -11.289 -23.969 -7.727 1 93.38 153 PRO B N 1
ATOM 2892 C CA . PRO B 1 153 ? -10.641 -24.391 -6.48 1 93.38 153 PRO B CA 1
ATOM 2893 C C . PRO B 1 153 ? -9.812 -23.266 -5.848 1 93.38 153 PRO B C 1
ATOM 2895 O O . PRO B 1 153 ? -9.172 -22.484 -6.562 1 93.38 153 PRO B O 1
ATOM 2898 N N . LEU B 1 154 ? -9.828 -23.203 -4.59 1 94.69 154 LEU B N 1
ATOM 2899 C CA . LEU B 1 154 ? -8.977 -22.266 -3.873 1 94.69 154 LEU B CA 1
ATOM 2900 C C . LEU B 1 154 ? -7.551 -22.797 -3.764 1 94.69 154 LEU B C 1
ATOM 2902 O O . LEU B 1 154 ? -7.332 -23.875 -3.215 1 94.69 154 LEU B O 1
ATOM 2906 N N . LEU B 1 155 ? -6.637 -22.031 -4.191 1 94.19 155 LEU B N 1
ATOM 2907 C CA . LEU B 1 155 ? -5.238 -22.438 -4.18 1 94.19 155 LEU B CA 1
ATOM 2908 C C . LEU B 1 155 ? -4.547 -22 -2.898 1 94.19 155 LEU B C 1
ATOM 2910 O O . LEU B 1 155 ? -3.449 -22.453 -2.586 1 94.19 155 LEU B O 1
ATOM 2914 N N . LEU B 1 156 ? -5.148 -21.094 -2.176 1 95.75 156 LEU B N 1
ATOM 2915 C CA . LEU B 1 156 ? -4.789 -20.594 -0.854 1 95.75 156 LEU B CA 1
ATOM 2916 C C . LEU B 1 156 ? -6.031 -20.375 0.005 1 95.75 156 LEU B C 1
ATOM 2918 O O . LEU B 1 156 ? -7.141 -20.25 -0.52 1 95.75 156 LEU B O 1
ATOM 2922 N N . PRO B 1 157 ? -5.84 -20.359 1.353 1 96.31 157 PRO B N 1
ATOM 2923 C CA . PRO B 1 157 ? -7.004 -20.031 2.184 1 96.31 157 PRO B CA 1
ATOM 2924 C C . PRO B 1 157 ? -7.656 -18.719 1.799 1 96.31 157 PRO B C 1
ATOM 2926 O O . PRO B 1 157 ? -6.957 -17.766 1.436 1 96.31 157 PRO B O 1
ATOM 2929 N N . ALA B 1 158 ? -8.992 -18.641 1.896 1 96.94 158 ALA B N 1
ATOM 2930 C CA . ALA B 1 158 ? -9.766 -17.5 1.411 1 96.94 158 ALA B CA 1
ATOM 2931 C C . ALA B 1 158 ? -9.336 -16.219 2.104 1 96.94 158 ALA B C 1
ATOM 2933 O O . ALA B 1 158 ? -9.32 -15.148 1.484 1 96.94 158 ALA B O 1
ATOM 2934 N N . ASP B 1 159 ? -9.039 -16.297 3.352 1 96.56 159 ASP B N 1
ATOM 2935 C CA . ASP B 1 159 ? -8.641 -15.102 4.09 1 96.56 159 ASP B CA 1
ATOM 2936 C C . ASP B 1 159 ? -7.258 -14.625 3.648 1 96.56 159 ASP B C 1
ATOM 2938 O O . ASP B 1 159 ? -6.988 -13.422 3.631 1 96.56 159 ASP B O 1
ATOM 2942 N N . VAL B 1 160 ? -6.379 -15.562 3.275 1 96.69 160 VAL B N 1
ATOM 2943 C CA . VAL B 1 160 ? -5.066 -15.227 2.736 1 96.69 160 VAL B CA 1
ATOM 2944 C C . VAL B 1 160 ? -5.219 -14.57 1.366 1 96.69 160 VAL B C 1
ATOM 2946 O O . VAL B 1 160 ? -4.586 -13.555 1.085 1 96.69 160 VAL B O 1
ATOM 2949 N N . LEU B 1 161 ? -6.113 -15.125 0.576 1 97.25 161 LEU B N 1
ATOM 2950 C CA . LEU B 1 161 ? -6.383 -14.547 -0.737 1 97.25 161 LEU B CA 1
ATOM 2951 C C . LEU B 1 161 ? -6.965 -13.148 -0.607 1 97.25 161 LEU B C 1
ATOM 2953 O O . LEU B 1 161 ? -6.562 -12.234 -1.331 1 97.25 161 LEU B O 1
ATOM 2957 N N . ALA B 1 162 ? -7.887 -12.953 0.283 1 96.69 162 ALA B N 1
ATOM 2958 C CA . ALA B 1 162 ? -8.539 -11.656 0.467 1 96.69 162 ALA B CA 1
ATOM 2959 C C . ALA B 1 162 ? -7.523 -10.586 0.869 1 96.69 162 ALA B C 1
ATOM 2961 O O . ALA B 1 162 ? -7.422 -9.539 0.221 1 96.69 162 ALA B O 1
ATOM 2962 N N . LEU B 1 163 ? -6.746 -10.883 1.871 1 96.88 163 LEU B N 1
ATOM 2963 C CA . LEU B 1 163 ? -5.742 -9.938 2.352 1 96.88 163 LEU B CA 1
ATOM 2964 C C . LEU B 1 163 ? -4.688 -9.672 1.279 1 96.88 163 LEU B C 1
ATOM 2966 O O . LEU B 1 163 ? -4.305 -8.523 1.053 1 96.88 163 LEU B O 1
ATOM 2970 N N . GLY B 1 164 ? -4.246 -10.734 0.63 1 97.69 164 GLY B N 1
ATOM 2971 C CA . GLY B 1 164 ? -3.227 -10.594 -0.397 1 97.69 164 GLY B CA 1
ATOM 2972 C C . GLY B 1 164 ? -3.695 -9.789 -1.598 1 97.69 164 GLY B C 1
ATOM 2973 O O . GLY B 1 164 ? -2.982 -8.906 -2.078 1 97.69 164 GLY B O 1
ATOM 2974 N N . LEU B 1 165 ? -4.867 -10.078 -2.072 1 96.81 165 LEU B N 1
ATOM 2975 C CA . LEU B 1 165 ? -5.391 -9.375 -3.238 1 96.81 165 LEU B CA 1
ATOM 2976 C C . LEU B 1 165 ? -5.688 -7.918 -2.904 1 96.81 165 LEU B C 1
ATOM 2978 O O . LEU B 1 165 ? -5.453 -7.027 -3.727 1 96.81 165 LEU B O 1
ATOM 2982 N N . MET B 1 166 ? -6.223 -7.641 -1.753 1 93.75 166 MET B N 1
ATOM 2983 C CA . MET B 1 166 ? -6.426 -6.262 -1.319 1 93.75 166 MET B CA 1
ATOM 2984 C C . MET B 1 166 ? -5.098 -5.523 -1.207 1 93.75 166 MET B C 1
ATOM 2986 O O . MET B 1 166 ? -4.969 -4.395 -1.681 1 93.75 166 MET B O 1
ATOM 2990 N N . SER B 1 167 ? -4.129 -6.176 -0.603 1 95.12 167 SER B N 1
ATOM 2991 C CA . SER B 1 167 ? -2.803 -5.59 -0.424 1 95.12 167 SER B CA 1
ATOM 2992 C C . SER B 1 167 ? -2.15 -5.277 -1.767 1 95.12 167 SER B C 1
ATOM 2994 O O . SER B 1 167 ? -1.571 -4.203 -1.946 1 95.12 167 SER B O 1
ATOM 2996 N N . LEU B 1 168 ? -2.23 -6.215 -2.643 1 96.81 168 LEU B N 1
ATOM 2997 C CA . LEU B 1 168 ? -1.637 -6.047 -3.963 1 96.81 168 LEU B CA 1
ATOM 2998 C C . LEU B 1 168 ? -2.27 -4.867 -4.695 1 96.81 168 LEU B C 1
ATOM 3000 O O . LEU B 1 168 ? -1.563 -4.043 -5.281 1 96.81 168 LEU B O 1
ATOM 3004 N N . CYS B 1 169 ? -3.547 -4.785 -4.656 1 93.69 169 CYS B N 1
ATOM 3005 C CA . CYS B 1 169 ? -4.25 -3.688 -5.312 1 93.69 169 CYS B CA 1
ATOM 3006 C C . CYS B 1 169 ? -3.846 -2.346 -4.711 1 93.69 169 CYS B C 1
ATOM 3008 O O . CYS B 1 169 ? -3.549 -1.398 -5.441 1 93.69 169 CYS B O 1
ATOM 3010 N N . ASP B 1 170 ? -3.818 -2.275 -3.426 1 91.19 170 ASP B N 1
ATOM 3011 C CA . ASP B 1 170 ? -3.42 -1.047 -2.746 1 91.19 170 ASP B CA 1
ATOM 3012 C C . ASP B 1 170 ? -1.989 -0.656 -3.113 1 91.19 170 ASP B C 1
ATOM 3014 O O . ASP B 1 170 ? -1.708 0.516 -3.373 1 91.19 170 ASP B O 1
ATOM 3018 N N . GLY B 1 171 ? -1.141 -1.628 -3.066 1 92.62 171 GLY B N 1
ATOM 3019 C CA . GLY B 1 171 ? 0.254 -1.36 -3.381 1 92.62 171 GLY B CA 1
ATOM 3020 C C . GLY B 1 171 ? 0.464 -0.878 -4.805 1 92.62 171 GLY B C 1
ATOM 3021 O O . GLY B 1 171 ? 1.171 0.105 -5.031 1 92.62 171 GLY B O 1
ATOM 3022 N N . VAL B 1 172 ? -0.137 -1.539 -5.773 1 94.38 172 VAL B N 1
ATOM 3023 C CA . VAL B 1 172 ? -0.002 -1.17 -7.18 1 94.38 172 VAL B CA 1
ATOM 3024 C C . VAL B 1 172 ? -0.584 0.223 -7.406 1 94.38 172 VAL B C 1
ATOM 3026 O O . VAL B 1 172 ? 0.006 1.042 -8.117 1 94.38 172 VAL B O 1
ATOM 3029 N N . GLN B 1 173 ? -1.681 0.469 -6.828 1 90.31 173 GLN B N 1
ATOM 3030 C CA . GLN B 1 173 ? -2.305 1.782 -6.953 1 90.31 173 GLN B CA 1
ATOM 3031 C C . GLN B 1 173 ? -1.42 2.871 -6.352 1 90.31 173 GLN B C 1
ATOM 3033 O O . GLN B 1 173 ? -1.354 3.984 -6.875 1 90.31 173 GLN B O 1
ATOM 3038 N N . SER B 1 174 ? -0.857 2.568 -5.254 1 89.38 174 SER B N 1
ATOM 3039 C CA . SER B 1 174 ? 0.035 3.525 -4.609 1 89.38 174 SER B CA 1
ATOM 3040 C C . SER B 1 174 ? 1.195 3.904 -5.527 1 89.38 174 SER B C 1
ATOM 3042 O O . SER B 1 174 ? 1.522 5.082 -5.668 1 89.38 174 SER B O 1
ATOM 3044 N N . TYR B 1 175 ? 1.813 2.934 -6.133 1 91 175 TYR B N 1
ATOM 3045 C CA . TYR B 1 175 ? 2.908 3.205 -7.059 1 91 175 TYR B CA 1
ATOM 3046 C C . TYR B 1 175 ? 2.41 3.953 -8.289 1 91 175 TYR B C 1
ATOM 3048 O O . TYR B 1 175 ? 3.064 4.883 -8.766 1 91 175 TYR B O 1
ATOM 3056 N N . HIS B 1 176 ? 1.254 3.58 -8.797 1 91.44 176 HIS B N 1
ATOM 3057 C CA . HIS B 1 176 ? 0.694 4.227 -9.977 1 91.44 176 HIS B CA 1
ATOM 3058 C C . HIS B 1 176 ? 0.343 5.684 -9.695 1 91.44 176 HIS B C 1
ATOM 3060 O O . HIS B 1 176 ? 0.626 6.562 -10.508 1 91.44 176 HIS B O 1
ATOM 3066 N N . ALA B 1 177 ? -0.287 5.941 -8.562 1 85.75 177 ALA B N 1
ATOM 3067 C CA . ALA B 1 177 ? -0.7 7.293 -8.188 1 85.75 177 ALA B CA 1
ATOM 3068 C C . ALA B 1 177 ? 0.509 8.203 -8.008 1 85.75 177 ALA B C 1
ATOM 3070 O O . ALA B 1 177 ? 0.475 9.375 -8.406 1 85.75 177 ALA B O 1
ATOM 3071 N N . ALA B 1 178 ? 1.529 7.672 -7.445 1 84.44 178 ALA B N 1
ATOM 3072 C CA . ALA B 1 178 ? 2.732 8.461 -7.188 1 84.44 178 ALA B CA 1
ATOM 3073 C C . ALA B 1 178 ? 3.521 8.695 -8.469 1 84.44 178 ALA B C 1
ATOM 3075 O O . ALA B 1 178 ? 4.152 9.742 -8.641 1 84.44 178 ALA B O 1
ATOM 3076 N N . ASP B 1 179 ? 3.457 7.719 -9.391 1 88.94 179 ASP B N 1
ATOM 3077 C CA . ASP B 1 179 ? 4.281 7.793 -10.594 1 88.94 179 ASP B CA 1
ATOM 3078 C C . ASP B 1 179 ? 3.561 7.188 -11.797 1 88.94 179 ASP B C 1
ATOM 3080 O O . ASP B 1 179 ? 3.979 6.152 -12.32 1 88.94 179 ASP B O 1
ATOM 3084 N N . PRO B 1 180 ? 2.643 7.887 -12.328 1 87.56 180 PRO B N 1
ATOM 3085 C CA . PRO B 1 180 ? 1.863 7.348 -13.445 1 87.56 180 PRO B CA 1
ATOM 3086 C C . PRO B 1 180 ? 2.672 7.25 -14.734 1 87.56 180 PRO B C 1
ATOM 3088 O O . PRO B 1 180 ? 2.252 6.578 -15.68 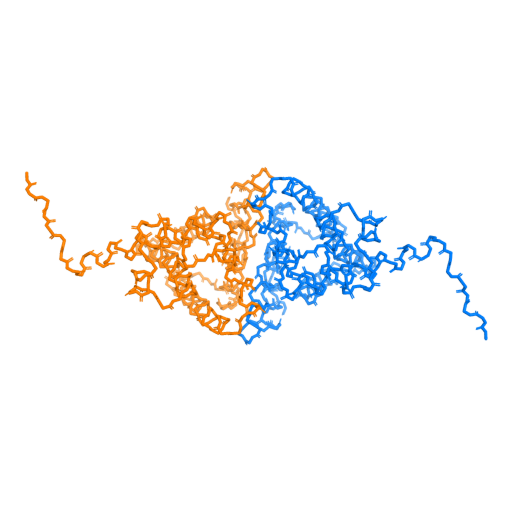1 87.56 180 PRO B O 1
ATOM 3091 N N . ARG B 1 181 ? 3.809 7.891 -14.789 1 88.88 181 ARG B N 1
ATOM 3092 C CA . ARG B 1 181 ? 4.637 7.848 -15.992 1 88.88 181 ARG B CA 1
ATOM 3093 C C . ARG B 1 181 ? 5.359 6.512 -16.109 1 88.88 181 ARG B C 1
ATOM 3095 O O . ARG B 1 181 ? 5.395 5.914 -17.188 1 88.88 181 ARG B O 1
ATOM 3102 N N . HIS B 1 182 ? 5.859 6.062 -15.016 1 90.25 182 HIS B N 1
ATOM 3103 C CA . HIS B 1 182 ? 6.633 4.824 -15.062 1 90.25 182 HIS B CA 1
ATOM 3104 C C . HIS B 1 182 ? 5.766 3.619 -14.719 1 90.25 182 HIS B C 1
ATOM 3106 O O . HIS B 1 182 ? 6.035 2.506 -15.18 1 90.25 182 HIS B O 1
ATOM 3112 N N . VAL B 1 183 ? 4.797 3.84 -13.812 1 93.75 183 VAL B N 1
ATOM 3113 C CA . VAL B 1 183 ? 3.803 2.816 -13.516 1 93.75 183 VAL B CA 1
ATOM 3114 C C . VAL B 1 183 ? 2.473 3.18 -14.172 1 93.75 183 VAL B C 1
ATOM 3116 O O . VAL B 1 183 ? 1.56 3.672 -13.508 1 93.75 183 VAL B O 1
ATOM 3119 N N . THR B 1 184 ? 2.41 2.84 -15.422 1 94 184 THR B N 1
ATOM 3120 C CA . THR B 1 184 ? 1.246 3.205 -16.219 1 94 184 THR B CA 1
ATOM 3121 C C . THR B 1 184 ? 0.034 2.369 -15.828 1 94 184 THR B C 1
ATOM 3123 O O . THR B 1 184 ? 0.165 1.382 -15.102 1 94 184 THR B O 1
ATOM 3126 N N . GLY B 1 185 ? -1.132 2.838 -16.312 1 93.44 185 GLY B N 1
ATOM 3127 C CA . GLY B 1 185 ? -2.328 2.037 -16.109 1 93.44 185 GLY B CA 1
ATOM 3128 C C . GLY B 1 185 ? -2.201 0.628 -16.672 1 93.44 185 GLY B C 1
ATOM 3129 O O . GLY B 1 185 ? -2.678 -0.328 -16.047 1 93.44 185 GLY B O 1
ATOM 3130 N N . ASP B 1 186 ? -1.546 0.509 -17.734 1 94.44 186 ASP B N 1
ATOM 3131 C CA . ASP B 1 186 ? -1.339 -0.795 -18.359 1 94.44 186 ASP B CA 1
ATOM 3132 C C . ASP B 1 186 ? -0.434 -1.676 -17.5 1 94.44 186 ASP B C 1
ATOM 3134 O O . ASP B 1 186 ? -0.676 -2.877 -17.359 1 94.44 186 ASP B O 1
ATOM 3138 N N . ALA B 1 187 ? 0.61 -1.106 -16.984 1 94.56 187 ALA B N 1
ATOM 3139 C CA . ALA B 1 187 ? 1.51 -1.857 -16.109 1 94.56 187 ALA B CA 1
ATOM 3140 C C . ALA B 1 187 ? 0.781 -2.352 -14.859 1 94.56 187 ALA B C 1
ATOM 3142 O O . ALA B 1 187 ? 0.959 -3.5 -14.445 1 94.56 187 ALA B O 1
ATOM 3143 N N . ALA B 1 188 ? 0.011 -1.449 -14.328 1 95.56 188 ALA B N 1
ATOM 3144 C CA . ALA B 1 188 ? -0.778 -1.809 -13.156 1 95.56 188 ALA B CA 1
ATOM 3145 C C . ALA B 1 188 ? -1.729 -2.961 -13.461 1 95.56 188 ALA B C 1
ATOM 3147 O O . ALA B 1 188 ? -1.832 -3.914 -12.688 1 95.56 188 ALA B O 1
ATOM 3148 N N . GLN B 1 189 ? -2.373 -2.818 -14.594 1 95.5 189 GLN B N 1
ATOM 3149 C CA . GLN B 1 189 ? -3.312 -3.855 -15 1 95.5 189 GLN B CA 1
ATOM 3150 C C . GLN B 1 189 ? -2.6 -5.188 -15.219 1 95.5 189 GLN B C 1
ATOM 3152 O O . GLN B 1 189 ? -3.131 -6.246 -14.875 1 95.5 189 GLN B O 1
ATOM 3157 N N . GLN B 1 190 ? -1.49 -5.172 -15.797 1 95.69 190 GLN B N 1
ATOM 3158 C CA . GLN B 1 190 ? -0.722 -6.383 -16.062 1 95.69 190 GLN B CA 1
ATOM 3159 C C . GLN B 1 190 ? -0.329 -7.078 -14.758 1 95.69 190 GLN B C 1
ATOM 3161 O O . GLN B 1 190 ? -0.379 -8.305 -14.664 1 95.69 190 GLN B O 1
ATOM 3166 N N . VAL B 1 191 ? 0.07 -6.324 -13.797 1 97.31 191 VAL B N 1
ATOM 3167 C CA . VAL B 1 191 ? 0.463 -6.883 -12.508 1 97.31 191 VAL B CA 1
ATOM 3168 C C . VAL B 1 191 ? -0.742 -7.539 -11.844 1 97.31 191 VAL B C 1
ATOM 3170 O O . VAL B 1 191 ? -0.671 -8.695 -11.422 1 97.31 191 VAL B O 1
ATOM 3173 N N . LEU B 1 192 ? -1.819 -6.805 -11.742 1 97.12 192 LEU B N 1
ATOM 3174 C CA . LEU B 1 192 ? -3.004 -7.324 -11.062 1 97.12 192 LEU B CA 1
ATOM 3175 C C . LEU B 1 192 ? -3.539 -8.562 -11.781 1 97.12 192 LEU B C 1
ATOM 3177 O O . LEU B 1 192 ? -3.881 -9.555 -11.133 1 97.12 192 LEU B O 1
ATOM 3181 N N . ALA B 1 193 ? -3.537 -8.5 -13.094 1 96.56 193 ALA B N 1
ATOM 3182 C CA . ALA B 1 193 ? -4.012 -9.633 -13.875 1 96.56 193 ALA B CA 1
ATOM 3183 C C . ALA B 1 193 ? -3.092 -10.844 -13.703 1 96.56 193 ALA B C 1
ATOM 3185 O O . ALA B 1 193 ? -3.562 -11.961 -13.5 1 96.56 193 ALA B O 1
ATOM 3186 N N . GLY B 1 194 ? -1.81 -10.641 -13.844 1 96.31 194 GLY B N 1
ATOM 3187 C CA . GLY B 1 194 ? -0.845 -11.727 -13.742 1 96.31 194 GLY B CA 1
ATOM 3188 C C . GLY B 1 194 ? -0.87 -12.422 -12.391 1 96.31 194 GLY B C 1
ATOM 3189 O O . GLY B 1 194 ? -0.883 -13.656 -12.328 1 96.31 194 GLY B O 1
ATOM 3190 N N . PHE B 1 195 ? -0.874 -11.648 -11.352 1 97.12 195 PHE B N 1
ATOM 3191 C CA . PHE B 1 195 ? -0.889 -12.227 -10.008 1 97.12 195 PHE B CA 1
ATOM 3192 C C . PHE B 1 195 ? -2.207 -12.945 -9.75 1 97.12 195 PHE B C 1
ATOM 3194 O O . PHE B 1 195 ? -2.219 -14.047 -9.195 1 97.12 195 PHE B O 1
ATOM 3201 N N . PHE B 1 196 ? -3.309 -12.312 -10.133 1 96.44 196 PHE B N 1
ATOM 3202 C CA . PHE B 1 196 ? -4.617 -12.93 -9.945 1 96.44 196 PHE B CA 1
ATOM 3203 C C . PHE B 1 196 ? -4.684 -14.273 -10.672 1 96.44 196 PHE B C 1
ATOM 3205 O O . PHE B 1 196 ? -5.129 -15.266 -10.102 1 96.44 196 PHE B O 1
ATOM 3212 N N . ALA B 1 197 ? -4.254 -14.297 -11.906 1 94.81 197 ALA B N 1
ATOM 3213 C CA . ALA B 1 197 ? -4.297 -15.516 -12.711 1 94.81 197 ALA B CA 1
ATOM 3214 C C . ALA B 1 197 ? -3.473 -16.625 -12.062 1 94.81 197 ALA B C 1
ATOM 3216 O O . ALA B 1 197 ? -3.896 -17.781 -12.031 1 94.81 197 ALA B O 1
ATOM 3217 N N . ARG B 1 198 ? -2.387 -16.266 -11.461 1 93.44 198 ARG B N 1
ATOM 3218 C CA . ARG B 1 198 ? -1.495 -17.266 -10.883 1 93.44 198 ARG B CA 1
ATOM 3219 C C . ARG B 1 198 ? -1.999 -17.719 -9.516 1 93.44 198 ARG B C 1
ATOM 3221 O O . ARG B 1 198 ? -1.995 -18.922 -9.211 1 93.44 198 ARG B O 1
ATOM 3228 N N . VAL B 1 199 ? -2.49 -16.812 -8.727 1 94.62 199 VAL B N 1
ATOM 3229 C CA . VAL B 1 199 ? -2.756 -17.109 -7.324 1 94.62 199 VAL B CA 1
ATOM 3230 C C . VAL B 1 199 ? -4.184 -17.641 -7.168 1 94.62 199 VAL B C 1
ATOM 3232 O O . VAL B 1 199 ? -4.469 -18.438 -6.281 1 94.62 199 VAL B O 1
ATOM 3235 N N . VAL B 1 200 ? -5.074 -17.125 -8 1 92 200 VAL B N 1
ATOM 3236 C CA . VAL B 1 200 ? -6.48 -17.484 -7.863 1 92 200 VAL B CA 1
ATOM 3237 C C . VAL B 1 200 ? -6.836 -18.578 -8.875 1 92 200 VAL B C 1
ATOM 3239 O O . VAL B 1 200 ? -7.477 -19.578 -8.523 1 92 200 VAL B O 1
ATOM 3242 N N . LEU B 1 201 ? -6.352 -18.422 -10.086 1 90.88 201 LEU B N 1
ATOM 3243 C CA . LEU B 1 201 ? -6.812 -19.312 -11.141 1 90.88 201 LEU B CA 1
ATOM 3244 C C . LEU B 1 201 ? -5.801 -20.422 -11.398 1 90.88 201 LEU B C 1
ATOM 3246 O O . LEU B 1 201 ? -6.137 -21.438 -12 1 90.88 201 LEU B O 1
ATOM 3250 N N . GLY B 1 202 ? -4.508 -20.234 -10.961 1 88.19 202 GLY B N 1
ATOM 3251 C CA . GLY B 1 202 ? -3.479 -21.25 -11.133 1 88.19 202 GLY B CA 1
ATOM 3252 C C . GLY B 1 202 ? -2.996 -21.359 -12.562 1 88.19 202 GLY B C 1
ATOM 3253 O O . GLY B 1 202 ? -2.572 -22.438 -12.992 1 88.19 202 GLY B O 1
ATOM 3254 N N . ARG B 1 203 ? -3.184 -20.312 -13.297 1 80.94 203 ARG B N 1
ATOM 3255 C CA . ARG B 1 203 ? -2.756 -20.344 -14.695 1 80.94 203 ARG B CA 1
ATOM 3256 C C . ARG B 1 203 ? -2.102 -19.031 -15.102 1 80.94 203 ARG B C 1
ATOM 3258 O O . ARG B 1 203 ? -2.07 -18.078 -14.32 1 80.94 203 ARG B O 1
ATOM 3265 N N . ALA B 1 204 ? -1.436 -19.062 -16.312 1 74 204 ALA B N 1
ATOM 3266 C CA . ALA B 1 204 ? -0.844 -17.844 -16.859 1 74 204 ALA B CA 1
ATOM 3267 C C . ALA B 1 204 ? -1.924 -16.859 -17.312 1 74 204 ALA B C 1
ATOM 3269 O O . ALA B 1 204 ? -3.02 -17.266 -17.703 1 74 204 ALA B O 1
ATOM 3270 N N . PRO B 1 205 ? -1.599 -15.57 -17.109 1 64.56 205 PRO B N 1
ATOM 3271 C CA . PRO B 1 205 ? -2.564 -14.602 -17.641 1 64.56 205 PRO B CA 1
ATOM 3272 C C . PRO B 1 205 ? -2.752 -14.727 -19.156 1 64.56 205 PRO B C 1
ATOM 3274 O O . PRO B 1 205 ? -1.842 -15.18 -19.859 1 64.56 205 PRO B O 1
ATOM 3277 N N . ASP B 1 206 ? -3.914 -14.695 -19.719 1 61.34 206 ASP B N 1
ATOM 3278 C CA . ASP B 1 206 ? -4.148 -14.781 -21.156 1 61.34 206 ASP B CA 1
ATOM 3279 C C . ASP B 1 206 ? -3.422 -13.664 -21.906 1 61.34 206 ASP B C 1
ATOM 3281 O O . ASP B 1 206 ? -3.229 -12.578 -21.359 1 61.34 206 ASP B O 1
#

Foldseek 3Di:
DPPPDQDPVRVLVVLLVLLLVLLLVQCVPPHLVPDDCQSSQVSSVHHSVSSVVNDVGSLRSLVVNVVVQLVVLVVQLVVLVVVDDALVSSLVSVLVCLLQVLVSGSCLVSVVRLVVVLVPDVVSVVVVVVVVVVSLVVQLVSLVVSCVPNVFDQPDRSSCVSVVSVVLSSVLSVVCVVPCPVSPSVNSSLSSSQVCCCRRRVDGRD/DPPPDDDPVRVLVLLLVLLLVLLLVVCVPPHLVPDDCQSSQVSSVHHSVSSVVNDVDSLRSLVVNVVVQLVVLVVQLVVLVVVDDALVSSLVSVLVCLLQVLVSGSCLVSVVRLVVVLVPDVVSVVVVVVVVVVSLVVQLVSLVCSCVPNVFDQPDRSSCVSVVSVVLSSVLSVVCVVPCPVSPSVNSSLSSSQVCCCRRRVDGRD

Solvent-accessible surface area (backbone atoms only — not comparable to full-atom values): 21770 Å² total; per-residue (Å²): 130,77,78,78,77,68,51,73,68,53,46,49,50,50,51,46,51,38,40,52,52,24,36,51,53,45,34,68,68,64,28,60,84,74,47,48,67,58,56,25,17,50,68,45,71,45,48,60,64,58,42,57,74,69,35,93,41,71,65,56,49,51,51,49,56,51,49,53,57,49,51,54,52,51,55,54,55,51,48,55,64,70,67,50,73,52,49,70,53,39,51,51,49,52,44,55,49,60,26,48,47,69,77,73,43,89,55,52,66,55,51,54,48,49,45,56,43,24,64,69,31,67,72,54,17,55,55,51,44,51,51,52,49,50,51,45,53,50,46,19,50,48,50,50,49,45,27,65,73,53,64,47,66,74,68,54,59,45,63,43,48,32,52,40,52,53,13,28,48,51,20,40,40,52,49,24,68,43,29,51,83,83,35,28,73,65,54,45,26,49,27,44,30,39,47,44,23,24,46,55,70,68,38,72,57,130,128,79,77,77,78,69,51,73,67,54,46,49,50,49,51,46,50,37,39,50,52,24,36,52,53,46,34,68,67,65,28,61,83,75,47,48,67,58,58,24,18,52,67,45,72,45,47,59,64,59,42,57,74,69,35,93,40,70,65,56,49,52,52,51,56,52,48,53,57,48,52,54,53,50,54,54,55,52,48,55,63,71,68,51,75,52,50,70,52,40,51,50,49,52,43,54,49,60,25,48,46,69,79,72,45,89,55,51,66,55,51,55,46,50,46,58,44,22,63,69,31,68,73,55,16,54,57,50,46,50,52,51,49,51,51,45,52,50,44,18,49,48,50,49,50,45,27,65,74,53,63,48,65,73,70,52,59,46,62,44,47,32,53,40,52,53,13,29,50,52,19,39,40,50,49,25,67,42,30,50,83,84,34,27,73,65,54,43,26,49,27,44,30,39,47,44,24,22,46,54,69,68,39,73,56,130

Radius of gyration: 23.6 Å; Cα contacts (8 Å, |Δi|>4): 461; chains: 2; bounding box: 84×54×50 Å

InterPro domains:
  IPR001647 DNA-binding HTH domain, TetR-type [PF00440] (19-65)
  IPR001647 DNA-binding HTH domain, TetR-type [PR00455] (19-32)
  IPR001647 DNA-binding HTH domain, TetR-type [PR00455] (40-63)
  IPR001647 DNA-binding HTH domain, TetR-type [PS50977] (13-73)
  IPR009057 Homedomain-like superfamily [SSF46689] (5-86)
  IPR036271 Tetracyclin repressor-like, C-terminal domain superfamily [SSF48498] (85-198)
  IPR050624 Nucleoid occlusion factor SlmA/HTH-type transcriptional regulator [PTHR43479] (10-150)

pLDDT: mean 89.65, std 8.22, range [44.22, 97.69]

Sequence (412 aa):
MKPTRLTREQSKDLTRERLLSAAHATFTKKGYVATSVEDIASAAGYTRGAFYSNFRSKAELLLELLRRDHEEAEADMQKIFESGGTREQMEAHALEYYSQFFRNSPAFLLWGEAKLQATRDAKFRARFNEFVKEKRDRFTHYILTFAERVGTPLLLPADVLALGLMSLCDGVQSYHAADPRHVTGDAAQQVLAGFFARVVLGRAPDMKPTRLTREQSKDLTRERLLSAAHATFTKKGYVATSVEDIASAAGYTRGAFYSNFRSKAELLLELLRRDHEEAEADMQKIFESGGTREQMEAHALEYYSQFFRNSPAFLLWGEAKLQATRDAKFRARFNEFVKEKRDRFTHYILTFAERVGTPLLLPADVLALGLMSLCDGVQSYHAADPRHVTGDAAQQVLAGFFARVVLGRAPD

Secondary structure (DSSP, 8-state):
-------HHHHHHHHHHHHHHHHHHHHHHH-TTT--HHHHHHHHT--HHHHHHH-S-HHHHHHHHHHHHHHHHHHHHHHHHHH---HHHHHHHHHHHHHTGGGG-TTHHHHHHHHHHHHH-HHHHHHHHHHHHHHHHHHHHHHHHHHHHH----SS-HHHHHHHHHHHHHHHHHHHHH-TTTS-HHHHHHHHHHHHIIIIISS---/-------HHHHHHHHHHHHHHHHHHHHHHH-TTT--HHHHHHHHT--HHHHHHH-S-HHHHHHHHHHHHHHHHHHHHHHHHHH---HHHHHHHHHHHHHHGGGG-TTHHHHHHHHHHHHH-HHHHHHHHHHHHHHHHHHHHHHHHHHHHH----SS-HHHHHHHHHHHHHHHHHHHHH-TTTS-HHHHHHHHHHHHIIIIISS---

Nearest PDB structures (foldseek):
  2g3b-assembly1_A  TM=8.129E-01  e=1.125E-05  Rhodococcus jostii RHA1
  4gfk-assembly1_A  TM=7.151E-01  e=1.156E-04  Vibrio cholerae O1 biovar El Tor str. N16961
  4gcl-assembly1_A  TM=6.770E-01  e=1.104E-04  Escherichia coli UTI89
  5hsz-assembly1_A  TM=6.995E-01  e=1.602E-04  Klebsiella pneumoniae subsp. pneumoniae MGH 78578
  4gck-assembly1_D  TM=6.573E-01  e=7.964E-05  Klebsiella pneumoniae 342

Organism: Burkholderia thailandensis (strain ATCC 700388 / DSM 13276 / CCUG 48851 / CIP 106301 / E264) (NCBI:txid271848)